Protein AF-A0A8T1WTE4-F1 (afdb_monomer_lite)

Foldseek 3Di:
DDDDDDDDDDDDDDDDDDDDDDDDDDDDDDDDDDPVVVVVVVVVVVVVVVVVVVVVVVVVVVVVVVVVVVVVVVVVVVVVVVVVVVVVVVVVVVVVVVVVVVVVVVVVVVVVVVVVVVVVVVVVVVVVVVVVVVVVVVVVVVVVVVVVVVVVVVVVVVVVVVVVVVVVVVVVVVVVVVVVVVVVVVVVVVVVVVVVVVVVVVVVVPPPCPVVVVVVVVVVVVVVVVVVVVVVVVVVVVVVVVVVVVVVVVDDDDDDDDDDDDDDDDDDDDDDDDDDDDDDDDDDDDDDDDDDPDDPDDDDDDPDDDDDDDPPDDDDDDDDDDDDDDDDDDDDDDDPDDDDDDDDDDPVVVLVVLQDDWAVQLLLQLLLVCLQQLHALAQDPVCVLLGQDDDCQQWDHLVSLVVSCVVVVQCVRGDSSSSRSSRVSSNVVVVPDDPDDDDRPTDDDDHNVNSRVSSVVSLLVLLVLLQVVVQVVLLVVLVVVPPPSPQAHQDWQQLSVDPVSLDPVNLVVNQVRLQVSLLVLLQVPPQPPLFDDPVVFPWFFSLLSVCSNQWDWPDWDPPPQTWTKIWGDQRNLVSLLVSVLVSLVVHDPVSVVSRVVSCCCNVQVKGQQSSSLSSSLSNLLRRASDHSCLSPDSVLSNVLSVLQLQQWDKPNHRSNPDPDSCSSIARSNPCVVITTMRGGHGPVNCVSRNRTCNSVRVVSSVVSVVVVVVPDDDD

Radius of gyration: 64.47 Å; chains: 1; bounding box: 173×88×225 Å

Structure (mmCIF, N/CA/C/O backbone):
data_AF-A0A8T1WTE4-F1
#
_entry.id   AF-A0A8T1WTE4-F1
#
loop_
_atom_site.group_PDB
_atom_site.id
_atom_site.type_symbol
_atom_site.label_atom_id
_atom_site.label_alt_id
_atom_site.label_comp_id
_atom_site.label_asym_id
_atom_site.label_entity_id
_atom_site.label_seq_id
_atom_site.pdbx_PDB_ins_code
_atom_site.Cartn_x
_atom_site.Cartn_y
_atom_site.Cartn_z
_atom_site.occupancy
_atom_site.B_iso_or_equiv
_atom_site.auth_seq_id
_atom_site.auth_comp_id
_atom_site.auth_asym_id
_atom_site.auth_atom_id
_atom_site.pdbx_PDB_model_num
ATOM 1 N N . MET A 1 1 ? -39.798 10.517 40.231 1.00 43.03 1 MET A N 1
ATOM 2 C CA . MET A 1 1 ? -39.518 11.200 41.516 1.00 43.03 1 MET A CA 1
ATOM 3 C C . MET A 1 1 ? -39.992 10.317 42.664 1.00 43.03 1 MET A C 1
ATOM 5 O O . MET A 1 1 ? -41.142 9.908 42.619 1.00 43.03 1 MET A O 1
ATOM 9 N N . ALA A 1 2 ? -39.154 10.040 43.668 1.00 39.28 2 ALA A N 1
ATOM 10 C CA . ALA A 1 2 ? -39.560 9.536 44.990 1.00 39.28 2 ALA A CA 1
ATOM 11 C C . ALA A 1 2 ? -38.377 9.701 45.964 1.00 39.28 2 ALA A C 1
ATOM 13 O O . ALA A 1 2 ? -37.302 9.161 45.717 1.00 39.28 2 ALA A O 1
ATOM 14 N N . THR A 1 3 ? -38.527 10.480 47.038 1.00 33.78 3 THR A N 1
ATOM 15 C CA . THR A 1 3 ? -37.417 10.822 47.946 1.00 33.78 3 THR A CA 1
ATOM 16 C C . THR A 1 3 ? -37.284 9.825 49.098 1.00 33.78 3 THR A C 1
ATOM 18 O O . THR A 1 3 ? -37.972 9.919 50.115 1.00 33.78 3 THR A O 1
ATOM 21 N N . VAL A 1 4 ? -36.353 8.876 48.960 1.00 35.00 4 VAL A N 1
ATOM 22 C CA . VAL A 1 4 ? -36.006 7.920 50.024 1.00 35.00 4 VAL A CA 1
ATOM 23 C C . VAL A 1 4 ? -35.285 8.650 51.162 1.00 35.00 4 VAL A C 1
ATOM 25 O O . VAL A 1 4 ? -34.144 9.083 51.020 1.00 35.00 4 VAL A O 1
ATOM 28 N N . ARG A 1 5 ? -35.953 8.791 52.312 1.00 34.25 5 ARG A N 1
ATOM 29 C CA . ARG A 1 5 ? -35.371 9.379 53.529 1.00 34.25 5 ARG A CA 1
ATOM 30 C C . ARG A 1 5 ? -34.596 8.325 54.320 1.00 34.25 5 ARG A C 1
ATOM 32 O O . ARG A 1 5 ? -35.199 7.469 54.961 1.00 34.25 5 ARG A O 1
ATOM 39 N N . THR A 1 6 ? -33.273 8.427 54.337 1.00 36.66 6 THR A N 1
ATOM 40 C CA . THR A 1 6 ? -32.410 7.653 55.237 1.00 36.66 6 THR A CA 1
ATOM 41 C C . THR A 1 6 ? -32.451 8.230 56.656 1.00 36.66 6 THR A C 1
ATOM 43 O O . THR A 1 6 ? -32.111 9.389 56.886 1.00 36.66 6 THR A O 1
ATOM 46 N N . THR A 1 7 ? -32.867 7.426 57.637 1.00 36.50 7 THR A N 1
ATOM 47 C CA . THR A 1 7 ? -32.864 7.806 59.061 1.00 36.50 7 THR A CA 1
ATOM 48 C C . THR A 1 7 ? -31.688 7.170 59.793 1.00 36.50 7 THR A C 1
ATOM 50 O O . THR A 1 7 ? -31.588 5.945 59.859 1.00 36.50 7 THR A O 1
ATOM 53 N N . THR A 1 8 ? -30.817 7.989 60.379 1.00 35.19 8 THR A N 1
ATOM 54 C CA . THR A 1 8 ? -29.682 7.529 61.191 1.00 35.19 8 THR A CA 1
ATOM 55 C C . THR A 1 8 ? -30.123 7.009 62.569 1.00 35.19 8 THR A C 1
ATOM 57 O O . THR A 1 8 ? -31.075 7.534 63.156 1.00 35.19 8 THR A O 1
ATOM 60 N N . PRO A 1 9 ? -29.441 5.992 63.134 1.00 47.72 9 PRO A N 1
ATOM 61 C CA . PRO A 1 9 ? -29.734 5.501 64.475 1.00 47.72 9 PRO A CA 1
ATOM 62 C C . PRO A 1 9 ? -29.240 6.492 65.538 1.00 47.72 9 PRO A C 1
ATOM 64 O O . PRO A 1 9 ? -28.081 6.903 65.557 1.00 47.72 9 PRO A O 1
ATOM 67 N N . ARG A 1 10 ? -30.136 6.865 66.451 1.00 36.03 10 ARG A N 1
ATOM 68 C CA . ARG A 1 10 ? -29.903 7.874 67.488 1.00 36.03 10 ARG A CA 1
ATOM 69 C C . ARG A 1 10 ? -29.360 7.241 68.773 1.00 36.03 10 ARG A C 1
ATOM 71 O O . ARG A 1 10 ? -30.074 6.514 69.458 1.00 36.03 10 ARG A O 1
ATOM 78 N N . THR A 1 11 ? -28.118 7.557 69.132 1.00 42.09 11 THR A N 1
ATOM 79 C CA . THR A 1 11 ? -27.524 7.187 70.427 1.00 42.09 11 THR A CA 1
ATOM 80 C C . THR A 1 11 ? -28.058 8.080 71.549 1.00 42.09 11 THR A C 1
ATOM 82 O O . THR A 1 11 ? -27.713 9.258 71.605 1.00 42.09 11 THR A O 1
ATOM 85 N N . ASP A 1 12 ? -28.847 7.520 72.469 1.00 38.25 12 ASP A N 1
ATOM 86 C CA . ASP A 1 12 ? -29.313 8.196 73.691 1.00 38.25 12 ASP A CA 1
ATOM 87 C C . ASP A 1 12 ? -28.918 7.392 74.950 1.00 38.25 12 ASP A C 1
ATOM 89 O O . ASP A 1 12 ? -28.907 6.159 74.949 1.00 38.25 12 ASP A O 1
ATOM 93 N N . GLY A 1 13 ? -28.512 8.085 76.020 1.00 40.72 13 GLY A N 1
ATOM 94 C CA . GLY A 1 13 ? -27.720 7.498 77.113 1.00 40.72 13 GLY A CA 1
ATOM 95 C C . GLY A 1 13 ? -28.507 6.960 78.322 1.00 40.72 13 GLY A C 1
ATOM 96 O O . GLY A 1 13 ? -29.265 7.683 78.965 1.00 40.72 13 GLY A O 1
ATOM 97 N N . GLY A 1 14 ? -28.240 5.710 78.724 1.00 38.66 14 GLY A N 1
ATOM 98 C CA . GLY A 1 14 ? -28.831 5.069 79.913 1.00 38.66 14 GLY A CA 1
ATOM 99 C C . GLY A 1 14 ? -28.004 5.220 81.203 1.00 38.66 14 GLY A C 1
ATOM 100 O O . GLY A 1 14 ? -27.102 4.427 81.474 1.00 38.66 14 GLY A O 1
ATOM 101 N N . GLY A 1 15 ? -28.320 6.212 82.044 1.00 38.59 15 GLY A N 1
ATOM 102 C CA . GLY A 1 15 ? -27.568 6.510 83.276 1.00 38.59 15 GLY A CA 1
ATOM 103 C C . GLY A 1 15 ? -27.683 5.463 84.406 1.00 38.59 15 GLY A C 1
ATOM 104 O O . GLY A 1 15 ? -28.775 5.145 84.879 1.00 38.59 15 GLY A O 1
ATOM 105 N N . LYS A 1 16 ? -26.540 4.982 84.927 1.00 42.69 16 LYS A N 1
ATOM 106 C CA . LYS A 1 16 ? -26.445 3.976 86.015 1.00 42.69 16 LYS A CA 1
ATOM 107 C C . LYS A 1 16 ? -26.871 4.521 87.395 1.00 42.69 16 LYS A C 1
ATOM 109 O O . LYS A 1 16 ? -26.042 4.868 88.238 1.00 42.69 16 LYS A O 1
ATOM 114 N N . ARG A 1 17 ? -28.178 4.552 87.670 1.00 48.41 17 ARG A N 1
ATOM 115 C CA . ARG A 1 17 ? -28.760 5.098 88.913 1.00 48.41 17 ARG A CA 1
ATOM 116 C C . ARG A 1 17 ? -28.710 4.110 90.098 1.00 48.41 17 ARG A C 1
ATOM 118 O O . ARG A 1 17 ? -29.712 3.482 90.435 1.00 48.41 17 ARG A O 1
ATOM 125 N N . LYS A 1 18 ? -27.555 3.990 90.775 1.00 45.12 18 LYS A N 1
ATOM 126 C CA . LYS A 1 18 ? -27.425 3.246 92.055 1.00 45.12 18 LYS A CA 1
ATOM 127 C C . LYS A 1 18 ? -28.472 3.732 93.075 1.00 45.12 1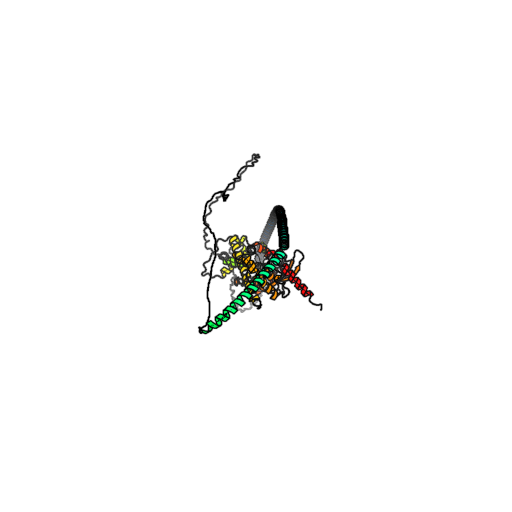8 LYS A C 1
ATOM 129 O O . LYS A 1 18 ? -28.438 4.900 93.459 1.00 45.12 18 LYS A O 1
ATOM 134 N N . ARG A 1 19 ? -29.341 2.846 93.591 1.00 50.59 19 ARG A N 1
ATOM 135 C CA . ARG A 1 19 ? -30.238 3.161 94.723 1.00 50.59 19 ARG A CA 1
ATOM 136 C C . ARG A 1 19 ? -29.949 2.279 95.941 1.00 50.59 19 ARG A C 1
ATOM 138 O O . ARG A 1 19 ? -30.014 1.058 95.888 1.00 50.59 19 ARG A O 1
ATOM 145 N N . LYS A 1 20 ? -29.616 2.952 97.040 1.00 42.47 20 LYS A N 1
ATOM 146 C CA . LYS A 1 20 ? -29.280 2.419 98.368 1.00 42.47 20 LYS A CA 1
ATOM 147 C C . LYS A 1 20 ? -30.509 1.750 99.006 1.00 42.47 20 LYS A C 1
ATOM 149 O O . LYS A 1 20 ? -31.579 2.357 99.000 1.00 42.47 20 LYS A O 1
ATOM 154 N N . ARG A 1 21 ? -30.359 0.570 99.622 1.00 43.53 21 ARG A N 1
ATOM 155 C CA . ARG A 1 21 ? -31.351 0.019 100.567 1.00 43.53 21 ARG A CA 1
ATOM 156 C C . ARG A 1 21 ? -30.679 -0.208 101.922 1.00 43.53 21 ARG A C 1
ATOM 158 O O . ARG A 1 21 ? -29.622 -0.823 101.996 1.00 43.53 21 ARG A O 1
ATOM 165 N N . VAL A 1 22 ? -31.263 0.373 102.967 1.00 44.56 22 VAL A N 1
ATOM 166 C CA . VAL A 1 22 ? -30.818 0.253 104.365 1.00 44.56 22 VAL A CA 1
ATOM 167 C C . VAL A 1 22 ? -31.523 -0.956 104.994 1.00 44.56 22 VAL A C 1
ATOM 169 O O . VAL A 1 22 ? -32.629 -1.294 104.576 1.00 44.56 22 VAL A O 1
ATOM 172 N N . GLY A 1 23 ? -30.867 -1.637 105.937 1.00 39.44 23 GLY A N 1
ATOM 173 C CA . GLY A 1 23 ? -31.365 -2.873 106.558 1.00 39.44 23 GLY A CA 1
ATOM 174 C C . GLY A 1 23 ? -31.919 -2.702 107.980 1.00 39.44 23 GLY A C 1
ATOM 175 O O . GLY A 1 23 ? -32.398 -1.633 108.343 1.00 39.44 23 GLY A O 1
ATOM 176 N N . LYS A 1 24 ? -31.759 -3.770 108.780 1.00 36.12 24 LYS A N 1
ATOM 177 C CA . LYS A 1 24 ? -32.153 -3.957 110.196 1.00 36.12 24 LYS A CA 1
ATOM 178 C C . LYS A 1 24 ? -33.652 -4.150 110.518 1.00 36.12 24 LYS A C 1
ATOM 180 O O . LYS A 1 24 ? -34.371 -3.227 110.867 1.00 36.12 24 LYS A O 1
ATOM 185 N N . SER A 1 25 ? -34.025 -5.434 110.547 1.00 36.66 25 SER A N 1
ATOM 186 C CA . SER A 1 25 ? -34.496 -6.167 111.746 1.00 36.66 25 SER A CA 1
ATOM 187 C C . SER A 1 25 ? -35.636 -5.617 112.623 1.00 36.66 25 SER A C 1
ATOM 189 O O . SER A 1 25 ? -35.459 -4.620 113.323 1.00 36.66 25 SER A O 1
ATOM 191 N N . LYS A 1 26 ? -36.648 -6.468 112.855 1.00 40.31 26 LYS A N 1
ATOM 192 C CA . LYS A 1 26 ? -37.073 -6.807 114.228 1.00 40.31 26 LYS A CA 1
ATOM 193 C C . LYS A 1 26 ? -37.591 -8.251 114.319 1.00 40.31 26 LYS A C 1
ATOM 195 O O . LYS A 1 26 ? -37.926 -8.852 113.304 1.00 40.31 26 LYS A O 1
ATOM 200 N N . THR A 1 27 ? -37.571 -8.809 115.525 1.00 34.97 27 THR A N 1
ATOM 201 C CA . THR A 1 27 ? -37.852 -10.214 115.851 1.00 34.97 27 THR A CA 1
ATOM 202 C C . THR A 1 27 ? -39.270 -10.444 116.378 1.00 34.97 27 THR A C 1
ATOM 204 O O . THR A 1 27 ? -39.822 -9.580 117.049 1.00 34.97 27 THR A O 1
ATOM 207 N N . ALA A 1 28 ? -39.759 -11.664 116.132 1.00 37.91 28 ALA A N 1
ATOM 208 C CA . ALA A 1 28 ? -40.667 -12.472 116.953 1.00 37.91 28 ALA A CA 1
ATOM 209 C C . ALA A 1 28 ? -41.956 -11.857 117.544 1.00 37.91 28 ALA A C 1
ATOM 211 O O . ALA A 1 28 ? -41.930 -11.057 118.474 1.00 37.91 28 ALA A O 1
ATOM 212 N N . SER A 1 29 ? -43.081 -12.480 117.183 1.00 35.72 29 SER A N 1
ATOM 213 C CA . SER A 1 29 ? -44.169 -12.771 118.124 1.00 35.72 29 SER A CA 1
ATOM 214 C C . SER A 1 29 ? -44.697 -14.186 117.872 1.00 35.72 29 SER A C 1
ATOM 216 O O . SER A 1 29 ? -45.254 -14.461 116.810 1.00 35.72 29 SER A O 1
ATOM 218 N N . LEU A 1 30 ? -44.503 -15.092 118.832 1.00 44.12 30 LEU A N 1
ATOM 219 C CA . LEU A 1 30 ? -45.111 -16.421 118.809 1.00 44.12 30 LEU A CA 1
ATOM 220 C C . LEU A 1 30 ? -46.571 -16.305 119.254 1.00 44.12 30 LEU A C 1
ATOM 222 O O . LEU A 1 30 ? -46.848 -16.075 120.427 1.00 44.12 30 LEU A O 1
ATOM 226 N N . SER A 1 31 ? -47.488 -16.521 118.323 1.00 38.62 31 SER A N 1
ATOM 227 C CA . SER A 1 31 ? -48.872 -16.889 118.605 1.00 38.62 31 SER A CA 1
ATOM 228 C C . SER A 1 31 ? -49.208 -18.031 117.659 1.00 38.62 31 SER A C 1
ATOM 230 O O . SER A 1 31 ? -49.360 -17.793 116.462 1.00 38.62 31 SER A O 1
ATOM 232 N N . SER A 1 32 ? -49.234 -19.265 118.166 1.00 43.03 32 SER A N 1
ATOM 233 C CA . SER A 1 32 ? -49.579 -20.439 117.363 1.00 43.03 32 SER A CA 1
ATOM 234 C C . SER A 1 32 ? -50.978 -20.247 116.772 1.00 43.03 32 SER A C 1
ATOM 236 O O . SER A 1 32 ? -51.935 -20.221 117.550 1.00 43.03 32 SER A O 1
ATOM 238 N N . PRO A 1 33 ? -51.131 -20.115 115.441 1.00 45.47 33 PRO A N 1
ATOM 239 C CA . PRO A 1 33 ? -52.448 -20.161 114.830 1.00 45.47 33 PRO A CA 1
ATOM 240 C C . PRO A 1 33 ? -53.040 -21.546 115.091 1.00 45.47 33 PRO A C 1
ATOM 242 O O . PRO A 1 33 ? -52.300 -22.527 115.252 1.00 45.47 33 PRO A O 1
ATOM 245 N N . SER A 1 34 ? -54.365 -21.669 115.069 1.00 52.62 34 SER A N 1
ATOM 246 C CA . SER A 1 34 ? -54.947 -23.008 114.933 1.00 52.62 34 SER A CA 1
ATOM 247 C C . SER A 1 34 ? -54.418 -23.652 113.636 1.00 52.62 34 SER A C 1
ATOM 249 O O . SER A 1 34 ? -54.130 -22.946 112.665 1.00 52.62 34 SER A O 1
ATOM 251 N N . SER A 1 35 ? -54.281 -24.984 113.572 1.00 62.59 35 SER A N 1
ATOM 252 C CA . SER A 1 35 ? -53.726 -25.651 112.371 1.00 62.59 35 SER A CA 1
ATOM 253 C C . SER A 1 35 ? -54.479 -25.289 111.079 1.00 62.59 35 SER A C 1
ATOM 255 O O . SER A 1 35 ? -53.902 -25.334 109.996 1.00 62.59 35 SER A O 1
ATOM 257 N N . ILE A 1 36 ? -55.750 -24.902 111.208 1.00 65.94 36 ILE A N 1
ATOM 258 C CA . ILE A 1 36 ? -56.655 -24.473 110.136 1.00 65.94 36 ILE A CA 1
ATOM 259 C C . ILE A 1 36 ? -56.264 -23.086 109.597 1.00 65.94 36 ILE A C 1
ATOM 261 O O . ILE A 1 36 ? -56.357 -22.825 108.405 1.00 65.94 36 ILE A O 1
ATOM 265 N N . GLU A 1 37 ? -55.787 -22.191 110.455 1.00 68.56 37 GLU A N 1
ATOM 266 C CA . GLU A 1 37 ? -55.515 -20.782 110.151 1.00 68.56 37 GLU A CA 1
ATOM 267 C C . GLU A 1 37 ? -54.153 -20.589 109.458 1.00 68.56 37 GLU A C 1
ATOM 269 O O . GLU A 1 37 ? -54.017 -19.801 108.517 1.00 68.56 37 GLU A O 1
ATOM 274 N N . ALA A 1 38 ? -53.163 -21.412 109.823 1.00 73.31 38 ALA A N 1
ATOM 275 C CA . ALA A 1 38 ? -51.924 -21.566 109.056 1.00 73.31 38 ALA A CA 1
ATOM 276 C C . ALA A 1 38 ? -52.172 -22.206 107.671 1.00 73.31 38 ALA A C 1
ATOM 278 O O . ALA A 1 38 ? -51.532 -21.837 106.683 1.00 73.31 38 ALA A O 1
ATOM 279 N N . GLN A 1 39 ? -53.131 -23.134 107.570 1.00 76.81 39 GLN A N 1
ATOM 280 C CA . GLN A 1 39 ? -53.545 -23.728 106.293 1.00 76.81 39 GLN A CA 1
ATOM 281 C C . GLN A 1 39 ? -54.323 -22.730 105.420 1.00 76.81 39 GLN A C 1
ATOM 283 O O . GLN A 1 39 ? -54.037 -22.633 104.230 1.00 76.81 39 GLN A O 1
ATOM 288 N N . LEU A 1 40 ? -55.227 -21.930 105.997 1.00 80.56 40 LEU A N 1
ATOM 289 C CA . LEU A 1 40 ? -55.956 -20.862 105.300 1.00 80.56 40 LEU A CA 1
ATOM 290 C C . LEU A 1 40 ? -55.011 -19.797 104.739 1.00 80.56 40 LEU A C 1
ATOM 292 O O . LEU A 1 40 ? -55.048 -19.524 103.545 1.00 80.56 40 LEU A O 1
ATOM 296 N N . THR A 1 41 ? -54.113 -19.246 105.557 1.00 79.62 41 THR A N 1
ATOM 297 C CA . THR A 1 41 ? -53.127 -18.251 105.090 1.00 79.62 41 THR A CA 1
ATOM 298 C C . THR A 1 41 ? -52.171 -18.820 104.035 1.00 79.62 41 THR A C 1
ATOM 300 O O . THR A 1 41 ? -51.754 -18.100 103.125 1.00 79.62 41 THR A O 1
ATOM 303 N N . THR A 1 42 ? -51.877 -20.124 104.083 1.00 82.50 42 THR A N 1
ATOM 304 C CA . THR A 1 42 ? -51.169 -20.823 103.000 1.00 82.50 42 THR A CA 1
ATOM 305 C C . THR A 1 42 ? -52.025 -20.885 101.730 1.00 82.50 42 THR A C 1
ATOM 307 O O . THR A 1 42 ? -51.564 -20.446 100.679 1.00 82.50 42 THR A O 1
ATOM 310 N N . LEU A 1 43 ? -53.276 -21.351 101.810 1.00 84.44 43 LEU A N 1
ATOM 311 C CA . LEU A 1 43 ? -54.207 -21.429 100.676 1.00 84.44 43 LEU A CA 1
ATOM 312 C C . LEU A 1 43 ? -54.444 -20.065 100.013 1.00 84.44 43 LEU A C 1
ATOM 314 O O . LEU A 1 43 ? -54.404 -19.977 98.789 1.00 84.44 43 LEU A O 1
ATOM 318 N N . GLU A 1 44 ? -54.600 -18.990 100.790 1.00 84.56 44 GLU A N 1
ATOM 319 C CA . GLU A 1 44 ? -54.686 -17.628 100.254 1.00 84.56 44 GLU A CA 1
ATOM 320 C C . GLU A 1 44 ? -53.424 -17.230 99.476 1.00 84.56 44 GLU A C 1
ATOM 322 O O . GLU A 1 44 ? -53.515 -16.592 98.430 1.00 84.56 44 GLU A O 1
ATOM 327 N N . ASN A 1 45 ? -52.233 -17.585 99.967 1.00 83.62 45 ASN A N 1
ATOM 328 C CA . ASN A 1 45 ? -50.976 -17.262 99.290 1.00 83.62 45 ASN A CA 1
ATOM 329 C C . ASN A 1 45 ? -50.792 -18.077 98.001 1.00 83.62 45 ASN A C 1
ATOM 331 O O . ASN A 1 45 ? -50.357 -17.516 96.995 1.00 83.62 45 ASN A O 1
ATOM 335 N N . TRP A 1 46 ? -51.210 -19.345 97.985 1.00 90.81 46 TRP A N 1
ATOM 336 C CA . TRP A 1 46 ? -51.288 -20.145 96.757 1.00 90.81 46 TRP A CA 1
ATOM 337 C C . TRP A 1 46 ? -52.309 -19.563 95.769 1.00 90.81 46 TRP A C 1
ATOM 339 O O . TRP A 1 46 ? -51.994 -19.411 94.592 1.00 90.81 46 TRP A O 1
ATOM 349 N N . GLN A 1 47 ? -53.492 -19.144 96.233 1.00 87.88 47 GLN A N 1
ATOM 350 C CA . GLN A 1 47 ? -54.501 -18.476 95.404 1.00 87.88 47 GLN A CA 1
ATOM 351 C C . GLN A 1 47 ? -53.984 -17.145 94.831 1.00 87.88 47 GLN A C 1
ATOM 353 O O . GLN A 1 47 ? -54.226 -16.843 93.660 1.00 87.88 47 GLN A O 1
ATOM 358 N N . ARG A 1 48 ? -53.247 -16.355 95.626 1.00 85.19 48 ARG A N 1
ATOM 359 C CA . ARG A 1 48 ? -52.586 -15.115 95.186 1.00 85.19 48 ARG A CA 1
ATOM 360 C C . ARG A 1 48 ? -51.524 -15.395 94.122 1.00 85.19 48 ARG A C 1
ATOM 362 O O . ARG A 1 48 ? -51.561 -14.717 93.099 1.00 85.19 48 ARG A O 1
ATOM 369 N N . SER A 1 49 ? -50.649 -16.389 94.326 1.00 85.75 49 SER A N 1
ATOM 370 C CA . SER A 1 49 ? -49.651 -16.804 93.324 1.00 85.75 49 SER A CA 1
ATOM 371 C C . SER A 1 49 ? -50.342 -17.212 92.032 1.00 85.75 49 SER A C 1
ATOM 373 O O . SER A 1 49 ? -50.183 -16.527 91.031 1.00 85.75 49 SER A O 1
ATOM 375 N N . LEU A 1 50 ? -51.247 -18.196 92.089 1.00 88.38 50 LEU A N 1
ATOM 376 C CA . LEU A 1 50 ? -51.984 -18.695 90.926 1.00 88.38 50 LEU A CA 1
ATOM 377 C C . LEU A 1 50 ? -52.718 -17.568 90.173 1.00 88.38 50 LEU A C 1
ATOM 379 O O . LEU A 1 50 ? -52.820 -17.589 88.950 1.00 88.38 50 LEU A O 1
ATOM 383 N N . THR A 1 51 ? -53.204 -16.547 90.887 1.00 85.25 51 THR A N 1
ATOM 384 C CA . THR A 1 51 ? -53.843 -15.361 90.291 1.00 85.25 51 THR A CA 1
ATOM 385 C C . THR A 1 51 ? -52.849 -14.413 89.606 1.00 85.25 51 THR A C 1
ATOM 387 O O . THR A 1 51 ? -53.233 -13.732 88.654 1.00 85.25 51 THR A O 1
ATOM 390 N N . VAL A 1 52 ? -51.595 -14.335 90.059 1.00 84.19 52 VAL A N 1
ATOM 391 C CA . VAL A 1 52 ? -50.503 -13.634 89.359 1.00 84.19 52 VAL A CA 1
ATOM 392 C C . VAL A 1 52 ? -50.038 -14.463 88.165 1.00 84.19 52 VAL A C 1
ATOM 394 O O . VAL A 1 52 ? -50.075 -13.959 87.045 1.00 84.19 52 VAL A O 1
ATOM 397 N N . ASP A 1 53 ? -49.737 -15.742 88.374 1.00 89.75 53 ASP A N 1
ATOM 398 C CA . ASP A 1 53 ? -49.264 -16.684 87.357 1.00 89.75 53 ASP A CA 1
ATOM 399 C C . ASP A 1 53 ? -50.247 -16.747 86.169 1.00 89.75 53 ASP A C 1
ATOM 401 O O . ASP A 1 53 ? -49.863 -16.584 85.011 1.00 89.75 53 ASP A O 1
ATOM 405 N N . MET A 1 54 ? -51.557 -16.824 86.440 1.00 86.38 54 MET A N 1
ATOM 406 C CA . MET A 1 54 ? -52.610 -16.782 85.413 1.00 86.38 54 MET A CA 1
ATOM 407 C C . MET A 1 54 ? -52.783 -15.414 84.731 1.00 86.38 54 MET A C 1
ATOM 409 O O . MET A 1 54 ? -53.352 -15.354 83.640 1.00 86.38 54 MET A O 1
ATOM 413 N N . ARG A 1 55 ? -52.329 -14.299 85.322 1.00 85.56 55 ARG A N 1
ATOM 414 C CA . ARG A 1 55 ? -52.284 -12.989 84.635 1.00 85.56 55 ARG A CA 1
ATOM 415 C C . ARG A 1 55 ? -51.063 -12.882 83.735 1.00 85.56 55 ARG A C 1
ATOM 417 O O . ARG A 1 55 ? -51.178 -12.327 82.645 1.00 85.56 55 ARG A O 1
ATOM 424 N N . GLU A 1 56 ? -49.917 -13.389 84.175 1.00 84.00 56 GLU A N 1
ATOM 425 C CA . GLU A 1 56 ? -48.687 -13.374 83.383 1.00 84.00 56 GLU A CA 1
ATOM 426 C C . GLU A 1 56 ? -48.795 -14.339 82.203 1.00 84.00 56 GLU A C 1
ATOM 428 O O . GLU A 1 56 ? -48.576 -13.910 81.075 1.00 84.00 56 GLU A O 1
ATOM 433 N N . LEU A 1 57 ? -49.329 -15.548 82.408 1.00 87.88 57 LEU A N 1
ATOM 434 C CA . LEU A 1 57 ? -49.678 -16.473 81.326 1.00 87.88 57 LEU A CA 1
ATOM 435 C C . LEU A 1 57 ? -50.639 -15.839 80.303 1.00 87.88 57 LEU A C 1
ATOM 437 O O . LEU A 1 57 ? -50.424 -15.966 79.105 1.00 87.88 57 LEU A O 1
ATOM 441 N N . ARG A 1 58 ? -51.667 -15.092 80.737 1.00 89.50 58 ARG A N 1
ATOM 442 C CA . ARG A 1 58 ? -52.579 -14.384 79.812 1.00 89.50 58 ARG A CA 1
ATOM 443 C C . ARG A 1 58 ? -51.891 -13.267 79.024 1.00 89.50 58 ARG A C 1
ATOM 445 O O . ARG A 1 58 ? -52.173 -13.117 77.839 1.00 89.50 58 ARG A O 1
ATOM 452 N N . ARG A 1 59 ? -51.001 -12.492 79.657 1.00 88.56 59 ARG A N 1
ATOM 453 C CA . ARG A 1 59 ? -50.176 -11.481 78.967 1.00 88.56 59 ARG A CA 1
ATOM 454 C C . ARG A 1 59 ? -49.244 -12.137 77.954 1.00 88.56 59 ARG A C 1
ATOM 456 O O . ARG A 1 59 ? -49.111 -11.632 76.846 1.00 88.56 59 ARG A O 1
ATOM 463 N N . GLU A 1 60 ? -48.646 -13.264 78.318 1.00 88.12 60 GLU A N 1
ATOM 464 C CA . GLU A 1 60 ? -47.721 -14.000 77.466 1.00 88.12 60 GLU A CA 1
ATOM 465 C C . GLU A 1 60 ? -48.447 -14.635 76.275 1.00 88.12 60 GLU A C 1
ATOM 467 O O . GLU A 1 60 ? -48.048 -14.419 75.139 1.00 88.12 60 GLU A O 1
ATOM 472 N N . CYS A 1 61 ? -49.597 -15.284 76.485 1.00 86.31 61 CYS A N 1
ATOM 473 C CA . CYS A 1 61 ? -50.450 -15.776 75.399 1.00 86.31 61 CYS A CA 1
ATOM 474 C C . CYS A 1 61 ? -50.978 -14.664 74.474 1.00 86.31 61 CYS A C 1
ATOM 476 O O . CYS A 1 61 ? -51.329 -14.961 73.333 1.00 86.31 61 CYS A O 1
ATOM 478 N N . PHE A 1 62 ? -51.066 -13.413 74.942 1.00 88.81 62 PHE A N 1
ATOM 479 C CA . PHE A 1 62 ? -51.392 -12.253 74.105 1.00 88.81 62 PHE A CA 1
ATOM 480 C C . PHE A 1 62 ? -50.163 -11.738 73.339 1.00 88.81 62 PHE A C 1
ATOM 482 O O . PHE A 1 62 ? -50.277 -11.415 72.160 1.00 88.81 62 PHE A O 1
ATOM 489 N N . ARG A 1 63 ? -48.979 -11.719 73.972 1.00 91.56 63 ARG A N 1
ATOM 490 C CA . ARG A 1 63 ? -47.704 -11.406 73.307 1.00 91.56 63 ARG A CA 1
ATOM 491 C C . ARG A 1 63 ? -47.407 -12.408 72.194 1.00 91.56 63 ARG A C 1
ATOM 493 O O . ARG A 1 63 ? -47.193 -11.987 71.069 1.00 91.56 63 ARG A O 1
ATOM 500 N N . VAL A 1 64 ? -47.458 -13.706 72.492 1.00 90.88 64 VAL A N 1
ATOM 501 C CA . VAL A 1 64 ? -47.228 -14.784 71.518 1.00 90.88 64 VAL A CA 1
ATOM 502 C C . VAL A 1 64 ? -48.192 -14.672 70.341 1.00 90.88 64 VAL A C 1
ATOM 504 O O . VAL A 1 64 ? -47.736 -14.758 69.211 1.00 90.88 64 VAL A O 1
ATOM 507 N N . ARG A 1 65 ? -49.486 -14.401 70.579 1.00 91.44 65 ARG A N 1
ATOM 508 C CA . ARG A 1 65 ? -50.447 -14.163 69.488 1.00 91.44 65 ARG A CA 1
ATOM 509 C C . ARG A 1 65 ? -49.994 -13.010 68.594 1.00 91.44 65 ARG A C 1
ATOM 511 O O . ARG A 1 65 ? -49.783 -13.226 67.415 1.00 91.44 65 ARG A O 1
ATOM 518 N N . ARG A 1 66 ? -49.682 -11.851 69.181 1.00 89.81 66 ARG A N 1
ATOM 519 C CA . ARG A 1 66 ? -49.226 -10.672 68.430 1.00 89.81 66 ARG A CA 1
ATOM 520 C C . ARG A 1 66 ? -47.895 -10.862 67.689 1.00 89.81 66 ARG A C 1
ATOM 522 O O . ARG A 1 66 ? -47.646 -10.153 66.721 1.00 89.81 66 ARG A O 1
ATOM 529 N N . GLU A 1 67 ? -47.022 -11.763 68.137 1.00 89.81 67 GLU A N 1
ATOM 530 C CA . GLU A 1 67 ? -45.824 -12.128 67.368 1.00 89.81 67 GLU A CA 1
ATOM 531 C C . GLU A 1 67 ? -46.121 -13.163 66.269 1.00 89.81 67 GLU A C 1
ATOM 533 O O . GLU A 1 67 ? -45.465 -13.115 65.236 1.00 89.81 67 GLU A O 1
ATOM 538 N N . VAL A 1 68 ? -47.120 -14.040 66.438 1.00 92.00 68 VAL A N 1
ATOM 539 C CA . VAL A 1 68 ? -47.621 -14.921 65.364 1.00 92.00 68 VAL A CA 1
ATOM 540 C C . VAL A 1 68 ? -48.315 -14.103 64.275 1.00 92.00 68 VAL A C 1
ATOM 542 O O . VAL A 1 68 ? -47.962 -14.270 63.115 1.00 92.00 68 VAL A O 1
ATOM 545 N N . ASP A 1 69 ? -49.204 -13.173 64.642 1.00 92.19 69 ASP A N 1
ATOM 546 C CA . ASP A 1 69 ? -49.924 -12.300 63.701 1.00 92.19 69 ASP A CA 1
ATOM 547 C C . ASP A 1 69 ? -48.932 -11.576 62.753 1.00 92.19 69 ASP A C 1
ATOM 549 O O . ASP A 1 69 ? -49.074 -11.621 61.537 1.00 92.19 69 ASP A O 1
ATOM 553 N N . LYS A 1 70 ? -47.837 -11.019 63.301 1.00 93.38 70 LYS A N 1
ATOM 554 C CA . LYS A 1 70 ? -46.749 -10.392 62.518 1.00 93.38 70 LYS A CA 1
ATOM 555 C C . LYS A 1 70 ? -45.982 -11.355 61.609 1.00 93.38 70 LYS A C 1
ATOM 557 O O . LYS A 1 70 ? -45.398 -10.919 60.621 1.00 93.38 70 LYS A O 1
ATOM 562 N N . VAL A 1 71 ? -45.838 -12.619 62.009 1.00 92.12 71 VAL A N 1
ATOM 563 C CA . VAL A 1 71 ? -45.136 -13.626 61.200 1.00 92.12 71 VAL A CA 1
ATOM 564 C C . VAL A 1 71 ? -46.010 -14.036 60.018 1.00 92.12 71 VAL A C 1
ATOM 566 O O . VAL A 1 71 ? -45.465 -14.240 58.938 1.00 92.12 71 VAL A O 1
ATOM 569 N N . ASP A 1 72 ? -47.333 -14.060 60.198 1.00 93.19 72 ASP A N 1
ATOM 570 C CA . ASP A 1 72 ? -48.320 -14.211 59.123 1.00 93.19 72 ASP A CA 1
ATOM 571 C C . ASP A 1 72 ? -48.262 -13.008 58.159 1.00 93.19 72 ASP A C 1
ATOM 573 O O . ASP A 1 72 ? -47.989 -13.207 56.976 1.00 93.19 72 ASP A O 1
ATOM 577 N N . ASP A 1 73 ? -48.355 -11.766 58.672 1.00 92.38 73 ASP A N 1
ATOM 578 C CA . ASP A 1 73 ? -48.222 -10.520 57.880 1.00 92.38 73 ASP A CA 1
ATOM 579 C C . ASP A 1 73 ? -46.952 -10.531 56.994 1.00 92.38 73 ASP A C 1
ATOM 581 O O . ASP A 1 73 ? -46.959 -10.140 55.824 1.00 92.38 73 ASP A O 1
ATOM 585 N N . VAL A 1 74 ? -45.819 -10.967 57.564 1.00 92.12 74 VAL A N 1
ATOM 586 C CA . VAL A 1 74 ? -44.517 -11.018 56.878 1.00 92.12 74 VAL A CA 1
ATOM 587 C C . VAL A 1 74 ? -44.425 -12.192 55.900 1.00 92.12 74 VAL A C 1
ATOM 589 O O . VAL A 1 74 ? -43.761 -12.061 54.871 1.00 92.12 74 VAL A O 1
ATOM 592 N N . ALA A 1 75 ? -45.079 -13.321 56.183 1.00 92.06 75 ALA A N 1
ATOM 593 C CA . ALA A 1 75 ? -45.140 -14.458 55.269 1.00 92.06 75 ALA A CA 1
ATOM 594 C C . ALA A 1 75 ? -45.998 -14.138 54.035 1.00 92.06 75 ALA A C 1
ATOM 596 O O . ALA A 1 75 ? -45.547 -14.377 52.916 1.00 92.06 75 ALA A O 1
ATOM 597 N N . GLU A 1 76 ? -47.174 -13.532 54.218 1.00 93.25 76 GLU A N 1
ATOM 598 C CA . GLU A 1 76 ? -48.054 -13.100 53.124 1.00 93.25 76 GLU A CA 1
ATOM 599 C C . GLU A 1 76 ? -47.350 -12.068 52.226 1.00 93.25 76 GLU A C 1
ATOM 601 O O . GLU A 1 76 ? -47.228 -12.270 51.015 1.00 93.25 76 GLU A O 1
ATOM 606 N N . ALA A 1 77 ? -46.744 -11.031 52.818 1.00 92.19 77 ALA A N 1
ATOM 607 C CA . ALA A 1 77 ? -45.975 -10.031 52.074 1.00 92.19 77 ALA A CA 1
ATOM 608 C C . ALA A 1 77 ? -44.756 -10.618 51.325 1.00 92.19 77 ALA A C 1
ATOM 610 O O . ALA A 1 77 ? -44.376 -10.111 50.263 1.00 92.19 77 ALA A O 1
ATOM 611 N N . ALA A 1 78 ? -44.136 -11.682 51.850 1.00 90.81 78 ALA A N 1
ATOM 612 C CA . ALA A 1 78 ? -43.045 -12.391 51.180 1.00 90.81 78 ALA A CA 1
ATOM 613 C C . ALA A 1 78 ? -43.538 -13.261 50.009 1.00 90.81 78 ALA A C 1
ATOM 615 O O . ALA A 1 78 ? -42.861 -13.320 48.978 1.00 90.81 78 ALA A O 1
ATOM 616 N N . VAL A 1 79 ? -44.715 -13.887 50.130 1.00 94.31 79 VAL A N 1
ATOM 617 C CA . VAL A 1 79 ? -45.366 -14.624 49.035 1.00 94.31 79 VAL A CA 1
ATOM 618 C C . VAL A 1 79 ? -45.737 -13.668 47.903 1.00 94.31 79 VAL A C 1
ATOM 620 O O . VAL A 1 79 ? -45.279 -13.883 46.781 1.00 94.31 79 VAL A O 1
ATOM 623 N N . GLU A 1 80 ? -46.429 -12.555 48.182 1.00 94.75 80 GLU A N 1
ATOM 624 C CA . GLU A 1 80 ? -46.749 -11.559 47.146 1.00 94.75 80 GLU A CA 1
ATOM 625 C C . GLU A 1 80 ? -45.492 -11.040 46.424 1.00 94.75 80 GLU A C 1
ATOM 627 O O . GLU A 1 80 ? -45.493 -10.829 45.210 1.00 94.75 80 GLU A O 1
ATOM 632 N N . ALA A 1 81 ? -44.408 -10.788 47.167 1.00 90.81 81 ALA A N 1
ATOM 633 C CA . ALA A 1 81 ? -43.152 -10.319 46.590 1.00 90.81 81 ALA A CA 1
ATOM 634 C C . ALA A 1 81 ? -42.501 -11.384 45.690 1.00 90.81 81 ALA A C 1
ATOM 636 O O . ALA A 1 81 ? -41.936 -11.041 44.648 1.00 90.81 81 ALA A O 1
ATOM 637 N N . SER A 1 82 ? -42.611 -12.664 46.060 1.00 90.81 82 SER A N 1
ATOM 638 C CA . SER A 1 82 ? -42.152 -13.794 45.250 1.00 90.81 82 SER A CA 1
ATOM 639 C C . SER A 1 82 ? -42.970 -13.936 43.963 1.00 90.81 82 SER A C 1
ATOM 641 O O . SER A 1 82 ? -42.388 -14.018 42.881 1.00 90.81 82 SER A O 1
ATOM 643 N N . GLU A 1 83 ? -44.301 -13.861 44.047 1.00 94.19 83 GLU A N 1
ATOM 644 C CA . GLU A 1 83 ? -45.199 -13.925 42.887 1.00 94.19 83 GLU A CA 1
ATOM 645 C C . GLU A 1 83 ? -44.979 -12.752 41.924 1.00 94.19 83 GLU A C 1
ATOM 647 O O . GLU A 1 83 ? -44.817 -12.958 40.719 1.00 94.19 83 GLU A O 1
ATOM 652 N N . ARG A 1 84 ? -44.872 -11.521 42.443 1.00 92.75 84 ARG A N 1
ATOM 653 C CA . ARG A 1 84 ? -44.550 -10.329 41.638 1.00 92.75 84 ARG A CA 1
ATOM 654 C C . ARG A 1 84 ? -43.194 -10.465 40.932 1.00 92.75 84 ARG A C 1
ATOM 656 O O . ARG A 1 84 ? -43.084 -10.104 39.761 1.00 92.75 84 ARG A O 1
ATOM 663 N N . CYS A 1 85 ? -42.190 -11.038 41.598 1.00 91.69 85 CYS A N 1
ATOM 664 C CA . CYS A 1 85 ? -40.884 -11.325 40.999 1.00 91.69 85 CYS A CA 1
ATOM 665 C C . CYS A 1 85 ? -40.972 -12.399 39.895 1.00 91.69 85 CYS A C 1
ATOM 667 O O . CYS A 1 85 ? -40.427 -12.213 38.807 1.00 91.69 85 CYS A O 1
ATOM 669 N N . ALA A 1 86 ? -41.713 -13.488 40.128 1.00 91.38 86 ALA A N 1
ATOM 670 C CA . ALA A 1 86 ? -41.915 -14.558 39.149 1.00 91.38 86 ALA A CA 1
ATOM 671 C C . ALA A 1 86 ? -42.658 -14.072 37.889 1.00 91.38 86 ALA A C 1
ATOM 673 O O . ALA A 1 86 ? -42.260 -14.400 36.768 1.00 91.38 86 ALA A O 1
ATOM 674 N N . LEU A 1 87 ? -43.686 -13.233 38.054 1.00 93.88 87 LEU A N 1
ATOM 675 C CA . LEU A 1 87 ? -44.397 -12.587 36.946 1.00 93.88 87 LEU A CA 1
ATOM 676 C C . LEU A 1 87 ? -43.474 -11.655 36.147 1.00 93.88 87 LEU A C 1
ATOM 678 O O . LEU A 1 87 ? -43.459 -11.717 34.917 1.00 93.88 87 LEU A O 1
ATOM 682 N N . GLN A 1 88 ? -42.657 -10.840 36.824 1.00 92.50 88 GLN A N 1
ATOM 683 C CA . GLN A 1 88 ? -41.691 -9.956 36.164 1.00 92.50 88 GLN A CA 1
ATOM 684 C C . GLN A 1 88 ? -40.617 -10.745 35.394 1.00 92.50 88 GLN A C 1
ATOM 686 O O . GLN A 1 88 ? -40.286 -10.384 34.264 1.00 92.50 88 GLN A O 1
ATOM 691 N N . ALA A 1 89 ? -40.114 -11.847 35.960 1.00 88.69 89 ALA A N 1
ATOM 692 C CA . ALA A 1 89 ? -39.172 -12.740 35.289 1.00 88.69 89 ALA A CA 1
ATOM 693 C C . ALA A 1 89 ? -39.795 -13.410 34.050 1.00 88.69 89 ALA A C 1
ATOM 695 O O . ALA A 1 89 ? -39.162 -13.453 32.994 1.00 88.69 89 ALA A O 1
ATOM 696 N N . SER A 1 90 ? -41.052 -13.863 34.139 1.00 92.62 90 SER A N 1
ATOM 697 C CA . SER A 1 90 ? -41.778 -14.438 32.999 1.00 92.62 90 SER A CA 1
ATOM 698 C C . SER A 1 90 ? -41.990 -13.415 31.877 1.00 92.62 90 SER A C 1
ATOM 700 O O . SER A 1 90 ? -41.714 -13.712 30.714 1.00 92.62 90 SER A O 1
ATOM 702 N N . ALA A 1 91 ? -42.391 -12.183 32.210 1.00 92.44 91 ALA A N 1
ATOM 703 C CA . ALA A 1 91 ? -42.549 -11.102 31.236 1.00 92.44 91 ALA A CA 1
ATOM 704 C C . ALA A 1 91 ? -41.216 -10.724 30.559 1.00 92.44 91 ALA A C 1
ATOM 706 O O . ALA A 1 91 ? -41.166 -10.546 29.339 1.00 92.44 91 ALA A O 1
ATOM 707 N N . ALA A 1 92 ? -40.118 -10.666 31.323 1.00 89.00 92 ALA A N 1
ATOM 708 C CA . ALA A 1 92 ? -38.780 -10.432 30.783 1.00 89.00 92 ALA A CA 1
ATOM 709 C C . ALA A 1 92 ? -38.331 -11.565 29.840 1.00 89.00 92 ALA A C 1
ATOM 711 O O . ALA A 1 92 ? -37.807 -11.291 28.760 1.00 89.00 92 ALA A O 1
ATOM 712 N N . GLN A 1 93 ? -38.592 -12.828 30.198 1.00 92.06 93 GLN A N 1
ATOM 713 C CA . GLN A 1 93 ? -38.296 -13.983 29.347 1.00 92.06 93 GLN A CA 1
ATOM 714 C C . GLN A 1 93 ? -39.113 -13.959 28.046 1.00 92.06 93 GLN A C 1
ATOM 716 O O . GLN A 1 93 ? -38.550 -14.167 26.971 1.00 92.06 93 GLN A O 1
ATOM 721 N N . GLN A 1 94 ? -40.414 -13.658 28.113 1.00 93.50 94 GLN A N 1
ATOM 722 C CA . GLN A 1 94 ? -41.267 -13.533 26.926 1.00 93.50 94 GLN A CA 1
ATOM 723 C C . GLN A 1 94 ? -40.755 -12.427 25.991 1.00 93.50 94 GLN A C 1
ATOM 725 O O . GLN A 1 94 ? -40.536 -12.688 24.806 1.00 93.50 94 GLN A O 1
ATOM 730 N N . SER A 1 95 ? -40.463 -11.240 26.535 1.00 91.06 95 SER A N 1
ATOM 731 C CA . SER A 1 95 ? -39.870 -10.118 25.793 1.00 91.06 95 SER A CA 1
ATOM 732 C C . SER A 1 95 ? -38.547 -10.503 25.115 1.00 91.06 95 SER A C 1
ATOM 734 O O . SER A 1 95 ? -38.380 -10.284 23.914 1.00 91.06 95 SER A O 1
ATOM 736 N N . ALA A 1 96 ? -37.645 -11.184 25.831 1.00 87.19 96 ALA A N 1
ATOM 737 C CA . ALA A 1 96 ? -36.393 -11.681 25.264 1.00 87.19 96 ALA A CA 1
ATOM 738 C C . ALA A 1 96 ? -36.623 -12.681 24.114 1.00 87.19 96 ALA A C 1
ATOM 740 O O . ALA A 1 96 ? -35.990 -12.562 23.067 1.00 87.19 96 ALA A O 1
ATOM 741 N N . THR A 1 97 ? -37.562 -13.628 24.251 1.00 91.94 97 THR A N 1
ATOM 742 C CA . THR A 1 97 ? -37.865 -14.582 23.164 1.00 91.94 97 THR A CA 1
ATOM 743 C C . THR A 1 97 ? -38.493 -13.922 21.935 1.00 91.94 97 THR A C 1
ATOM 745 O O . THR A 1 97 ? -38.212 -14.352 20.817 1.00 91.94 97 THR A O 1
ATOM 748 N N . ALA A 1 98 ? -39.293 -12.865 22.109 1.00 91.56 98 ALA A N 1
ATOM 749 C CA . ALA A 1 98 ? -39.818 -12.073 20.998 1.00 91.56 98 ALA A CA 1
ATOM 750 C C . ALA A 1 98 ? -38.700 -11.280 20.296 1.00 91.56 98 ALA A C 1
ATOM 752 O O . ALA A 1 98 ? -38.612 -11.292 19.070 1.00 91.56 98 ALA A O 1
ATOM 753 N N . ALA A 1 99 ? -37.798 -10.663 21.067 1.00 88.94 99 ALA A N 1
ATOM 754 C CA . ALA A 1 99 ? -36.652 -9.927 20.538 1.00 88.94 99 ALA A CA 1
ATOM 755 C C . ALA A 1 99 ? -35.651 -10.822 19.781 1.00 88.94 99 ALA A C 1
ATOM 757 O O . ALA A 1 99 ? -35.062 -10.368 18.802 1.00 88.94 99 ALA A O 1
ATOM 758 N N . CYS A 1 100 ? -35.468 -12.084 20.191 1.00 88.12 100 CYS A N 1
ATOM 759 C CA . CYS A 1 100 ? -34.679 -13.049 19.419 1.00 88.12 100 CYS A CA 1
ATOM 760 C C . CYS A 1 100 ? -35.348 -13.378 18.077 1.00 88.12 100 CYS A C 1
ATOM 762 O O . CYS A 1 100 ? -34.716 -13.195 17.043 1.00 88.12 100 CYS A O 1
ATOM 764 N N . LYS A 1 101 ? -36.640 -13.740 18.069 1.00 92.88 101 LYS A N 1
ATOM 765 C CA . LYS A 1 101 ? -37.369 -14.045 16.822 1.00 92.88 101 LYS A CA 1
ATOM 766 C C . LYS A 1 101 ? -37.331 -12.894 15.816 1.00 92.88 101 LYS A C 1
ATOM 768 O O . LYS A 1 101 ? -37.031 -13.121 14.652 1.00 92.88 101 LYS A O 1
ATOM 773 N N . ALA A 1 102 ? -37.548 -11.659 16.272 1.00 90.31 102 ALA A N 1
ATOM 774 C CA . ALA A 1 102 ? -37.473 -10.480 15.411 1.00 90.31 102 ALA A CA 1
ATOM 775 C C . ALA A 1 102 ? -36.065 -10.263 14.811 1.00 90.31 102 ALA A C 1
ATOM 777 O O . ALA A 1 102 ? -35.940 -9.787 13.684 1.00 90.31 102 ALA A O 1
ATOM 778 N N . LYS A 1 103 ? -34.996 -10.635 15.534 1.00 86.62 103 LYS A N 1
ATOM 779 C CA . LYS A 1 103 ? -33.625 -10.628 14.998 1.00 86.62 103 LYS A CA 1
ATOM 780 C C . LYS A 1 103 ? -33.395 -11.746 13.985 1.00 86.62 103 LYS A C 1
ATOM 782 O O . LYS A 1 103 ? -32.765 -11.486 12.966 1.00 86.62 103 LYS A O 1
ATOM 787 N N . ASP A 1 104 ? -33.905 -12.948 14.240 1.00 88.50 104 ASP A N 1
ATOM 788 C CA . ASP A 1 104 ? -33.784 -14.088 13.324 1.00 88.50 104 ASP A CA 1
ATOM 789 C C . ASP A 1 104 ? -34.535 -13.818 12.003 1.00 88.50 104 ASP A C 1
ATOM 791 O O . ASP A 1 104 ? -34.003 -14.045 10.918 1.00 88.50 104 ASP A O 1
ATOM 795 N N . GLU A 1 105 ? -35.738 -13.241 12.077 1.00 92.75 105 GLU A N 1
ATOM 796 C CA . GLU A 1 105 ? -36.532 -12.828 10.911 1.00 92.75 105 GLU A CA 1
ATOM 797 C C . GLU A 1 105 ? -35.825 -11.728 10.096 1.00 92.75 105 GLU A C 1
ATOM 799 O O . GLU A 1 105 ? -35.691 -11.855 8.874 1.00 92.75 105 GLU A O 1
ATOM 804 N N . ALA A 1 106 ? -35.281 -10.700 10.760 1.00 88.19 106 ALA A N 1
ATOM 805 C CA . ALA A 1 106 ? -34.495 -9.650 10.106 1.00 88.19 106 ALA A CA 1
ATOM 806 C C . ALA A 1 106 ? -33.183 -10.178 9.488 1.00 88.19 106 ALA A C 1
ATOM 808 O O . ALA A 1 106 ? -32.770 -9.716 8.421 1.00 88.19 106 ALA A O 1
ATOM 809 N N . LEU A 1 107 ? -32.538 -11.169 10.117 1.00 88.81 107 LEU A N 1
ATOM 810 C CA . LEU A 1 107 ? -31.348 -11.844 9.589 1.00 88.81 107 LEU A CA 1
ATOM 811 C C . LEU A 1 107 ? -31.668 -12.599 8.289 1.00 88.81 107 LEU A C 1
ATOM 813 O O . LEU A 1 107 ? -30.918 -12.496 7.318 1.00 88.81 107 LEU A O 1
ATOM 817 N N . GLU A 1 108 ? -32.780 -13.336 8.242 1.00 92.12 108 GLU A N 1
ATOM 818 C CA . GLU A 1 108 ? -33.209 -14.053 7.034 1.00 92.12 108 GLU A CA 1
ATOM 819 C C . GLU A 1 108 ? -33.659 -13.109 5.908 1.00 92.12 108 GLU A C 1
ATOM 821 O O . GLU A 1 108 ? -33.437 -13.401 4.730 1.00 92.12 108 GLU A O 1
ATOM 826 N N . GLU A 1 109 ? -34.241 -11.950 6.228 1.00 92.94 109 GLU A N 1
ATOM 827 C CA . GLU A 1 109 ? -34.511 -10.915 5.225 1.00 92.94 109 GLU A CA 1
ATOM 828 C C . GLU A 1 109 ? -33.211 -10.298 4.675 1.00 92.94 109 GLU A C 1
ATOM 830 O O . GLU A 1 109 ? -33.056 -10.149 3.458 1.00 92.94 109 GLU A O 1
ATOM 835 N N . ALA A 1 110 ? -32.238 -10.010 5.546 1.00 83.94 110 ALA A N 1
ATOM 836 C CA . ALA A 1 110 ? -30.925 -9.510 5.147 1.00 83.94 110 ALA A CA 1
ATOM 837 C C . ALA A 1 110 ? -30.177 -10.511 4.246 1.00 83.94 110 ALA A C 1
ATOM 839 O O . ALA A 1 110 ? -29.662 -10.116 3.200 1.00 83.94 110 ALA A O 1
ATOM 840 N N . LYS A 1 111 ? -30.188 -11.812 4.575 1.00 87.75 111 LYS A N 1
ATOM 841 C CA . LYS A 1 111 ? -29.616 -12.877 3.725 1.00 87.75 111 LYS A CA 1
ATOM 842 C C . LYS A 1 111 ? -30.234 -12.895 2.324 1.00 87.75 111 LYS A C 1
ATOM 844 O O . LYS A 1 111 ? -29.503 -12.950 1.337 1.00 87.75 111 LYS A O 1
ATOM 849 N N . LYS A 1 112 ? -31.566 -12.790 2.216 1.00 92.94 112 LYS A N 1
ATOM 850 C CA . LYS A 1 112 ? -32.271 -12.726 0.918 1.00 92.94 112 LYS A CA 1
ATOM 851 C C . LYS A 1 112 ? -31.858 -11.495 0.108 1.00 92.94 112 LYS A C 1
ATOM 853 O O . LYS A 1 112 ? -31.611 -11.613 -1.092 1.00 92.94 112 LYS A O 1
ATOM 858 N N . LYS A 1 113 ? -31.730 -10.331 0.754 1.00 89.19 113 LYS A N 1
ATOM 859 C CA . LYS A 1 113 ? -31.241 -9.094 0.119 1.00 89.19 113 LYS A CA 1
ATOM 860 C C . LYS A 1 113 ? -29.800 -9.244 -0.385 1.00 89.19 113 LYS A C 1
ATOM 862 O O . LYS A 1 113 ? -29.543 -8.926 -1.543 1.00 89.19 113 LYS A O 1
ATOM 867 N N . VAL A 1 114 ? -28.894 -9.806 0.420 1.00 85.38 114 VAL A N 1
ATOM 868 C CA . VAL A 1 114 ? -27.499 -10.084 0.019 1.00 85.38 114 VAL A CA 1
ATOM 869 C C . VAL A 1 114 ? -27.439 -11.024 -1.188 1.00 85.38 114 VAL A C 1
ATOM 871 O O . VAL A 1 114 ? -26.799 -10.684 -2.177 1.00 85.38 114 VAL A O 1
ATOM 874 N N . HIS A 1 115 ? -28.166 -12.144 -1.176 1.00 90.44 115 HIS A N 1
ATOM 875 C CA . HIS A 1 115 ? -28.172 -13.086 -2.304 1.00 90.44 115 HIS A CA 1
ATOM 876 C C . HIS A 1 115 ? -28.792 -12.491 -3.589 1.00 90.44 115 HIS A C 1
ATOM 878 O O . HIS A 1 115 ? -28.366 -12.787 -4.707 1.00 90.44 115 HIS A O 1
ATOM 884 N N . THR A 1 116 ? -29.760 -11.578 -3.452 1.00 90.31 116 THR A N 1
ATOM 885 C CA . THR A 1 116 ? -30.323 -10.824 -4.591 1.00 90.31 116 THR A CA 1
ATOM 886 C C . THR A 1 116 ? -29.302 -9.839 -5.183 1.00 90.31 116 THR A C 1
ATOM 888 O O . THR A 1 116 ? -29.248 -9.645 -6.397 1.00 90.31 116 THR A O 1
ATOM 891 N N . LEU A 1 117 ? -28.448 -9.235 -4.349 1.00 86.00 117 LEU A N 1
ATOM 892 C CA . LEU A 1 117 ? -27.349 -8.379 -4.807 1.00 86.00 117 LEU A CA 1
ATOM 893 C C . LEU A 1 117 ? -26.207 -9.194 -5.434 1.00 86.00 117 LEU A C 1
ATOM 895 O O . LEU A 1 117 ? -25.672 -8.791 -6.461 1.00 86.00 117 LEU A O 1
ATOM 899 N N . GLU A 1 118 ? -25.878 -10.359 -4.876 1.00 87.31 118 GLU A N 1
ATOM 900 C CA . GLU A 1 118 ? -24.876 -11.303 -5.392 1.00 87.31 118 GLU A CA 1
ATOM 901 C C . GLU A 1 118 ? -25.244 -11.835 -6.789 1.00 87.31 118 GLU A C 1
ATOM 903 O O . GLU A 1 118 ? -24.433 -11.798 -7.718 1.00 87.31 118 GLU A O 1
ATOM 908 N N . THR A 1 119 ? -26.495 -12.267 -6.977 1.00 89.69 119 THR A N 1
ATOM 909 C CA . THR A 1 119 ? -27.008 -12.726 -8.282 1.00 89.69 119 THR A CA 1
ATOM 910 C C . THR A 1 119 ? -27.076 -11.598 -9.318 1.00 89.69 119 THR A C 1
ATOM 912 O O . THR A 1 119 ? -26.798 -11.826 -10.4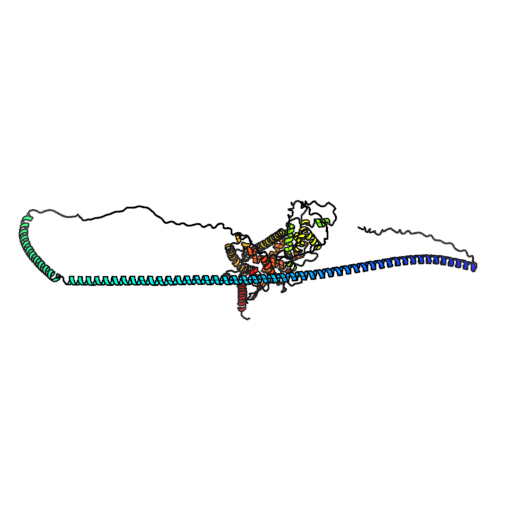99 1.00 89.69 119 THR A O 1
ATOM 915 N N . ARG A 1 120 ? -27.347 -10.352 -8.899 1.00 89.12 120 ARG A N 1
ATOM 916 C CA . ARG A 1 120 ? -27.223 -9.174 -9.773 1.00 89.12 120 ARG A CA 1
ATOM 917 C C . ARG A 1 120 ? -25.764 -8.882 -10.139 1.00 89.12 120 ARG A C 1
ATOM 919 O O . ARG A 1 120 ? -25.463 -8.732 -11.319 1.00 89.12 120 ARG A O 1
ATOM 926 N N . ALA A 1 121 ? -24.863 -8.839 -9.159 1.00 83.00 121 ALA A N 1
ATOM 927 C CA . ALA A 1 121 ? -23.451 -8.515 -9.360 1.00 83.00 121 ALA A CA 1
ATOM 928 C C . ALA A 1 121 ? -22.750 -9.531 -10.274 1.00 83.00 121 ALA A C 1
ATOM 930 O O . ALA A 1 121 ? -22.049 -9.138 -11.202 1.00 83.00 121 ALA A O 1
ATOM 931 N N . THR A 1 122 ? -23.001 -10.828 -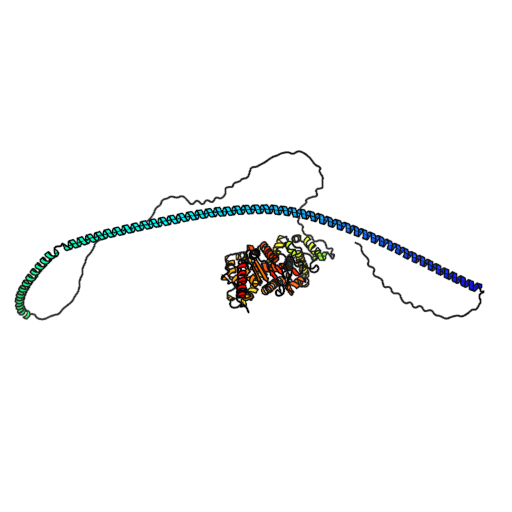10.085 1.00 85.00 122 THR A N 1
ATOM 932 C CA . THR A 1 122 ? -22.500 -11.890 -10.978 1.00 85.00 122 THR A CA 1
ATOM 933 C C . THR A 1 122 ? -23.066 -11.773 -12.398 1.00 85.00 122 THR A C 1
ATOM 935 O O . THR A 1 122 ? -22.324 -11.922 -13.370 1.00 85.00 122 THR A O 1
ATOM 938 N N . THR A 1 123 ? -24.348 -11.419 -12.544 1.00 92.06 123 THR A N 1
ATOM 939 C CA . THR A 1 123 ? -24.975 -11.151 -13.852 1.00 92.06 123 THR A CA 1
ATOM 940 C C . THR A 1 123 ? -24.350 -9.941 -14.557 1.00 92.06 123 THR A C 1
ATOM 942 O O . THR A 1 123 ? -24.071 -9.998 -15.756 1.00 92.06 123 THR A O 1
ATOM 945 N N . ASP A 1 124 ? -24.102 -8.846 -13.838 1.00 86.56 124 ASP A N 1
ATOM 946 C CA . ASP A 1 124 ? -23.492 -7.638 -14.399 1.00 86.56 124 ASP A CA 1
ATOM 947 C C . ASP A 1 124 ? -21.992 -7.843 -14.700 1.00 86.56 124 ASP A C 1
ATOM 949 O O . ASP A 1 124 ? -21.520 -7.436 -15.764 1.00 86.56 124 ASP A O 1
ATOM 953 N N . MET A 1 125 ? -21.265 -8.598 -13.870 1.00 84.88 125 MET A N 1
ATOM 954 C CA . MET A 1 125 ? -19.889 -9.029 -14.147 1.00 84.88 125 MET A CA 1
ATOM 955 C C . MET A 1 125 ? -19.806 -9.906 -15.407 1.00 84.88 125 MET A C 1
ATOM 957 O O . MET A 1 125 ? -18.917 -9.709 -16.235 1.00 84.88 125 MET A O 1
ATOM 961 N N . ALA A 1 126 ? -20.767 -10.810 -15.631 1.00 89.88 126 ALA A N 1
ATOM 962 C CA . ALA A 1 126 ? -20.838 -11.602 -16.861 1.00 89.88 126 ALA A CA 1
ATOM 963 C C . ALA A 1 126 ? -21.074 -10.732 -18.116 1.00 89.88 126 ALA A C 1
ATOM 965 O O . ALA A 1 126 ? -20.479 -10.990 -19.167 1.00 89.88 126 ALA A O 1
ATOM 966 N N . LYS A 1 127 ? -21.877 -9.658 -18.018 1.00 91.06 127 LYS A N 1
ATOM 967 C CA . LYS A 1 127 ? -22.022 -8.661 -19.102 1.00 91.06 127 LYS A CA 1
ATOM 968 C C . LYS A 1 127 ? -20.703 -7.931 -19.371 1.00 91.06 127 LYS A C 1
ATOM 970 O O . LYS A 1 127 ? -20.362 -7.718 -20.533 1.00 91.06 127 LYS A O 1
ATOM 975 N N . VAL A 1 128 ? -19.959 -7.568 -18.324 1.00 86.62 128 VAL A N 1
ATOM 976 C CA . VAL A 1 128 ? -18.652 -6.896 -18.432 1.00 86.62 128 VAL A CA 1
ATOM 977 C C . VAL A 1 128 ? -17.600 -7.815 -19.067 1.00 86.62 128 VAL A C 1
ATOM 979 O O . VAL A 1 128 ? -16.957 -7.407 -20.030 1.00 86.62 128 VAL A O 1
ATOM 982 N N . MET A 1 129 ? -17.503 -9.082 -18.655 1.00 87.12 129 MET A N 1
ATOM 983 C CA . MET A 1 129 ? -16.624 -10.078 -19.297 1.00 87.12 129 MET A CA 1
ATOM 984 C C . MET A 1 129 ? -16.973 -10.296 -20.782 1.00 87.12 129 MET A C 1
ATOM 986 O O . MET A 1 129 ? -16.085 -10.417 -21.631 1.00 87.12 129 MET A O 1
ATOM 990 N N . LYS A 1 130 ? -18.268 -10.278 -21.133 1.00 92.81 130 LYS A N 1
ATOM 991 C CA . LYS A 1 130 ? -18.723 -10.328 -22.534 1.00 92.81 130 LYS A CA 1
ATOM 992 C C . LYS A 1 130 ? -18.379 -9.053 -23.324 1.00 92.81 130 LYS A C 1
ATOM 994 O O . LYS A 1 130 ? -18.223 -9.131 -24.540 1.00 92.81 130 LYS A O 1
ATOM 999 N N . LYS A 1 131 ? -18.239 -7.894 -22.665 1.00 89.38 131 LYS A N 1
ATOM 1000 C CA . LYS A 1 131 ? -17.699 -6.675 -23.290 1.00 89.38 131 LYS A CA 1
ATOM 1001 C C . LYS A 1 131 ? -16.187 -6.790 -23.504 1.00 89.38 131 LYS A C 1
ATOM 1003 O O . LYS A 1 131 ? -15.767 -6.601 -24.638 1.00 89.38 131 LYS A O 1
ATOM 1008 N N . PHE A 1 132 ? -15.394 -7.159 -22.495 1.00 85.38 132 PHE A N 1
ATOM 1009 C CA . PHE A 1 132 ? -13.936 -7.318 -22.649 1.00 85.38 132 PHE A CA 1
ATOM 1010 C C . PHE A 1 132 ? -13.580 -8.267 -23.802 1.00 85.38 132 PHE A C 1
ATOM 1012 O O . PHE A 1 132 ? -12.966 -7.838 -24.771 1.00 85.38 132 PHE A O 1
ATOM 1019 N N . THR A 1 133 ? -14.149 -9.476 -23.815 1.00 90.06 133 THR A N 1
ATOM 1020 C CA . THR A 1 133 ? -13.932 -10.468 -24.894 1.00 90.06 133 THR A CA 1
ATOM 1021 C C . THR A 1 133 ? -14.440 -10.060 -26.290 1.00 90.06 133 THR A C 1
ATOM 1023 O O . THR A 1 133 ? -14.176 -10.763 -27.271 1.00 90.06 133 THR A O 1
ATOM 1026 N N . LEU A 1 134 ? -15.173 -8.945 -26.413 1.00 93.50 134 LEU A N 1
ATOM 1027 C CA . LEU A 1 134 ? -15.503 -8.296 -27.688 1.00 93.50 134 LEU A CA 1
ATOM 1028 C C . LEU A 1 134 ? -14.483 -7.206 -28.058 1.00 93.50 134 LEU A C 1
ATOM 1030 O O . LEU A 1 134 ? -14.192 -7.038 -29.240 1.00 93.50 134 LEU A O 1
ATOM 1034 N N . TRP A 1 135 ? -13.950 -6.479 -27.074 1.00 89.88 135 TRP A N 1
ATOM 1035 C CA . TRP A 1 135 ? -12.899 -5.478 -27.268 1.00 89.88 135 TRP A CA 1
ATOM 1036 C C . TRP A 1 135 ? -11.554 -6.128 -27.606 1.00 89.88 135 TRP A C 1
ATOM 1038 O O . TRP A 1 135 ? -10.920 -5.682 -28.557 1.00 89.88 135 TRP A O 1
ATOM 1048 N N . ASP A 1 136 ? -11.190 -7.242 -26.963 1.00 87.69 136 ASP A N 1
ATOM 1049 C CA . ASP A 1 136 ? -10.008 -8.045 -27.321 1.00 87.69 136 ASP A CA 1
ATOM 1050 C C . ASP A 1 136 ? -10.052 -8.430 -28.813 1.00 87.69 136 ASP A C 1
ATOM 1052 O O . ASP A 1 136 ? -9.138 -8.153 -29.584 1.00 87.69 136 ASP A O 1
ATOM 1056 N N . LYS A 1 137 ? -11.206 -8.937 -29.270 1.00 91.69 137 LYS A N 1
ATOM 1057 C CA . LYS A 1 137 ? -11.452 -9.308 -30.676 1.00 91.69 137 LYS A CA 1
ATOM 1058 C C . LYS A 1 137 ? -11.519 -8.127 -31.648 1.00 91.69 137 LYS A C 1
ATOM 1060 O O . LYS A 1 137 ? -11.463 -8.357 -32.855 1.00 91.69 137 LYS A O 1
ATOM 1065 N N . LYS A 1 138 ? -11.684 -6.889 -31.168 1.00 89.25 138 LYS A N 1
ATOM 1066 C CA . LYS A 1 138 ? -11.497 -5.681 -31.988 1.00 89.25 138 LYS A CA 1
ATOM 1067 C C . LYS A 1 138 ? -10.016 -5.318 -32.070 1.00 89.25 138 LYS A C 1
ATOM 1069 O O . LYS A 1 138 ? -9.531 -5.062 -33.165 1.00 89.25 138 LYS A O 1
ATOM 1074 N N . LEU A 1 139 ? -9.313 -5.353 -30.939 1.00 87.81 139 LEU A N 1
ATOM 1075 C CA . LEU A 1 139 ? -7.889 -5.049 -30.849 1.00 87.81 139 LEU A CA 1
ATOM 1076 C C . LEU A 1 139 ? -7.047 -6.017 -31.693 1.00 87.81 139 LEU A C 1
ATOM 1078 O O . LEU A 1 139 ? -6.157 -5.577 -32.411 1.00 87.81 139 LEU A O 1
ATOM 1082 N N . ASP A 1 140 ? -7.353 -7.314 -31.672 1.00 87.75 140 ASP A N 1
ATOM 1083 C CA . ASP A 1 140 ? -6.627 -8.310 -32.471 1.00 87.75 140 ASP A CA 1
ATOM 1084 C C . ASP A 1 140 ? -6.869 -8.160 -33.981 1.00 87.75 140 ASP A C 1
ATOM 1086 O O . ASP A 1 140 ? -5.952 -8.380 -34.768 1.00 87.75 140 ASP A O 1
ATOM 1090 N N . ARG A 1 141 ? -8.060 -7.704 -34.397 1.00 88.94 141 ARG A N 1
ATOM 1091 C CA . ARG A 1 141 ? -8.309 -7.320 -35.799 1.00 88.94 141 ARG A CA 1
ATOM 1092 C C . ARG A 1 141 ? -7.495 -6.093 -36.180 1.00 88.94 141 ARG A C 1
ATOM 1094 O O . ARG A 1 141 ? -6.765 -6.149 -37.153 1.00 88.94 141 ARG A O 1
ATOM 1101 N N . GLN A 1 142 ? -7.530 -5.046 -35.355 1.00 86.94 142 GLN A N 1
ATOM 1102 C CA . GLN A 1 142 ? -6.760 -3.826 -35.596 1.00 86.94 142 GLN A CA 1
ATOM 1103 C C . GLN A 1 142 ? -5.244 -4.092 -35.664 1.00 86.94 142 GLN A C 1
ATOM 1105 O O . GLN A 1 142 ? -4.550 -3.453 -36.448 1.00 86.94 142 GLN A O 1
ATOM 1110 N N . LYS A 1 143 ? -4.719 -5.051 -34.884 1.00 84.12 143 LYS A N 1
ATOM 1111 C CA . LYS A 1 143 ? -3.330 -5.525 -35.023 1.00 84.12 143 LYS A CA 1
ATOM 1112 C C . LYS A 1 143 ? -3.084 -6.155 -36.397 1.00 84.12 143 LYS A C 1
ATOM 1114 O O . LYS A 1 143 ? -2.115 -5.768 -37.037 1.00 84.12 143 LYS A O 1
ATOM 1119 N N . GLN A 1 144 ? -3.956 -7.059 -36.855 1.00 87.56 144 GLN A N 1
ATOM 1120 C CA . GLN A 1 144 ? -3.841 -7.684 -38.179 1.00 87.56 144 GLN A CA 1
ATOM 1121 C C . GLN A 1 144 ? -3.941 -6.649 -39.309 1.00 87.56 144 GLN A C 1
ATOM 1123 O O . GLN A 1 144 ? -3.085 -6.624 -40.184 1.00 87.56 144 GLN A O 1
ATOM 1128 N N . ASP A 1 145 ? -4.926 -5.748 -39.255 1.00 86.81 145 ASP A N 1
ATOM 1129 C CA . ASP A 1 145 ? -5.127 -4.689 -40.253 1.00 86.81 145 ASP A CA 1
ATOM 1130 C C . ASP A 1 145 ? -3.885 -3.768 -40.346 1.00 86.81 145 ASP A C 1
ATOM 1132 O O . ASP A 1 145 ? -3.463 -3.366 -41.436 1.00 86.81 145 ASP A O 1
ATOM 1136 N N . ASN A 1 146 ? -3.251 -3.473 -39.202 1.00 85.81 146 ASN A N 1
ATOM 1137 C CA . ASN A 1 146 ? -1.992 -2.729 -39.130 1.00 85.81 146 ASN A CA 1
ATOM 1138 C C . ASN A 1 146 ? -0.791 -3.538 -39.660 1.00 85.81 146 ASN A C 1
ATOM 1140 O O . ASN A 1 146 ? 0.055 -2.971 -40.350 1.00 85.81 146 ASN A O 1
ATOM 1144 N N . GLU A 1 147 ? -0.696 -4.836 -39.354 1.00 87.25 147 GLU A N 1
ATOM 1145 C CA . GLU A 1 147 ? 0.381 -5.723 -39.818 1.00 87.25 147 GLU A CA 1
ATOM 1146 C C . GLU A 1 147 ? 0.334 -5.905 -41.342 1.00 87.25 147 GLU A C 1
ATOM 1148 O O . GLU A 1 147 ? 1.340 -5.685 -42.017 1.00 87.25 147 GLU A O 1
ATOM 1153 N N . ASP A 1 148 ? -0.846 -6.184 -41.900 1.00 87.69 148 ASP A N 1
ATOM 1154 C CA . ASP A 1 148 ? -1.087 -6.296 -43.342 1.00 87.69 148 ASP A CA 1
ATOM 1155 C C . ASP A 1 148 ? -0.747 -4.974 -44.064 1.00 87.69 148 ASP A C 1
ATOM 1157 O O . ASP A 1 148 ? -0.129 -4.970 -45.138 1.00 87.69 148 ASP A O 1
ATOM 1161 N N . THR A 1 149 ? -1.072 -3.830 -43.448 1.00 89.75 149 THR A N 1
ATOM 1162 C CA . THR A 1 149 ? -0.693 -2.496 -43.945 1.00 89.75 149 THR A CA 1
ATOM 1163 C C . THR A 1 149 ? 0.827 -2.297 -43.934 1.00 89.75 149 THR A C 1
ATOM 1165 O O . THR A 1 149 ? 1.395 -1.837 -44.928 1.00 89.75 149 THR A O 1
ATOM 1168 N N . LEU A 1 150 ? 1.509 -2.671 -42.846 1.00 87.50 150 LEU A N 1
ATOM 1169 C CA . LEU A 1 150 ? 2.963 -2.539 -42.712 1.00 87.50 150 LEU A CA 1
ATOM 1170 C C . LEU A 1 150 ? 3.707 -3.443 -43.710 1.00 87.50 150 LEU A C 1
ATOM 1172 O O . LEU A 1 150 ? 4.653 -3.002 -44.363 1.00 87.50 150 LEU A O 1
ATOM 1176 N N . MET A 1 151 ? 3.240 -4.682 -43.885 1.00 88.44 151 MET A N 1
ATOM 1177 C CA . MET A 1 151 ? 3.759 -5.640 -44.866 1.00 88.44 151 MET A CA 1
ATOM 1178 C C . MET A 1 151 ? 3.567 -5.149 -46.306 1.00 88.44 151 MET A C 1
ATOM 1180 O O . MET A 1 151 ? 4.466 -5.296 -47.140 1.00 88.44 151 MET A O 1
ATOM 1184 N N . THR A 1 152 ? 2.435 -4.500 -46.597 1.00 91.88 152 THR A N 1
ATOM 1185 C CA . THR A 1 152 ? 2.178 -3.870 -47.902 1.00 91.88 152 THR A CA 1
ATOM 1186 C C . THR A 1 152 ? 3.161 -2.724 -48.171 1.00 91.88 152 THR A C 1
ATOM 1188 O O . THR A 1 152 ? 3.760 -2.669 -49.246 1.00 91.88 152 THR A O 1
ATOM 1191 N N . GLN A 1 153 ? 3.401 -1.849 -47.186 1.00 88.50 153 GLN A N 1
ATOM 1192 C CA . GLN A 1 153 ? 4.387 -0.766 -47.304 1.00 88.50 153 GLN A CA 1
ATOM 1193 C C . GLN A 1 153 ? 5.817 -1.301 -47.476 1.00 88.50 153 GLN A C 1
ATOM 1195 O O . GLN A 1 153 ? 6.545 -0.837 -48.353 1.00 88.50 153 GLN A O 1
ATOM 1200 N N . LEU A 1 154 ? 6.213 -2.307 -46.689 1.00 88.31 154 LEU A N 1
ATOM 1201 C CA . LEU A 1 154 ? 7.534 -2.936 -46.775 1.00 88.31 154 LEU A CA 1
ATOM 1202 C C . LEU A 1 154 ? 7.783 -3.564 -48.156 1.00 88.31 154 LEU A C 1
ATOM 1204 O O . LEU A 1 154 ? 8.864 -3.400 -48.721 1.00 88.31 154 LEU A O 1
ATOM 1208 N N . THR A 1 155 ? 6.766 -4.216 -48.727 1.00 90.81 155 THR A N 1
ATOM 1209 C CA . THR A 1 155 ? 6.826 -4.796 -50.078 1.00 90.81 155 THR A CA 1
ATOM 1210 C C . THR A 1 155 ? 7.034 -3.713 -51.142 1.00 90.81 155 THR A C 1
ATOM 1212 O O . THR A 1 155 ? 7.904 -3.855 -52.001 1.00 90.81 155 THR A O 1
ATOM 1215 N N . ALA A 1 156 ? 6.305 -2.594 -51.054 1.00 89.19 156 ALA A N 1
ATOM 1216 C CA . ALA A 1 156 ? 6.461 -1.466 -51.975 1.00 89.19 156 ALA A CA 1
ATOM 1217 C C . ALA A 1 156 ? 7.851 -0.804 -51.876 1.00 89.19 156 ALA A C 1
ATOM 1219 O O . ALA A 1 156 ? 8.451 -0.468 -52.899 1.00 89.19 156 ALA A O 1
ATOM 1220 N N . PHE A 1 157 ? 8.407 -0.668 -50.665 1.00 88.62 157 PHE A N 1
ATOM 1221 C CA . PHE A 1 157 ? 9.782 -0.186 -50.485 1.00 88.62 157 PHE A CA 1
ATOM 1222 C C . PHE A 1 157 ? 10.821 -1.149 -51.072 1.00 88.62 157 PHE A C 1
ATOM 1224 O O . PHE A 1 157 ? 11.773 -0.691 -51.707 1.00 88.62 157 PHE A O 1
ATOM 1231 N N . GLN A 1 158 ? 10.648 -2.467 -50.912 1.00 91.94 158 GLN A N 1
ATOM 1232 C CA . GLN A 1 158 ? 11.543 -3.447 -51.534 1.00 91.94 158 GLN A CA 1
ATOM 1233 C C . GLN A 1 158 ? 11.509 -3.339 -53.067 1.00 91.94 158 GLN A C 1
ATOM 1235 O O . GLN A 1 158 ? 12.568 -3.263 -53.691 1.00 91.94 158 GLN A O 1
ATOM 1240 N N . GLU A 1 159 ? 10.320 -3.254 -53.673 1.00 92.38 159 GLU A N 1
ATOM 1241 C CA . GLU A 1 159 ? 10.180 -3.072 -55.123 1.00 92.38 159 GLU A CA 1
ATOM 1242 C C . GLU A 1 159 ? 10.845 -1.768 -55.605 1.00 92.38 159 GLU A C 1
ATOM 1244 O O . GLU A 1 159 ? 11.535 -1.773 -56.629 1.00 92.38 159 GLU A O 1
ATOM 1249 N N . GLN A 1 160 ? 10.718 -0.658 -54.866 1.00 92.12 160 GLN A N 1
ATOM 1250 C CA . GLN A 1 160 ? 11.428 0.582 -55.201 1.00 92.12 160 GLN A CA 1
ATOM 1251 C C . GLN A 1 160 ? 12.954 0.388 -55.173 1.00 92.12 160 GLN A C 1
ATOM 1253 O O . GLN A 1 160 ? 13.634 0.749 -56.138 1.00 92.12 160 GLN A O 1
ATOM 1258 N N . TYR A 1 161 ? 13.501 -0.207 -54.107 1.00 91.50 161 TYR A N 1
ATOM 1259 C CA . TYR A 1 161 ? 14.944 -0.440 -53.984 1.00 91.50 161 TYR A CA 1
ATOM 1260 C C . TYR A 1 161 ? 15.491 -1.370 -55.074 1.00 91.50 161 TYR A C 1
ATOM 1262 O O . TYR A 1 161 ? 16.575 -1.119 -55.607 1.00 91.50 161 TYR A O 1
ATOM 1270 N N . GLU A 1 162 ? 14.757 -2.420 -55.447 1.00 92.06 162 GLU A N 1
ATOM 1271 C CA . GLU A 1 162 ? 15.156 -3.316 -56.536 1.00 92.06 162 GLU A CA 1
ATOM 1272 C C . GLU A 1 162 ? 15.161 -2.593 -57.893 1.00 92.06 162 GLU A C 1
ATOM 1274 O O . GLU A 1 162 ? 16.131 -2.719 -58.649 1.00 92.06 162 GLU A O 1
ATOM 1279 N N . ASN A 1 163 ? 14.152 -1.761 -58.173 1.00 93.44 163 ASN A N 1
ATOM 1280 C CA . ASN A 1 163 ? 14.091 -0.942 -59.387 1.00 93.44 163 ASN A CA 1
ATOM 1281 C C . ASN A 1 163 ? 15.226 0.099 -59.462 1.00 93.44 163 ASN A C 1
ATOM 1283 O O . ASN A 1 163 ? 15.869 0.238 -60.508 1.00 93.44 163 ASN A O 1
ATOM 1287 N N . GLU A 1 164 ? 15.537 0.798 -58.365 1.00 90.50 164 GLU A N 1
ATOM 1288 C CA . GLU A 1 164 ? 16.674 1.730 -58.309 1.00 90.50 164 GLU A CA 1
ATOM 1289 C C . GLU A 1 164 ? 18.021 1.010 -58.500 1.00 90.50 164 GLU A C 1
ATOM 1291 O O . GLU A 1 164 ? 18.897 1.495 -59.226 1.00 90.50 164 GLU A O 1
ATOM 1296 N N . LEU A 1 165 ? 18.175 -0.188 -57.926 1.00 90.62 165 LEU A N 1
ATOM 1297 C CA . LEU A 1 165 ? 19.372 -1.014 -58.082 1.00 90.62 165 LEU A CA 1
ATOM 1298 C C . LEU A 1 165 ? 19.543 -1.532 -59.522 1.00 90.62 165 LEU A C 1
ATOM 1300 O O . LEU A 1 165 ? 20.674 -1.610 -60.010 1.00 90.62 165 LEU A O 1
ATOM 1304 N N . VAL A 1 166 ? 18.454 -1.895 -60.209 1.00 94.31 166 VAL A N 1
ATOM 1305 C CA . VAL A 1 166 ? 18.476 -2.248 -61.641 1.00 94.31 166 VAL A CA 1
ATOM 1306 C C . VAL A 1 166 ? 18.893 -1.037 -62.470 1.00 94.31 166 VAL A C 1
ATOM 1308 O O . VAL A 1 166 ? 19.861 -1.132 -63.226 1.00 94.31 166 VAL A O 1
ATOM 1311 N N . LYS A 1 167 ? 18.256 0.119 -62.260 1.00 94.38 167 LYS A N 1
ATOM 1312 C CA . LYS A 1 167 ? 18.578 1.360 -62.975 1.00 94.38 167 LYS A CA 1
ATOM 1313 C C . LYS A 1 167 ? 20.056 1.744 -62.839 1.00 94.38 167 LYS A C 1
ATOM 1315 O O . LYS A 1 167 ? 20.717 1.967 -63.850 1.00 94.38 167 LYS A O 1
ATOM 1320 N N . MET A 1 168 ? 20.619 1.735 -61.625 1.00 88.94 168 MET A N 1
ATOM 1321 C CA . MET A 1 168 ? 22.045 2.042 -61.429 1.00 88.94 168 MET A CA 1
ATOM 1322 C C . MET A 1 168 ? 22.983 1.060 -62.152 1.00 88.94 168 MET A C 1
ATOM 1324 O O . MET A 1 168 ? 24.043 1.467 -62.632 1.00 88.94 168 MET A O 1
ATOM 1328 N N . LYS A 1 169 ? 22.610 -0.224 -62.272 1.00 90.69 169 LYS A N 1
ATOM 1329 C CA . LYS A 1 169 ? 23.376 -1.207 -63.062 1.00 90.69 169 LYS A CA 1
ATOM 1330 C C . LYS A 1 169 ? 23.300 -0.909 -64.561 1.00 90.69 169 LYS A C 1
ATOM 1332 O O . LYS A 1 169 ? 24.310 -1.054 -65.251 1.00 90.69 169 LYS A O 1
ATOM 1337 N N . GLU A 1 170 ? 22.141 -0.491 -65.068 1.00 93.56 170 GLU A N 1
ATOM 1338 C CA . GLU A 1 170 ? 21.967 -0.12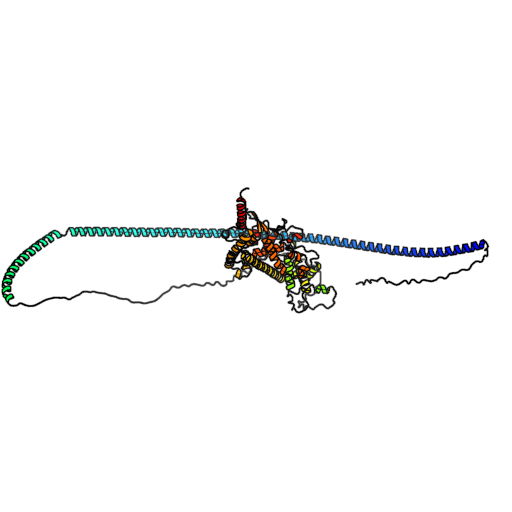1 -66.477 1.00 93.56 170 GLU A CA 1
ATOM 1339 C C . GLU A 1 170 ? 22.718 1.164 -66.839 1.00 93.56 170 GLU A C 1
ATOM 1341 O O . GLU A 1 170 ? 23.457 1.163 -67.828 1.00 93.56 170 GLU A O 1
ATOM 1346 N N . ASP A 1 171 ? 22.611 2.206 -66.008 1.00 90.88 171 ASP A N 1
ATOM 1347 C CA . ASP A 1 171 ? 23.346 3.468 -66.154 1.00 90.88 171 ASP A CA 1
ATOM 1348 C C . ASP A 1 171 ? 24.866 3.212 -66.143 1.00 90.88 171 ASP A C 1
ATOM 1350 O O . ASP A 1 171 ? 25.576 3.606 -67.072 1.00 90.88 171 ASP A O 1
ATOM 1354 N N . HIS A 1 172 ? 25.375 2.445 -65.169 1.00 90.50 172 HIS A N 1
ATOM 1355 C CA . HIS A 1 172 ? 26.795 2.078 -65.108 1.00 90.50 172 HIS A CA 1
ATOM 1356 C C . HIS A 1 172 ? 27.249 1.252 -66.327 1.00 90.50 172 HIS A C 1
ATOM 1358 O O . HIS A 1 172 ? 28.334 1.473 -66.871 1.00 90.50 172 HIS A O 1
ATOM 1364 N N . ALA A 1 173 ? 26.416 0.325 -66.813 1.00 91.44 173 ALA A N 1
ATOM 1365 C CA . ALA A 1 173 ? 26.709 -0.449 -68.018 1.00 91.44 173 ALA A CA 1
ATOM 1366 C C . ALA A 1 173 ? 26.660 0.404 -69.300 1.00 91.44 173 ALA A C 1
ATOM 1368 O O . ALA A 1 173 ? 27.389 0.121 -70.255 1.00 91.44 173 ALA A O 1
ATOM 1369 N N . ALA A 1 174 ? 25.822 1.442 -69.361 1.00 92.38 174 ALA A N 1
ATOM 1370 C CA . ALA A 1 174 ? 25.820 2.415 -70.451 1.00 92.38 174 ALA A CA 1
ATOM 1371 C C . ALA A 1 174 ? 27.113 3.247 -70.451 1.00 92.38 174 ALA A C 1
ATOM 1373 O O . ALA A 1 174 ? 27.760 3.366 -71.497 1.00 92.38 174 ALA A O 1
ATOM 1374 N N . ASP A 1 175 ? 27.539 3.719 -69.279 1.00 91.06 175 ASP A N 1
ATOM 1375 C CA . ASP A 1 175 ? 28.770 4.488 -69.097 1.00 91.06 175 ASP A CA 1
ATOM 1376 C C . ASP A 1 175 ? 30.019 3.666 -69.456 1.00 91.06 175 ASP A C 1
ATOM 1378 O O . ASP A 1 175 ? 30.873 4.122 -70.222 1.00 91.06 175 ASP A O 1
ATOM 1382 N N . LEU A 1 176 ? 30.093 2.401 -69.019 1.00 91.00 176 LEU A N 1
ATOM 1383 C CA . LEU A 1 176 ? 31.185 1.488 -69.375 1.00 91.00 176 LEU A CA 1
ATOM 1384 C C . LEU A 1 176 ? 31.301 1.310 -70.902 1.00 91.00 176 LEU A C 1
ATOM 1386 O O . LEU A 1 176 ? 32.391 1.423 -71.469 1.00 91.00 176 LEU A O 1
ATOM 1390 N N . ARG A 1 177 ? 30.168 1.109 -71.594 1.00 93.06 177 ARG A N 1
ATOM 1391 C CA . ARG A 1 177 ? 30.112 1.026 -73.068 1.00 93.06 177 ARG A CA 1
ATOM 1392 C C . ARG A 1 177 ? 30.520 2.348 -73.730 1.00 93.06 177 ARG A C 1
ATOM 1394 O O . ARG A 1 177 ? 31.145 2.322 -74.792 1.00 93.06 177 ARG A O 1
ATOM 1401 N N . ALA A 1 178 ? 30.186 3.496 -73.140 1.00 91.69 178 ALA A N 1
ATOM 1402 C CA . ALA A 1 178 ? 30.589 4.809 -73.643 1.00 91.69 178 ALA A CA 1
ATOM 1403 C C . ALA A 1 178 ? 32.110 5.016 -73.526 1.00 91.69 178 ALA A C 1
ATOM 1405 O O . ALA A 1 178 ? 32.753 5.386 -74.513 1.00 91.69 178 ALA A O 1
ATOM 1406 N N . LYS A 1 179 ? 32.714 4.678 -72.377 1.00 88.94 179 LYS A N 1
ATOM 1407 C CA . LYS A 1 179 ? 34.176 4.701 -72.186 1.00 88.94 179 LYS A CA 1
ATOM 1408 C C . LYS A 1 179 ? 34.891 3.729 -73.127 1.00 88.94 179 LYS A C 1
ATOM 1410 O O . LYS A 1 179 ? 35.882 4.106 -73.748 1.00 88.94 179 LYS A O 1
ATOM 1415 N N . GLN A 1 180 ? 34.361 2.520 -73.322 1.00 92.44 180 GLN A N 1
ATOM 1416 C CA . GLN A 1 180 ? 34.927 1.547 -74.263 1.00 92.44 180 GLN A CA 1
ATOM 1417 C C . GLN A 1 180 ? 34.897 2.060 -75.715 1.00 92.44 180 GLN A C 1
ATOM 1419 O O . GLN A 1 180 ? 35.901 1.970 -76.422 1.00 92.44 180 GLN A O 1
ATOM 1424 N N . LYS A 1 181 ? 33.792 2.690 -76.148 1.00 92.81 181 LYS A N 1
ATOM 1425 C CA . LYS A 1 181 ? 33.705 3.373 -77.455 1.00 92.81 181 LYS A CA 1
ATOM 1426 C C . LYS A 1 181 ? 34.696 4.538 -77.577 1.00 92.81 181 LYS A C 1
ATOM 1428 O O . LYS A 1 181 ? 35.248 4.742 -78.658 1.00 92.81 181 LYS A O 1
ATOM 1433 N N . GLN A 1 182 ? 34.934 5.287 -76.496 1.00 91.75 182 GLN A N 1
ATOM 1434 C CA . GLN A 1 182 ? 35.915 6.375 -76.461 1.00 91.75 182 GLN A CA 1
ATOM 1435 C C . GLN A 1 182 ? 37.345 5.841 -76.645 1.00 91.75 182 GLN A C 1
ATOM 1437 O O . GLN A 1 182 ? 38.059 6.334 -77.519 1.00 91.75 182 GLN A O 1
ATOM 1442 N N . MET A 1 183 ? 37.739 4.796 -75.906 1.00 89.31 183 MET A N 1
ATOM 1443 C CA . MET A 1 183 ? 39.050 4.140 -76.051 1.00 89.31 183 MET A CA 1
ATOM 1444 C C . MET A 1 183 ? 39.257 3.605 -77.472 1.00 89.31 183 MET A C 1
ATOM 1446 O O . MET A 1 183 ? 40.203 4.017 -78.141 1.00 89.31 183 MET A O 1
ATOM 1450 N N . ALA A 1 184 ? 38.294 2.844 -78.000 1.00 91.38 184 ALA A N 1
ATOM 1451 C CA . ALA A 1 184 ? 38.331 2.341 -79.374 1.00 91.38 184 ALA A CA 1
ATOM 1452 C C . ALA A 1 184 ? 38.325 3.451 -80.447 1.00 91.38 184 ALA A C 1
ATOM 1454 O O . ALA A 1 184 ? 38.571 3.186 -81.623 1.00 91.38 184 ALA A O 1
ATOM 1455 N N . SER A 1 185 ? 38.002 4.703 -80.101 1.00 93.81 185 SER A N 1
ATOM 1456 C CA . SER A 1 185 ? 38.162 5.871 -80.982 1.00 93.81 185 SER A CA 1
ATOM 1457 C C . SER A 1 185 ? 39.578 6.448 -80.912 1.00 93.81 185 SER A C 1
ATOM 1459 O O . SER A 1 185 ? 40.177 6.745 -81.947 1.00 93.81 185 SER A O 1
ATOM 1461 N N . MET A 1 186 ? 40.151 6.537 -79.707 1.00 90.00 186 MET A N 1
ATOM 1462 C CA . MET A 1 186 ? 41.537 6.968 -79.499 1.00 90.00 186 MET A CA 1
ATOM 1463 C C . MET A 1 186 ? 42.535 6.001 -80.150 1.00 90.00 186 MET A C 1
ATOM 1465 O O . MET A 1 186 ? 43.434 6.457 -80.847 1.00 90.00 186 MET A O 1
ATOM 1469 N N . GLU A 1 187 ? 42.330 4.686 -80.034 1.00 91.56 187 GLU A N 1
ATOM 1470 C CA . GLU A 1 187 ? 43.164 3.653 -80.677 1.00 91.56 187 GLU A CA 1
ATOM 1471 C C . GLU A 1 187 ? 43.205 3.785 -82.209 1.00 91.56 187 GLU A C 1
ATOM 1473 O O . GLU A 1 187 ? 44.272 3.685 -82.819 1.00 91.56 187 GLU A O 1
ATOM 1478 N N . ARG A 1 188 ? 42.052 4.065 -82.837 1.00 92.69 188 ARG A N 1
ATOM 1479 C CA . ARG A 1 188 ? 41.947 4.308 -84.288 1.00 92.69 188 ARG A CA 1
ATOM 1480 C C . ARG A 1 188 ? 42.617 5.614 -84.709 1.00 92.69 188 ARG A C 1
ATOM 1482 O O . ARG A 1 188 ? 43.216 5.666 -85.779 1.00 92.69 188 ARG A O 1
ATOM 1489 N N . ASN A 1 189 ? 42.534 6.662 -83.892 1.00 90.44 189 ASN A N 1
ATOM 1490 C CA . ASN A 1 189 ? 43.239 7.915 -84.165 1.00 90.44 189 ASN A CA 1
ATOM 1491 C C . ASN A 1 189 ? 44.757 7.758 -83.983 1.00 90.44 189 ASN A C 1
ATOM 1493 O O . ASN A 1 189 ? 45.517 8.264 -84.803 1.00 90.44 189 ASN A O 1
ATOM 1497 N N . LEU A 1 190 ? 45.202 6.995 -82.982 1.00 89.94 190 LEU A N 1
ATOM 1498 C CA . LEU A 1 190 ? 46.613 6.680 -82.764 1.00 89.94 190 LEU A CA 1
ATOM 1499 C C . LEU A 1 190 ? 47.185 5.838 -83.917 1.00 89.94 190 LEU A C 1
ATOM 1501 O O . LEU A 1 190 ? 48.268 6.149 -84.403 1.00 89.94 190 LEU A O 1
ATOM 1505 N N . HIS A 1 191 ? 46.429 4.864 -84.442 1.00 91.00 191 HIS A N 1
ATOM 1506 C CA . HIS A 1 191 ? 46.799 4.141 -85.668 1.00 91.00 191 HIS A CA 1
ATOM 1507 C C . HIS A 1 191 ? 46.965 5.070 -86.878 1.00 91.00 191 HIS A C 1
ATOM 1509 O O . HIS A 1 191 ? 47.969 4.969 -87.576 1.00 91.00 191 HIS A O 1
ATOM 1515 N N . LYS A 1 192 ? 46.043 6.020 -87.105 1.00 92.62 192 LYS A N 1
ATOM 1516 C CA . LYS A 1 192 ? 46.194 7.017 -88.184 1.00 92.62 192 LYS A CA 1
ATOM 1517 C C . LYS A 1 192 ? 47.464 7.850 -88.025 1.00 92.62 192 LYS A C 1
ATOM 1519 O O . LYS A 1 192 ? 48.199 8.007 -88.991 1.00 92.62 192 LYS A O 1
ATOM 1524 N N . VAL A 1 193 ? 47.752 8.332 -86.813 1.00 89.81 193 VAL A N 1
ATOM 1525 C CA . VAL A 1 193 ? 48.980 9.094 -86.528 1.00 89.81 193 VAL A CA 1
ATOM 1526 C C . VAL A 1 193 ? 50.230 8.235 -86.755 1.00 89.81 193 VAL A C 1
ATOM 1528 O O . VAL A 1 193 ? 51.221 8.734 -87.282 1.00 89.81 193 VAL A O 1
ATOM 1531 N N . MET A 1 194 ? 50.193 6.936 -86.436 1.00 88.56 194 MET A N 1
ATOM 1532 C CA . MET A 1 194 ? 51.281 6.005 -86.761 1.00 88.56 194 MET A CA 1
ATOM 1533 C C . MET A 1 194 ? 51.444 5.794 -88.274 1.00 88.56 194 MET A C 1
ATOM 1535 O O . MET A 1 194 ? 52.572 5.853 -88.760 1.00 88.56 194 MET A O 1
ATOM 1539 N N . GLU A 1 195 ? 50.358 5.611 -89.034 1.00 92.06 195 GLU A N 1
ATOM 1540 C CA . GLU A 1 195 ? 50.403 5.524 -90.504 1.00 92.06 195 GLU A CA 1
ATOM 1541 C C . GLU A 1 195 ? 50.930 6.815 -91.146 1.00 92.06 195 GLU A C 1
ATOM 1543 O O . GLU A 1 195 ? 51.755 6.768 -92.059 1.00 92.06 195 GLU A O 1
ATOM 1548 N N . GLU A 1 196 ? 50.472 7.979 -90.683 1.00 90.12 196 GLU A N 1
ATOM 1549 C CA . GLU A 1 196 ? 50.916 9.287 -91.169 1.00 90.12 196 GLU A CA 1
ATOM 1550 C C . GLU A 1 196 ? 52.396 9.518 -90.862 1.00 90.12 196 GLU A C 1
ATOM 1552 O O . GLU A 1 196 ? 53.150 9.900 -91.758 1.00 90.12 196 GLU A O 1
ATOM 1557 N N . ASN A 1 197 ? 52.846 9.195 -89.647 1.00 87.38 197 ASN A N 1
ATOM 1558 C CA . ASN A 1 197 ? 54.256 9.258 -89.275 1.00 87.38 197 ASN A CA 1
ATOM 1559 C C . ASN A 1 197 ? 55.099 8.274 -90.111 1.00 87.38 197 ASN A C 1
ATOM 1561 O O . ASN A 1 197 ? 56.142 8.649 -90.641 1.00 87.38 197 ASN A O 1
ATOM 1565 N N . GLN A 1 198 ? 54.619 7.050 -90.355 1.00 90.44 198 GLN A N 1
ATOM 1566 C CA . GLN A 1 198 ? 55.306 6.091 -91.226 1.00 90.44 198 GLN A CA 1
ATOM 1567 C C . GLN A 1 198 ? 55.393 6.584 -92.683 1.00 90.44 198 GLN A C 1
ATOM 1569 O O . GLN A 1 198 ? 56.443 6.444 -93.312 1.00 90.44 198 GLN A O 1
ATOM 1574 N N . ARG A 1 199 ? 54.342 7.229 -93.213 1.00 88.31 199 ARG A N 1
ATOM 1575 C CA . ARG A 1 199 ? 54.362 7.891 -94.533 1.00 88.31 199 ARG A CA 1
ATOM 1576 C C . ARG A 1 199 ? 55.323 9.084 -94.567 1.00 88.31 199 ARG A C 1
ATOM 1578 O O . ARG A 1 199 ? 55.976 9.296 -95.586 1.00 88.31 199 ARG A O 1
ATOM 1585 N N . LEU A 1 200 ? 55.433 9.855 -93.483 1.00 84.69 200 LEU A N 1
ATOM 1586 C CA . LEU A 1 200 ? 56.398 10.954 -93.364 1.00 84.69 200 LEU A CA 1
ATOM 1587 C C . LEU A 1 200 ? 57.838 10.430 -93.322 1.00 84.69 200 LEU A C 1
ATOM 1589 O O . LEU A 1 200 ? 58.669 10.911 -94.085 1.00 84.69 200 LEU A O 1
ATOM 1593 N N . VAL A 1 201 ? 58.118 9.389 -92.532 1.00 84.31 201 VAL A N 1
ATOM 1594 C CA . VAL A 1 201 ? 59.420 8.702 -92.508 1.00 84.31 201 VAL A CA 1
ATOM 1595 C C . VAL A 1 201 ? 59.776 8.148 -93.894 1.00 84.31 201 VAL A C 1
ATOM 1597 O O . VAL A 1 201 ? 60.896 8.352 -94.362 1.00 84.31 201 VAL A O 1
ATOM 1600 N N . GLN A 1 202 ? 58.829 7.521 -94.604 1.00 82.88 202 GLN A N 1
ATOM 1601 C CA . GLN A 1 202 ? 59.040 7.068 -95.986 1.00 82.88 202 GLN A CA 1
ATOM 1602 C C . GLN A 1 202 ? 59.339 8.230 -96.944 1.00 82.88 202 GLN A C 1
ATOM 1604 O O . GLN A 1 202 ? 60.293 8.133 -97.712 1.00 82.88 202 GLN A O 1
ATOM 1609 N N . LYS A 1 203 ? 58.599 9.348 -96.871 1.00 80.44 203 LYS A N 1
ATOM 1610 C CA . LYS A 1 203 ? 58.884 10.554 -97.670 1.00 80.44 203 LYS A CA 1
ATOM 1611 C C . LYS A 1 203 ? 60.274 11.120 -97.385 1.00 80.44 203 LYS A C 1
ATOM 1613 O O . LYS A 1 203 ? 61.008 11.388 -98.328 1.00 80.44 203 LYS A O 1
ATOM 1618 N N . ILE A 1 204 ? 60.654 11.249 -96.113 1.00 71.56 204 ILE A N 1
ATOM 1619 C CA . ILE A 1 204 ? 61.988 11.710 -95.693 1.00 71.56 204 ILE A CA 1
ATOM 1620 C C . ILE A 1 204 ? 63.077 10.784 -96.255 1.00 71.56 204 ILE A C 1
ATOM 1622 O O . ILE A 1 204 ? 64.067 11.263 -96.799 1.00 71.56 204 ILE A O 1
ATOM 1626 N N . THR A 1 205 ? 62.858 9.466 -96.206 1.00 69.88 205 THR A N 1
ATOM 1627 C CA . THR A 1 205 ? 63.778 8.449 -96.754 1.00 69.88 205 THR A CA 1
ATOM 1628 C C . THR A 1 205 ? 63.872 8.486 -98.290 1.00 69.88 205 THR A C 1
ATOM 1630 O O . THR A 1 205 ? 64.856 8.012 -98.851 1.00 69.88 205 THR A O 1
ATOM 1633 N N . GLN A 1 206 ? 62.871 9.044 -98.979 1.00 66.31 206 GLN A N 1
ATOM 1634 C CA . GLN A 1 206 ? 62.823 9.165 -100.443 1.00 66.31 206 GLN A CA 1
ATOM 1635 C C . GLN A 1 206 ? 63.290 10.531 -100.979 1.00 66.31 206 GLN A C 1
ATOM 1637 O O . GLN A 1 206 ? 63.363 10.701 -102.196 1.00 66.31 206 GLN A O 1
ATOM 1642 N N . MET A 1 207 ? 63.632 11.504 -100.124 1.00 59.47 207 MET A N 1
ATOM 1643 C CA . MET A 1 207 ? 64.220 12.765 -100.596 1.00 59.47 207 MET A CA 1
ATOM 1644 C C . MET A 1 207 ? 65.656 12.534 -101.116 1.00 59.47 207 MET A C 1
ATOM 1646 O O . MET A 1 207 ? 66.423 11.818 -100.469 1.00 59.47 207 MET A O 1
ATOM 1650 N N . PRO A 1 208 ? 66.084 13.162 -102.232 1.00 58.34 208 PRO A N 1
ATOM 1651 C CA . PRO A 1 208 ? 67.395 12.933 -102.863 1.00 58.34 208 PRO A CA 1
ATOM 1652 C C . PRO A 1 208 ? 68.585 13.595 -102.129 1.00 58.34 208 PRO A C 1
ATOM 1654 O O . PRO A 1 208 ? 69.631 13.875 -102.724 1.00 58.34 208 PRO A O 1
ATOM 1657 N N . THR A 1 209 ? 68.475 13.781 -100.810 1.00 63.25 209 THR A N 1
ATOM 1658 C CA . THR A 1 209 ? 69.399 14.540 -99.947 1.00 63.25 209 THR A CA 1
ATOM 1659 C C . THR A 1 209 ? 70.819 13.985 -99.873 1.00 63.25 209 THR A C 1
ATOM 1661 O O . THR A 1 209 ? 71.683 14.635 -99.300 1.00 63.25 209 THR A O 1
ATOM 1664 N N . ARG A 1 210 ? 71.114 12.817 -100.459 1.00 58.97 210 ARG A N 1
ATOM 1665 C CA . ARG A 1 210 ? 72.488 12.296 -100.566 1.00 58.97 210 ARG A CA 1
ATOM 1666 C C . ARG A 1 210 ? 73.170 12.628 -101.895 1.00 58.97 210 ARG A C 1
ATOM 1668 O O . ARG A 1 210 ? 74.392 12.681 -101.937 1.00 58.97 210 ARG A O 1
ATOM 1675 N N . GLN A 1 211 ? 72.415 12.864 -102.968 1.00 59.22 211 GLN A N 1
ATOM 1676 C CA . GLN A 1 211 ? 72.988 13.195 -104.277 1.00 59.22 211 GLN A CA 1
ATOM 1677 C C . GLN A 1 211 ? 73.138 14.713 -104.448 1.00 59.22 211 GLN A C 1
ATOM 1679 O O . GLN A 1 211 ? 74.163 15.176 -104.943 1.00 59.22 211 GLN A O 1
ATOM 1684 N N . GLU A 1 212 ? 72.174 15.487 -103.946 1.00 60.12 212 GLU A N 1
ATOM 1685 C CA . GLU A 1 212 ? 72.243 16.955 -103.915 1.00 60.12 212 GLU A CA 1
ATOM 1686 C C . GLU A 1 212 ? 73.270 17.464 -102.895 1.00 60.12 212 GLU A C 1
ATOM 1688 O O . GLU A 1 212 ? 74.033 18.374 -103.202 1.00 60.12 212 GLU A O 1
ATOM 1693 N N . LEU A 1 213 ? 73.372 16.836 -101.717 1.00 62.28 213 LEU A N 1
ATOM 1694 C CA . LEU A 1 213 ? 74.358 17.215 -100.696 1.00 62.28 213 LEU A CA 1
ATOM 1695 C C . LEU A 1 213 ? 75.785 16.830 -101.116 1.00 62.28 213 LEU A C 1
ATOM 1697 O O . LEU A 1 213 ? 76.697 17.628 -100.927 1.00 62.28 213 LEU A O 1
ATOM 1701 N N . ASN A 1 214 ? 75.981 15.683 -101.783 1.00 68.94 214 ASN A N 1
ATOM 1702 C CA . ASN A 1 214 ? 77.261 15.380 -102.436 1.00 68.94 214 ASN A CA 1
ATOM 1703 C C . ASN A 1 214 ? 77.607 16.435 -103.501 1.00 68.94 214 ASN A C 1
ATOM 1705 O O . ASN A 1 214 ? 78.742 16.895 -103.537 1.00 68.94 214 ASN A O 1
ATOM 1709 N N . ARG A 1 215 ? 76.642 16.851 -104.336 1.00 74.31 215 ARG A N 1
ATOM 1710 C CA . ARG A 1 215 ? 76.852 17.890 -105.358 1.00 74.31 215 ARG A CA 1
ATOM 1711 C C . ARG A 1 215 ? 77.246 19.232 -104.738 1.00 74.31 215 ARG A C 1
ATOM 1713 O O . ARG A 1 215 ? 78.235 19.808 -105.170 1.00 74.31 215 ARG A O 1
ATOM 1720 N N . LEU A 1 216 ? 76.535 19.682 -103.703 1.00 74.25 216 LEU A N 1
ATOM 1721 C CA . LEU A 1 216 ? 76.871 20.894 -102.948 1.00 74.25 216 LEU A CA 1
ATOM 1722 C C . LEU A 1 216 ? 78.236 20.781 -102.251 1.00 74.25 216 LEU A C 1
ATOM 1724 O O . LEU A 1 216 ? 78.973 21.757 -102.191 1.00 74.25 216 LEU A O 1
ATOM 1728 N N . GLN A 1 217 ? 78.616 19.597 -101.760 1.00 72.12 217 GLN A N 1
ATOM 1729 C CA . GLN A 1 217 ? 79.936 19.375 -101.164 1.00 72.12 217 GLN A CA 1
ATOM 1730 C C . GLN A 1 217 ? 81.063 19.369 -102.214 1.00 72.12 217 GLN A C 1
ATOM 1732 O O . GLN A 1 217 ? 82.167 19.822 -101.918 1.00 72.12 217 GLN A O 1
ATOM 1737 N N . GLU A 1 218 ? 80.801 18.902 -103.436 1.00 77.94 218 GLU A N 1
ATOM 1738 C CA . GLU A 1 218 ? 81.715 19.043 -104.578 1.00 77.94 218 GLU A CA 1
ATOM 1739 C C . GLU A 1 218 ? 81.872 20.524 -104.971 1.00 77.94 218 GLU A C 1
ATOM 1741 O O . GLU A 1 218 ? 82.988 21.009 -105.138 1.00 77.94 218 GLU A O 1
ATOM 1746 N N . GLU A 1 219 ? 80.753 21.252 -105.037 1.00 77.81 219 GLU A N 1
ATOM 1747 C CA . GLU A 1 219 ? 80.658 22.668 -105.416 1.00 77.81 219 GLU A CA 1
ATOM 1748 C C . GLU A 1 219 ? 81.367 23.586 -104.401 1.00 77.81 219 GLU A C 1
ATOM 1750 O O . GLU A 1 219 ? 82.149 24.462 -104.785 1.00 77.81 219 GLU A O 1
ATOM 1755 N N . ILE A 1 220 ? 81.206 23.306 -103.101 1.00 78.81 220 ILE A N 1
ATOM 1756 C CA . ILE A 1 220 ? 81.977 23.926 -102.013 1.00 78.81 220 ILE A CA 1
ATOM 1757 C C . ILE A 1 220 ? 83.471 23.612 -102.156 1.00 78.81 220 ILE A C 1
ATOM 1759 O O . ILE A 1 220 ? 84.273 24.536 -102.091 1.00 78.81 220 ILE A O 1
ATOM 1763 N N . ARG A 1 221 ? 83.873 22.362 -102.435 1.00 79.31 221 ARG A N 1
ATOM 1764 C CA . ARG A 1 221 ? 85.296 22.010 -102.637 1.00 79.31 221 ARG A CA 1
ATOM 1765 C C . ARG A 1 221 ? 85.927 22.666 -103.865 1.00 79.31 221 ARG A C 1
ATOM 1767 O O . ARG A 1 221 ? 87.145 22.836 -103.888 1.00 79.31 221 ARG A O 1
ATOM 1774 N N . THR A 1 222 ? 85.153 23.004 -104.899 1.00 78.69 222 THR A N 1
ATOM 1775 C CA . THR A 1 222 ? 85.627 23.899 -105.969 1.00 78.69 222 THR A CA 1
ATOM 1776 C C . THR A 1 222 ? 85.830 25.312 -105.442 1.00 78.69 222 THR A C 1
ATOM 1778 O O . THR A 1 222 ? 86.960 25.785 -105.484 1.00 78.69 222 THR A O 1
ATOM 1781 N N . MET A 1 223 ? 84.814 25.933 -104.832 1.00 76.12 223 MET A N 1
ATOM 1782 C CA . MET A 1 223 ? 84.940 27.296 -104.295 1.00 76.12 223 MET A CA 1
ATOM 1783 C C . MET A 1 223 ? 86.059 27.437 -103.252 1.00 76.12 223 MET A C 1
ATOM 1785 O O . MET A 1 223 ? 86.765 28.437 -103.261 1.00 76.12 223 MET A O 1
ATOM 1789 N N . GLU A 1 224 ? 86.275 26.448 -102.381 1.00 77.88 224 GLU A N 1
ATOM 1790 C CA . GLU A 1 224 ? 87.383 26.437 -101.417 1.00 77.88 224 GLU A CA 1
ATOM 1791 C C . GLU A 1 224 ? 88.753 26.400 -102.103 1.00 77.88 224 GLU A C 1
ATOM 1793 O O . GLU A 1 224 ? 89.680 27.063 -101.641 1.00 77.88 224 GLU A O 1
ATOM 1798 N N . ARG A 1 225 ? 88.893 25.654 -103.206 1.00 77.50 225 ARG A N 1
ATOM 1799 C CA . ARG A 1 225 ? 90.146 25.565 -103.970 1.00 77.50 225 ARG A CA 1
ATOM 1800 C C . ARG A 1 225 ? 90.407 26.841 -104.762 1.00 77.50 225 ARG A C 1
ATOM 1802 O O . ARG A 1 225 ? 91.523 27.350 -104.739 1.00 77.50 225 ARG A O 1
ATOM 1809 N N . ASP A 1 226 ? 89.373 27.374 -105.399 1.00 76.81 226 ASP A N 1
ATOM 1810 C CA . ASP A 1 226 ? 89.451 28.585 -106.213 1.00 76.81 226 ASP A CA 1
ATOM 1811 C C . ASP A 1 226 ? 89.740 29.809 -105.314 1.00 76.81 226 ASP A C 1
ATOM 1813 O O . ASP A 1 226 ? 90.619 30.612 -105.619 1.00 76.81 226 ASP A O 1
ATOM 1817 N N . ASN A 1 227 ? 89.117 29.877 -104.129 1.00 76.25 227 ASN A N 1
ATOM 1818 C CA . ASN A 1 227 ? 89.419 30.847 -103.066 1.00 76.25 227 ASN A CA 1
ATOM 1819 C C . ASN A 1 227 ? 90.834 30.648 -102.484 1.00 76.25 227 ASN A C 1
ATOM 1821 O O . ASN A 1 227 ? 91.517 31.622 -102.193 1.00 76.25 227 ASN A O 1
ATOM 1825 N N . GLN A 1 228 ? 91.336 29.413 -102.352 1.00 77.56 228 GLN A N 1
ATOM 1826 C CA . GLN A 1 228 ? 92.734 29.180 -101.955 1.00 77.56 228 GLN A CA 1
ATOM 1827 C C . GLN A 1 228 ? 93.735 29.638 -103.029 1.00 77.56 228 GLN A C 1
ATOM 1829 O O . GLN A 1 228 ? 94.778 30.190 -102.674 1.00 77.56 228 GLN A O 1
ATOM 1834 N N . GLU A 1 229 ? 93.426 29.490 -104.321 1.00 76.06 229 GLU A N 1
ATOM 1835 C CA . GLU A 1 229 ? 94.227 30.085 -105.399 1.00 76.06 229 GLU A CA 1
ATOM 1836 C C . GLU A 1 229 ? 94.149 31.618 -105.406 1.00 76.06 229 GLU A C 1
ATOM 1838 O O . GLU A 1 229 ? 95.170 32.281 -105.591 1.00 76.06 229 GLU A O 1
ATOM 1843 N N . GLU A 1 230 ? 92.975 32.203 -105.173 1.00 74.31 230 GLU A N 1
ATOM 1844 C CA . GLU A 1 230 ? 92.802 33.656 -105.078 1.00 74.31 230 GLU A CA 1
ATOM 1845 C C . GLU A 1 230 ? 93.507 34.234 -103.838 1.00 74.31 230 GLU A C 1
ATOM 1847 O O . GLU A 1 230 ? 94.181 35.261 -103.933 1.00 74.31 230 GLU A O 1
ATOM 1852 N N . GLN A 1 231 ? 93.484 33.530 -102.702 1.00 71.56 231 GLN A N 1
ATOM 1853 C CA . GLN A 1 231 ? 94.291 33.846 -101.517 1.00 71.56 231 GLN A CA 1
ATOM 1854 C C . GLN A 1 231 ? 95.793 33.657 -101.749 1.00 71.56 231 GLN A C 1
ATOM 1856 O O . GLN A 1 231 ? 96.591 34.372 -101.147 1.00 71.56 231 GLN A O 1
ATOM 1861 N N . ALA A 1 232 ? 96.216 32.726 -102.608 1.00 71.81 232 ALA A N 1
ATOM 1862 C CA . ALA A 1 232 ? 97.623 32.588 -102.983 1.00 71.81 232 ALA A CA 1
ATOM 1863 C C . ALA A 1 232 ? 98.088 33.755 -103.874 1.00 71.81 232 ALA A C 1
ATOM 1865 O O . ALA A 1 232 ? 99.176 34.290 -103.657 1.00 71.81 232 ALA A O 1
ATOM 1866 N N . ARG A 1 233 ? 97.251 34.195 -104.825 1.00 71.25 233 ARG A N 1
ATOM 1867 C CA . ARG A 1 233 ? 97.516 35.366 -105.682 1.00 71.25 233 ARG A CA 1
ATOM 1868 C C . ARG A 1 233 ? 97.532 36.656 -104.865 1.00 71.25 233 ARG A C 1
ATOM 1870 O O . ARG A 1 233 ? 98.538 37.354 -104.863 1.00 71.25 233 ARG A O 1
ATOM 1877 N N . THR A 1 234 ? 96.490 36.909 -104.076 1.00 69.69 234 THR A N 1
ATOM 1878 C CA . THR A 1 234 ? 96.421 38.100 -103.214 1.00 69.69 234 THR A CA 1
ATOM 1879 C C . THR A 1 234 ? 97.490 38.113 -102.121 1.00 69.69 234 THR A C 1
ATOM 1881 O O . THR A 1 234 ? 97.947 39.194 -101.777 1.00 69.69 234 THR A O 1
ATOM 1884 N N . ARG A 1 235 ? 97.982 36.964 -101.623 1.00 67.31 235 ARG A N 1
ATOM 1885 C CA . ARG A 1 235 ? 99.196 36.922 -100.779 1.00 67.31 235 ARG A CA 1
ATOM 1886 C C . ARG A 1 235 ? 100.474 37.270 -101.546 1.00 67.31 235 ARG A C 1
ATOM 1888 O O . ARG A 1 235 ? 101.324 37.950 -100.989 1.00 67.31 235 ARG A O 1
ATOM 1895 N N . ALA A 1 236 ? 100.624 36.851 -102.802 1.00 70.75 236 ALA A N 1
ATOM 1896 C CA . ALA A 1 236 ? 101.766 37.265 -103.621 1.00 70.75 236 ALA A CA 1
ATOM 1897 C C . ALA A 1 236 ? 101.735 38.779 -103.914 1.00 70.75 236 ALA A C 1
ATOM 1899 O O . ALA A 1 236 ? 102.755 39.459 -103.775 1.00 70.75 236 ALA A O 1
ATOM 1900 N N . ASP A 1 237 ? 100.559 39.322 -104.237 1.00 68.38 237 ASP A N 1
ATOM 1901 C CA . ASP A 1 237 ? 100.356 40.759 -104.438 1.00 68.38 237 ASP A CA 1
ATOM 1902 C C . ASP A 1 237 ? 100.549 41.550 -103.132 1.00 68.38 237 ASP A C 1
ATOM 1904 O O . ASP A 1 237 ? 101.205 42.590 -103.150 1.00 68.38 237 ASP A O 1
ATOM 1908 N N . LEU A 1 238 ? 100.062 41.040 -101.991 1.00 68.56 238 LEU A N 1
ATOM 1909 C CA . LEU A 1 238 ? 100.273 41.640 -100.667 1.00 68.56 238 LEU A CA 1
ATOM 1910 C C . LEU A 1 238 ? 101.743 41.635 -100.259 1.00 68.56 238 LEU A C 1
ATOM 1912 O O . LEU A 1 238 ? 102.216 42.685 -99.853 1.00 68.56 238 LEU A O 1
ATOM 1916 N N . ASN A 1 239 ? 102.495 40.547 -100.447 1.00 69.44 239 ASN A N 1
ATOM 1917 C CA . ASN A 1 239 ? 103.944 40.549 -100.201 1.00 69.44 239 ASN A CA 1
ATOM 1918 C C . ASN A 1 239 ? 104.651 41.607 -101.078 1.00 69.44 239 ASN A C 1
ATOM 1920 O O . ASN A 1 239 ? 105.522 42.336 -100.609 1.00 69.44 239 ASN A O 1
ATOM 1924 N N . THR A 1 240 ? 104.213 41.762 -102.335 1.00 66.12 240 THR A N 1
ATOM 1925 C CA . THR A 1 240 ? 104.708 42.798 -103.269 1.00 66.12 240 THR A CA 1
ATOM 1926 C C . THR A 1 240 ? 104.289 44.225 -102.859 1.00 66.12 240 THR A C 1
ATOM 1928 O O . THR A 1 240 ? 104.855 45.214 -103.337 1.00 66.12 240 THR A O 1
ATOM 1931 N N . PHE A 1 241 ? 103.299 44.352 -101.971 1.00 61.84 241 PHE A N 1
ATOM 1932 C CA . PHE A 1 241 ? 102.846 45.598 -101.351 1.00 61.84 241 PHE A CA 1
ATOM 1933 C C . PHE A 1 241 ? 103.503 45.839 -99.980 1.00 61.84 241 PHE A C 1
ATOM 1935 O O . PHE A 1 241 ? 103.737 46.986 -99.613 1.00 61.84 241 PHE A O 1
ATOM 1942 N N . GLU A 1 242 ? 103.859 44.783 -99.252 1.00 64.69 242 GLU A N 1
ATOM 1943 C CA . GLU A 1 242 ? 104.543 44.807 -97.958 1.00 64.69 242 GLU A CA 1
ATOM 1944 C C . GLU A 1 242 ? 106.009 45.233 -98.130 1.00 64.69 242 GLU A C 1
ATOM 1946 O O . GLU A 1 242 ? 106.451 46.161 -97.453 1.00 64.69 242 GLU A O 1
ATOM 1951 N N . ASP A 1 243 ? 106.695 44.732 -99.168 1.00 61.38 243 ASP A N 1
ATOM 1952 C CA . ASP A 1 243 ? 107.988 45.264 -99.647 1.00 61.38 243 ASP A CA 1
ATOM 1953 C C . ASP A 1 243 ? 107.931 46.773 -99.981 1.00 61.38 243 ASP A C 1
ATOM 1955 O O . ASP A 1 243 ? 108.952 47.462 -99.951 1.00 61.38 243 ASP A O 1
ATOM 1959 N N . ARG A 1 244 ? 106.742 47.319 -100.288 1.00 60.22 244 ARG A N 1
ATOM 1960 C CA . ARG A 1 244 ? 106.525 48.764 -100.507 1.00 60.22 244 ARG A CA 1
ATOM 1961 C C . ARG A 1 244 ? 106.092 49.506 -99.244 1.00 60.22 244 ARG A C 1
ATOM 1963 O O . ARG A 1 244 ? 106.344 50.706 -99.152 1.00 60.22 244 ARG A O 1
ATOM 1970 N N . LEU A 1 245 ? 105.467 48.831 -98.277 1.00 58.06 245 LEU A N 1
ATOM 1971 C CA . LEU A 1 245 ? 105.147 49.413 -96.973 1.00 58.06 245 LEU A CA 1
ATOM 1972 C C . LEU A 1 245 ? 106.392 49.550 -96.098 1.00 58.06 245 LEU A C 1
ATOM 1974 O O . LEU A 1 245 ? 106.503 50.561 -95.419 1.00 58.06 245 LEU A O 1
ATOM 1978 N N . VAL A 1 246 ? 107.362 48.633 -96.160 1.00 59.75 246 VAL A N 1
ATOM 1979 C CA . VAL A 1 246 ? 108.628 48.741 -95.401 1.00 59.75 246 VAL A CA 1
ATOM 1980 C C . VAL A 1 246 ? 109.409 50.028 -95.739 1.00 59.75 246 VAL A C 1
ATOM 1982 O O . VAL A 1 246 ? 110.087 50.593 -94.880 1.00 59.75 246 VAL A O 1
ATOM 1985 N N . ASP A 1 247 ? 109.259 50.561 -96.957 1.00 56.56 247 ASP A N 1
ATOM 1986 C CA . ASP A 1 247 ? 109.856 51.841 -97.379 1.00 56.56 247 ASP A CA 1
ATOM 1987 C C . ASP A 1 247 ? 109.013 53.083 -96.977 1.00 56.56 247 ASP A C 1
ATOM 1989 O O . ASP A 1 247 ? 109.475 54.225 -97.074 1.00 56.56 247 ASP A O 1
ATOM 1993 N N . ILE A 1 248 ? 107.780 52.875 -96.493 1.00 55.78 248 ILE A N 1
ATOM 1994 C CA . ILE A 1 248 ? 106.827 53.908 -96.038 1.00 55.78 248 ILE A CA 1
ATOM 1995 C C . ILE A 1 248 ? 106.736 53.958 -94.503 1.00 55.78 248 ILE A C 1
ATOM 1997 O O . ILE A 1 248 ? 106.704 55.048 -93.937 1.00 55.78 248 ILE A O 1
ATOM 2001 N N . ASP A 1 249 ? 106.783 52.811 -93.826 1.00 47.38 249 ASP A N 1
ATOM 2002 C CA . ASP A 1 249 ? 106.810 52.671 -92.359 1.00 47.38 249 ASP A CA 1
ATOM 2003 C C . ASP A 1 249 ? 108.051 53.355 -91.749 1.00 47.38 249 ASP A C 1
ATOM 2005 O O . ASP A 1 249 ? 108.046 53.887 -90.642 1.00 47.38 249 ASP A O 1
ATOM 2009 N N . ARG A 1 250 ? 109.088 53.529 -92.577 1.00 50.97 250 ARG A N 1
ATOM 2010 C CA . ARG A 1 250 ? 110.267 54.372 -92.337 1.00 50.97 250 ARG A CA 1
ATOM 2011 C C . ARG A 1 250 ? 109.978 55.883 -92.185 1.00 50.97 250 ARG A C 1
ATOM 2013 O O . ARG A 1 250 ? 110.933 56.664 -92.154 1.00 50.97 250 ARG A O 1
ATOM 2020 N N . LYS A 1 251 ? 108.710 56.326 -92.148 1.00 47.09 251 LYS A N 1
ATOM 2021 C CA . LYS A 1 251 ? 108.310 57.750 -92.082 1.00 47.09 251 LYS A CA 1
ATOM 2022 C C . LYS A 1 251 ? 107.280 58.146 -91.020 1.00 47.09 251 LYS A C 1
ATOM 2024 O O . LYS A 1 251 ? 107.208 59.343 -90.753 1.00 47.09 251 LYS A O 1
ATOM 2029 N N . MET A 1 252 ? 106.498 57.237 -90.435 1.00 43.28 252 MET A N 1
ATOM 2030 C CA . MET A 1 252 ? 105.517 57.594 -89.392 1.00 43.28 252 MET A CA 1
ATOM 2031 C C . MET A 1 252 ? 105.423 56.509 -88.320 1.00 43.28 252 MET A C 1
ATOM 2033 O O . MET A 1 252 ? 104.617 55.593 -88.428 1.00 43.28 252 MET A O 1
ATOM 2037 N N . GLY A 1 253 ? 106.244 56.647 -87.281 1.00 33.47 253 GLY A N 1
ATOM 2038 C CA . GLY A 1 253 ? 106.035 55.934 -86.025 1.00 33.47 253 GLY A CA 1
ATOM 2039 C C . GLY A 1 253 ? 105.077 56.674 -85.083 1.00 33.47 253 GLY A C 1
ATOM 2040 O O . GLY A 1 253 ? 104.647 57.792 -85.366 1.00 33.47 253 GLY A O 1
ATOM 2041 N N . ASP A 1 254 ? 104.877 56.040 -83.929 1.00 33.47 254 ASP A N 1
ATOM 2042 C CA . ASP A 1 254 ? 104.339 56.567 -82.669 1.00 33.47 254 ASP A CA 1
ATOM 2043 C C . ASP A 1 254 ? 102.803 56.722 -82.497 1.00 33.47 254 ASP A C 1
ATOM 2045 O O . ASP A 1 254 ? 102.156 57.599 -83.063 1.00 33.47 254 ASP A O 1
ATOM 2049 N N . LEU A 1 255 ? 102.314 55.932 -81.519 1.00 38.69 255 LEU A N 1
ATOM 2050 C CA . LEU A 1 255 ? 101.141 56.107 -80.633 1.00 38.69 255 LEU A CA 1
ATOM 2051 C C . LEU A 1 255 ? 99.728 55.710 -81.133 1.00 38.69 255 LEU A C 1
ATOM 2053 O O . LEU A 1 255 ? 99.383 55.907 -82.290 1.00 38.69 255 LEU A O 1
ATOM 2057 N N . GLU A 1 256 ? 98.796 55.250 -80.277 1.00 32.62 256 GLU A N 1
ATOM 2058 C CA . GLU A 1 256 ? 98.895 54.408 -79.058 1.00 32.62 256 GLU A CA 1
ATOM 2059 C C . GLU A 1 256 ? 97.491 53.890 -78.649 1.00 32.62 256 GLU A C 1
ATOM 2061 O O . GLU A 1 256 ? 96.552 54.673 -78.541 1.00 32.62 256 GLU A O 1
ATOM 2066 N N . GLY A 1 257 ? 97.373 52.601 -78.308 1.00 33.91 257 GLY A N 1
ATOM 2067 C CA . GLY A 1 257 ? 96.417 52.105 -77.299 1.00 33.91 257 GLY A CA 1
ATOM 2068 C C . GLY A 1 257 ? 94.933 51.821 -77.672 1.00 33.91 257 GLY A C 1
ATOM 2069 O O . GLY A 1 257 ? 94.495 52.117 -78.782 1.00 33.91 257 GLY A O 1
ATOM 2070 N N . PRO A 1 258 ? 94.158 51.177 -76.757 1.00 48.12 258 PRO A N 1
ATOM 2071 C CA . PRO A 1 258 ? 92.781 50.671 -76.981 1.00 48.12 258 PRO A CA 1
ATOM 2072 C C . PRO A 1 258 ? 91.812 51.086 -75.819 1.00 48.12 258 PRO A C 1
ATOM 2074 O O . PRO A 1 258 ? 92.152 52.029 -75.104 1.00 48.12 258 PRO A O 1
ATOM 2077 N N . PRO A 1 259 ? 90.718 50.363 -75.451 1.00 54.06 259 PRO A N 1
ATOM 2078 C CA . PRO A 1 259 ? 89.656 49.636 -76.181 1.00 54.06 259 PRO A CA 1
ATOM 2079 C C . PRO A 1 259 ? 88.222 50.171 -75.816 1.00 54.06 259 PRO A C 1
ATOM 2081 O O . PRO A 1 259 ? 88.075 51.279 -75.320 1.00 54.06 259 PRO A O 1
ATOM 2084 N N . GLU A 1 260 ? 87.193 49.319 -75.994 1.00 31.59 260 GLU A N 1
ATOM 2085 C CA . GLU A 1 260 ? 85.895 49.233 -75.265 1.00 31.59 260 GLU A CA 1
ATOM 2086 C C . GLU A 1 260 ? 84.583 49.884 -75.797 1.00 31.59 260 GLU A C 1
ATOM 2088 O O . GLU A 1 260 ? 84.333 51.076 -75.677 1.00 31.59 260 GLU A O 1
ATOM 2093 N N . ALA A 1 261 ? 83.663 48.970 -76.168 1.00 33.72 261 ALA A N 1
ATOM 2094 C CA . ALA A 1 261 ? 82.300 48.798 -75.620 1.00 33.72 261 ALA A CA 1
ATOM 2095 C C . ALA A 1 261 ? 81.052 49.530 -76.189 1.00 33.72 261 ALA A C 1
ATOM 2097 O O . ALA A 1 261 ? 81.093 50.615 -76.756 1.00 33.72 261 ALA A O 1
ATOM 2098 N N . THR A 1 262 ? 79.907 48.898 -75.862 1.00 30.58 262 THR A N 1
ATOM 2099 C CA . THR A 1 262 ? 78.501 49.375 -75.805 1.00 30.58 262 THR A CA 1
ATOM 2100 C C . THR A 1 262 ? 77.584 49.297 -77.048 1.00 30.58 262 THR A C 1
ATOM 2102 O O . THR A 1 262 ? 77.898 49.846 -78.094 1.00 30.58 262 THR A O 1
ATOM 2105 N N . MET A 1 263 ? 76.377 48.729 -76.812 1.00 31.23 263 MET A N 1
ATOM 2106 C CA . MET A 1 263 ? 75.070 49.038 -77.453 1.00 31.23 263 MET A CA 1
ATOM 2107 C C . MET A 1 263 ? 74.904 48.603 -78.949 1.00 31.23 263 MET A C 1
ATOM 2109 O O . MET A 1 263 ? 75.889 48.388 -79.641 1.00 31.23 263 MET A O 1
ATOM 2113 N N . ASP A 1 264 ? 73.709 48.373 -79.526 1.00 30.72 264 ASP A N 1
ATOM 2114 C CA . ASP A 1 264 ? 72.330 48.397 -78.993 1.00 30.72 264 ASP A CA 1
ATOM 2115 C C . ASP A 1 264 ? 71.309 47.586 -79.846 1.00 30.72 264 ASP A C 1
ATOM 2117 O O . ASP A 1 264 ? 71.547 47.415 -81.038 1.00 30.72 264 ASP A O 1
ATOM 2121 N N . ASN A 1 265 ? 70.141 47.249 -79.257 1.00 32.81 265 ASN A N 1
ATOM 2122 C CA . ASN A 1 265 ? 68.779 47.193 -79.874 1.00 32.81 265 ASN A CA 1
ATOM 2123 C C . ASN A 1 265 ? 68.528 46.360 -81.192 1.00 32.81 265 ASN A C 1
ATOM 2125 O O . ASN A 1 265 ? 69.426 45.686 -81.677 1.00 32.81 265 ASN A O 1
ATOM 2129 N N . GLU A 1 266 ? 67.331 46.211 -81.813 1.00 35.56 266 GLU A N 1
ATOM 2130 C CA . GLU A 1 266 ? 65.944 46.719 -81.619 1.00 35.56 266 GLU A CA 1
ATOM 2131 C C . GLU A 1 266 ? 64.868 45.798 -82.304 1.00 35.56 266 GLU A C 1
ATOM 2133 O O . GLU A 1 266 ? 65.188 45.230 -83.342 1.00 35.56 266 GLU A O 1
ATOM 2138 N N . ARG A 1 267 ? 63.601 45.772 -81.803 1.00 35.94 267 ARG A N 1
ATOM 2139 C CA . ARG A 1 267 ? 62.267 45.597 -82.506 1.00 35.94 267 ARG A CA 1
ATOM 2140 C C . ARG A 1 267 ? 62.010 44.400 -83.480 1.00 35.94 267 ARG A C 1
ATOM 2142 O O . ARG A 1 267 ? 62.934 43.728 -83.904 1.00 35.94 267 ARG A O 1
ATOM 2149 N N . ASP A 1 268 ? 60.792 44.015 -83.916 1.00 32.66 268 ASP A N 1
ATOM 2150 C CA . ASP A 1 268 ? 59.347 44.229 -83.579 1.00 32.66 268 ASP A CA 1
ATOM 2151 C C . ASP A 1 268 ? 58.530 43.021 -84.163 1.00 32.66 268 ASP A C 1
ATOM 2153 O O . ASP A 1 268 ? 59.129 42.157 -84.801 1.00 32.66 268 ASP A O 1
ATOM 2157 N N . GLY A 1 269 ? 57.197 42.838 -84.068 1.00 35.03 269 GLY A N 1
ATOM 2158 C CA . GLY A 1 269 ? 56.118 43.568 -83.372 1.00 35.03 269 GLY A CA 1
ATOM 2159 C C . GLY A 1 269 ? 54.717 43.408 -84.030 1.00 35.03 269 GLY A C 1
ATOM 2160 O O . GLY A 1 269 ? 54.606 43.420 -85.252 1.00 35.03 269 GLY A O 1
ATOM 2161 N N . THR A 1 270 ? 53.634 43.376 -83.226 1.00 41.66 270 THR A N 1
ATOM 2162 C CA . THR A 1 270 ? 52.180 43.478 -83.608 1.00 41.66 270 THR A CA 1
ATOM 2163 C C . THR A 1 270 ? 51.532 42.257 -84.331 1.00 41.66 270 THR A C 1
ATOM 2165 O O . THR A 1 270 ? 52.255 41.421 -84.856 1.00 41.66 270 THR A O 1
ATOM 2168 N N . GLN A 1 271 ? 50.203 41.982 -84.323 1.00 38.41 271 GLN A N 1
ATOM 2169 C CA . GLN A 1 271 ? 48.977 42.828 -84.345 1.00 38.41 271 GLN A CA 1
ATOM 2170 C C . GLN A 1 271 ? 47.687 42.207 -83.697 1.00 38.41 271 GLN A C 1
ATOM 2172 O O . GLN A 1 271 ? 47.490 41.009 -83.844 1.00 38.41 271 GLN A O 1
ATOM 2177 N N . PHE A 1 272 ? 46.806 43.066 -83.112 1.00 35.59 272 PHE A N 1
ATOM 2178 C CA . PHE A 1 272 ? 45.295 43.082 -83.050 1.00 35.59 272 PHE A CA 1
ATOM 2179 C C . PHE A 1 272 ? 44.453 41.830 -82.596 1.00 35.59 272 PHE A C 1
ATOM 2181 O O . PHE A 1 272 ? 44.909 40.708 -82.747 1.00 35.59 272 PHE A O 1
ATOM 2188 N N . GLU A 1 273 ? 43.217 41.859 -82.025 1.00 33.66 273 GLU A N 1
ATOM 2189 C CA . GLU A 1 273 ? 42.199 42.863 -81.557 1.00 33.66 273 GLU A CA 1
ATOM 2190 C C . GLU A 1 273 ? 41.234 42.193 -80.500 1.00 33.66 273 GLU A C 1
ATOM 2192 O O . GLU A 1 273 ? 41.009 40.992 -80.603 1.00 33.66 273 GLU A O 1
ATOM 2197 N N . GLN A 1 274 ? 40.859 42.761 -79.327 1.00 34.84 274 GLN A N 1
ATOM 2198 C CA . GLN A 1 274 ? 39.618 43.509 -78.907 1.00 34.84 274 GLN A CA 1
ATOM 2199 C C . GLN A 1 274 ? 38.234 43.048 -79.470 1.00 34.84 274 GLN A C 1
ATOM 2201 O O . GLN A 1 274 ? 38.193 42.564 -80.589 1.00 34.84 274 GLN A O 1
ATOM 2206 N N . GLN A 1 275 ? 37.037 43.171 -78.834 1.00 33.31 275 GLN A N 1
ATOM 2207 C CA . GLN A 1 275 ? 36.491 43.699 -77.534 1.00 33.31 275 GLN A CA 1
ATOM 2208 C C . GLN A 1 275 ? 35.184 42.875 -77.155 1.00 33.31 275 GLN A C 1
ATOM 2210 O O . GLN A 1 275 ? 35.103 41.758 -77.651 1.00 33.31 275 GLN A O 1
ATOM 2215 N N . THR A 1 276 ? 34.131 43.153 -76.333 1.00 30.86 276 THR A N 1
ATOM 2216 C CA . THR A 1 276 ? 33.483 44.264 -75.545 1.00 30.86 276 THR A CA 1
ATOM 2217 C C . THR A 1 276 ? 32.597 43.661 -74.380 1.00 30.86 276 THR A C 1
ATOM 2219 O O . THR A 1 276 ? 32.625 42.452 -74.173 1.00 30.86 276 THR A O 1
ATOM 2222 N N . VAL A 1 277 ? 31.760 44.440 -73.642 1.00 43.91 277 VAL A N 1
ATOM 2223 C CA . VAL A 1 277 ? 30.720 44.011 -72.630 1.00 43.91 277 VAL A CA 1
ATOM 2224 C C . VAL A 1 277 ? 29.483 44.965 -72.665 1.00 43.91 277 VAL A C 1
ATOM 2226 O O . VAL A 1 277 ? 29.671 46.072 -73.173 1.00 43.91 277 VAL A O 1
ATOM 2229 N N . PRO A 1 278 ? 28.238 44.628 -72.191 1.00 54.03 278 PRO A N 1
ATOM 2230 C CA . PRO A 1 278 ? 27.671 45.227 -70.939 1.00 54.03 278 PRO A CA 1
ATOM 2231 C C . PRO A 1 278 ? 26.519 44.416 -70.212 1.00 54.03 278 PRO A C 1
ATOM 2233 O O . PRO A 1 278 ? 26.536 43.191 -70.210 1.00 54.03 278 PRO A O 1
ATOM 2236 N N . PHE A 1 279 ? 25.547 45.076 -69.527 1.00 37.78 279 PHE A N 1
ATOM 2237 C CA . PHE A 1 279 ? 24.728 44.575 -68.377 1.00 37.78 279 PHE A CA 1
ATOM 2238 C C . PHE A 1 279 ? 23.192 44.934 -68.391 1.00 37.78 279 PHE A C 1
ATOM 2240 O O . PHE A 1 279 ? 22.815 45.923 -69.009 1.00 37.78 279 PHE A O 1
ATOM 2247 N N . ARG A 1 280 ? 22.374 44.253 -67.535 1.00 37.28 280 ARG A N 1
ATOM 2248 C CA . ARG A 1 280 ? 21.064 44.630 -66.857 1.00 37.28 280 ARG A CA 1
ATOM 2249 C C . ARG A 1 280 ? 19.622 44.321 -67.421 1.00 37.28 280 ARG A C 1
ATOM 2251 O O . ARG A 1 280 ? 19.096 45.057 -68.239 1.00 37.28 280 ARG A O 1
ATOM 2258 N N . ARG A 1 281 ? 18.911 43.430 -66.677 1.00 31.22 281 ARG A N 1
ATOM 2259 C CA . ARG A 1 281 ? 17.544 43.493 -66.020 1.00 31.22 281 ARG A CA 1
ATOM 2260 C C . ARG A 1 281 ? 16.156 43.481 -66.762 1.00 31.22 281 ARG A C 1
ATOM 2262 O O . ARG A 1 281 ? 15.821 44.402 -67.487 1.00 31.22 281 ARG A O 1
ATOM 2269 N N . ASN A 1 282 ? 15.269 42.582 -66.266 1.00 29.36 282 ASN A N 1
ATOM 2270 C CA . ASN A 1 282 ? 13.774 42.610 -66.115 1.00 29.36 282 ASN A CA 1
ATOM 2271 C C . ASN A 1 282 ? 12.779 42.545 -67.318 1.00 29.36 282 ASN A C 1
ATOM 2273 O O . ASN A 1 282 ? 12.580 43.561 -67.974 1.00 29.36 282 ASN A O 1
ATOM 2277 N N . ARG A 1 283 ? 11.909 41.498 -67.388 1.00 35.09 283 ARG A N 1
ATOM 2278 C CA . ARG A 1 283 ? 10.507 41.471 -66.834 1.00 35.09 283 ARG A CA 1
ATOM 2279 C C . ARG A 1 283 ? 9.788 40.085 -66.938 1.00 35.09 283 ARG A C 1
ATOM 2281 O O . ARG A 1 283 ? 10.381 39.126 -67.406 1.00 35.09 283 ARG A O 1
ATOM 2288 N N . GLN A 1 284 ? 8.552 39.985 -66.412 1.00 32.75 284 GLN A N 1
ATOM 2289 C CA . GLN A 1 284 ? 7.763 38.763 -66.068 1.00 32.75 284 GLN A CA 1
ATOM 2290 C C . GLN A 1 284 ? 6.894 38.196 -67.235 1.00 32.75 284 GLN A C 1
ATOM 2292 O O . GLN A 1 284 ? 6.700 38.899 -68.225 1.00 32.75 284 GLN A O 1
ATOM 2297 N N . SER A 1 285 ? 6.249 37.007 -67.140 1.00 36.88 285 SER A N 1
ATOM 2298 C CA . SER A 1 285 ? 4.839 36.893 -66.648 1.00 36.88 285 SER A CA 1
ATOM 2299 C C . SER A 1 285 ? 4.232 35.466 -66.462 1.00 36.88 285 SER A C 1
ATOM 2301 O O . SER A 1 285 ? 4.155 34.702 -67.412 1.00 36.88 285 SER A O 1
ATOM 2303 N N . ARG A 1 286 ? 3.616 35.243 -65.279 1.00 33.91 286 ARG A N 1
ATOM 2304 C CA . ARG A 1 286 ? 2.317 34.558 -64.966 1.00 33.91 286 ARG A CA 1
ATOM 2305 C C . ARG A 1 286 ? 1.995 33.095 -65.383 1.00 33.91 286 ARG A C 1
ATOM 2307 O O . ARG A 1 286 ? 1.623 32.860 -66.524 1.00 33.91 286 ARG A O 1
ATOM 2314 N N . ARG A 1 287 ? 1.792 32.227 -64.371 1.00 33.22 287 ARG A N 1
ATOM 2315 C CA . ARG A 1 287 ? 0.522 31.661 -63.790 1.00 33.22 287 ARG A CA 1
ATOM 2316 C C . ARG A 1 287 ? 0.918 31.118 -62.390 1.00 33.22 287 ARG A C 1
ATOM 2318 O O . ARG A 1 287 ? 1.995 30.549 -62.316 1.00 33.22 287 ARG A O 1
ATOM 2325 N N . ARG A 1 288 ? 0.285 31.319 -61.223 1.00 38.53 288 ARG A N 1
ATOM 2326 C CA . ARG A 1 288 ? -1.048 31.743 -60.727 1.00 38.53 288 ARG A CA 1
ATOM 2327 C C . ARG A 1 288 ? -2.129 30.646 -60.618 1.00 38.53 288 ARG A C 1
ATOM 2329 O O . ARG A 1 288 ? -2.985 30.576 -61.491 1.00 38.53 288 ARG A O 1
ATOM 2336 N N . THR A 1 289 ? -2.129 29.949 -59.477 1.00 34.19 289 THR A N 1
ATOM 2337 C CA . THR A 1 289 ? -3.287 29.617 -58.601 1.00 34.19 289 THR A CA 1
ATOM 2338 C C . THR A 1 289 ? -2.764 29.419 -57.155 1.00 34.19 289 THR A C 1
ATOM 2340 O O . THR A 1 289 ? -1.541 29.350 -57.008 1.00 34.19 289 THR A O 1
ATOM 2343 N N . PRO A 1 290 ? -3.606 29.481 -56.101 1.00 45.53 290 PRO A N 1
ATOM 2344 C CA . PRO A 1 290 ? -3.143 29.808 -54.744 1.00 45.53 290 PRO A CA 1
ATOM 2345 C C . PRO A 1 290 ? -3.045 28.616 -53.777 1.00 45.53 290 PRO A C 1
ATOM 2347 O O . PRO A 1 290 ? -3.673 27.581 -53.984 1.00 45.53 290 PRO A O 1
ATOM 2350 N N . GLU A 1 291 ? -2.334 28.835 -52.670 1.00 33.81 291 GLU A N 1
ATOM 2351 C CA . GLU A 1 291 ? -2.608 28.165 -51.395 1.00 33.81 291 GLU A CA 1
ATOM 2352 C C . GLU A 1 291 ? -4.008 28.588 -50.920 1.00 33.81 291 GLU A C 1
ATOM 2354 O O . GLU A 1 291 ? -4.314 29.783 -50.876 1.00 33.81 291 GLU A O 1
ATOM 2359 N N . VAL A 1 292 ? -4.860 27.623 -50.582 1.00 35.28 292 VAL A N 1
ATOM 2360 C CA . VAL A 1 292 ? -6.128 27.874 -49.889 1.00 35.28 292 VAL A CA 1
ATOM 2361 C C . VAL A 1 292 ? -5.954 27.370 -48.467 1.00 35.28 292 VAL A C 1
ATOM 2363 O O . VAL A 1 292 ? -5.733 26.180 -48.259 1.00 35.28 292 VAL A O 1
ATOM 2366 N N . ILE A 1 293 ? -6.048 28.279 -47.499 1.00 42.75 293 ILE A N 1
ATOM 2367 C CA . ILE A 1 293 ? -6.338 27.891 -46.122 1.00 42.75 293 ILE A CA 1
ATOM 2368 C C . ILE A 1 293 ? -7.804 27.472 -46.124 1.00 42.75 293 ILE A C 1
ATOM 2370 O O . ILE A 1 293 ? -8.673 28.318 -46.336 1.00 42.75 293 ILE A O 1
ATOM 2374 N N . VAL A 1 294 ? -8.065 26.182 -45.931 1.00 33.47 294 VAL A N 1
ATOM 2375 C CA . VAL A 1 294 ? -9.399 25.717 -45.562 1.00 33.47 294 VAL A CA 1
ATOM 2376 C C . VAL A 1 294 ? -9.428 25.665 -44.039 1.00 33.47 294 VAL A C 1
ATOM 2378 O O . VAL A 1 294 ? -8.718 24.872 -43.425 1.00 33.47 294 VAL A O 1
ATOM 2381 N N . ILE A 1 295 ? -10.192 26.578 -43.450 1.00 40.41 295 ILE A N 1
ATOM 2382 C CA . ILE A 1 295 ? -10.769 26.400 -42.122 1.00 40.41 295 ILE A CA 1
ATOM 2383 C C . ILE A 1 295 ? -12.167 25.863 -42.410 1.00 40.41 295 ILE A C 1
ATOM 2385 O O . ILE A 1 295 ? -12.942 26.547 -43.078 1.00 40.41 295 ILE A O 1
ATOM 2389 N N . GLU A 1 296 ? -12.445 24.639 -41.975 1.00 37.41 296 GLU A N 1
ATOM 2390 C CA . GLU A 1 296 ? -13.806 24.106 -41.911 1.00 37.41 296 GLU A CA 1
ATOM 2391 C C . GLU A 1 296 ? -14.263 24.324 -40.464 1.00 37.41 296 GLU A C 1
ATOM 2393 O O . GLU A 1 296 ? -13.984 23.520 -39.578 1.00 37.41 296 GLU A O 1
ATOM 2398 N N . GLU A 1 297 ? -14.840 25.503 -40.226 1.00 41.50 297 GLU A N 1
ATOM 2399 C CA . GLU A 1 297 ? -15.699 25.783 -39.075 1.00 41.50 297 GLU A CA 1
ATOM 2400 C C . GLU A 1 297 ? -17.146 25.582 -39.548 1.00 41.50 297 GLU A C 1
ATOM 2402 O O . GLU A 1 297 ? -17.501 26.067 -40.623 1.00 41.50 297 GLU A O 1
ATOM 2407 N N . ASP A 1 298 ? -17.918 24.872 -38.728 1.00 47.94 298 ASP A N 1
ATOM 2408 C CA . ASP A 1 298 ? -19.380 24.742 -38.703 1.00 47.94 298 ASP A CA 1
ATOM 2409 C C . ASP A 1 298 ? -20.115 24.305 -39.996 1.00 47.94 298 ASP A C 1
ATOM 2411 O O . ASP A 1 298 ? -20.344 25.086 -40.917 1.00 47.94 298 ASP A O 1
ATOM 2415 N N . ASP A 1 299 ? -20.623 23.068 -39.972 1.00 41.09 299 ASP A N 1
ATOM 2416 C CA . ASP A 1 299 ? -21.954 22.722 -40.498 1.00 41.09 299 ASP A CA 1
ATOM 2417 C C . ASP A 1 299 ? -22.650 21.876 -39.409 1.00 41.09 299 ASP A C 1
ATOM 2419 O O . ASP A 1 299 ? -22.091 20.879 -38.939 1.00 41.09 299 ASP A O 1
ATOM 2423 N N . ASP A 1 300 ? -23.835 22.300 -38.965 1.00 46.12 300 ASP A N 1
ATOM 2424 C CA . ASP A 1 300 ? -24.647 21.593 -37.967 1.00 46.12 300 ASP A CA 1
ATOM 2425 C C . ASP A 1 300 ? -25.474 20.480 -38.643 1.00 46.12 300 ASP A C 1
ATOM 2427 O O . ASP A 1 300 ? -26.286 20.765 -39.524 1.00 46.12 300 ASP A O 1
ATOM 2431 N N . GLU A 1 301 ? -25.348 19.224 -38.196 1.00 42.66 301 GLU A N 1
ATOM 2432 C CA . GLU A 1 301 ? -26.330 18.170 -38.507 1.00 42.66 301 GLU A CA 1
ATOM 2433 C C . GLU A 1 301 ? -27.239 17.914 -37.292 1.00 42.66 301 GLU A C 1
ATOM 2435 O O . GLU A 1 301 ? -26.940 17.119 -36.398 1.00 42.66 301 GLU A O 1
ATOM 2440 N N . GLU A 1 302 ? -28.375 18.618 -37.276 1.00 43.81 302 GLU A N 1
ATOM 2441 C CA . GLU A 1 302 ? -29.539 18.295 -36.447 1.00 43.81 302 GLU A CA 1
ATOM 2442 C C . GLU A 1 302 ? -30.190 16.985 -36.953 1.00 43.81 302 GLU A C 1
ATOM 2444 O O . GLU A 1 302 ? -30.990 17.010 -37.887 1.00 43.81 302 GLU A O 1
ATOM 2449 N N . GLU A 1 303 ? -29.889 15.837 -36.332 1.00 39.84 303 GLU A N 1
ATOM 2450 C CA . GLU A 1 303 ? -30.763 14.644 -36.376 1.00 39.84 303 GLU A CA 1
ATOM 2451 C C . GLU A 1 303 ? -31.665 14.606 -35.124 1.00 39.84 303 GLU A C 1
ATOM 2453 O O . GLU A 1 303 ? -31.476 13.798 -34.212 1.00 39.84 303 GLU A O 1
ATOM 2458 N N . ASP A 1 304 ? -32.650 15.508 -35.091 1.00 42.28 304 ASP A N 1
ATOM 2459 C CA . ASP A 1 304 ? -33.889 15.352 -34.310 1.00 42.28 304 ASP A CA 1
ATOM 2460 C C . ASP A 1 304 ? -34.997 14.796 -35.237 1.00 42.28 304 ASP A C 1
ATOM 2462 O O . ASP A 1 304 ? -34.949 15.013 -36.448 1.00 42.28 304 ASP A O 1
ATOM 2466 N N . ASP A 1 305 ? -36.008 14.132 -34.655 1.00 37.69 305 ASP A N 1
ATOM 2467 C CA . ASP A 1 305 ? -37.207 13.560 -35.314 1.00 37.69 305 ASP A CA 1
ATOM 2468 C C . ASP A 1 305 ? -36.953 12.405 -36.346 1.00 37.69 305 ASP A C 1
ATOM 2470 O O . ASP A 1 305 ? -36.021 12.418 -37.137 1.00 37.69 305 ASP A O 1
ATOM 2474 N N . GLU A 1 306 ? -37.717 11.302 -36.425 1.00 38.59 306 GLU A N 1
ATOM 2475 C CA . GLU A 1 306 ? -39.064 10.992 -35.923 1.00 38.59 306 GLU A CA 1
ATOM 2476 C C . GLU A 1 306 ? -39.203 9.580 -35.292 1.00 38.59 306 GLU A C 1
ATOM 2478 O O . GLU A 1 306 ? -38.606 8.590 -35.708 1.00 38.59 306 GLU A O 1
ATOM 2483 N N . GLU A 1 307 ? -40.099 9.512 -34.306 1.00 36.66 307 GLU A N 1
ATOM 2484 C CA . GLU A 1 307 ? -41.075 8.449 -33.998 1.00 36.66 307 GLU A CA 1
ATOM 2485 C C . GLU A 1 307 ? -40.946 7.012 -34.584 1.00 36.66 307 GLU A C 1
ATOM 2487 O O . GLU A 1 307 ? -41.269 6.756 -35.741 1.00 36.66 307 GLU A O 1
ATOM 2492 N N . GLU A 1 308 ? -40.840 6.013 -33.691 1.00 38.00 308 GLU A N 1
ATOM 2493 C CA . GLU A 1 308 ? -41.714 4.823 -33.776 1.00 38.00 308 GLU A CA 1
ATOM 2494 C C . GLU A 1 308 ? -42.704 4.807 -32.597 1.00 38.00 308 GLU A C 1
ATOM 2496 O O . GLU A 1 308 ? -42.398 4.374 -31.483 1.00 38.00 308 GLU A O 1
ATOM 2501 N N . ARG A 1 309 ? -43.935 5.276 -32.851 1.00 36.81 309 ARG A N 1
ATOM 2502 C CA . ARG A 1 309 ? -45.101 4.977 -32.007 1.00 36.81 309 ARG A CA 1
ATOM 2503 C C . ARG A 1 309 ? -45.693 3.623 -32.410 1.00 36.81 309 ARG A C 1
ATOM 2505 O O . ARG A 1 309 ? -46.262 3.517 -33.492 1.00 36.81 309 ARG A O 1
ATOM 2512 N N . GLU A 1 310 ? -45.737 2.655 -31.495 1.00 35.72 310 GLU A N 1
ATOM 2513 C CA . GLU A 1 310 ? -46.795 1.631 -31.518 1.00 35.72 310 GLU A CA 1
ATOM 2514 C C . GLU A 1 310 ? -47.875 1.963 -30.473 1.00 35.72 310 GLU A C 1
ATOM 2516 O O . GLU A 1 310 ? -47.789 1.587 -29.302 1.00 35.72 310 GLU A O 1
ATOM 2521 N N . GLU A 1 311 ? -48.937 2.655 -30.900 1.00 34.06 311 GLU A N 1
ATOM 2522 C CA . GLU A 1 311 ? -50.178 2.727 -30.121 1.00 34.06 311 GLU A CA 1
ATOM 2523 C C . GLU A 1 311 ? -50.957 1.402 -30.230 1.00 34.06 311 GLU A C 1
ATOM 2525 O O . GLU A 1 311 ? -51.644 1.133 -31.214 1.00 34.06 311 GLU A O 1
ATOM 2530 N N . GLY A 1 312 ? -50.889 0.575 -29.182 1.00 30.50 312 GLY A N 1
ATOM 2531 C CA . GLY A 1 312 ? -51.606 -0.704 -29.070 1.00 30.50 312 GLY A CA 1
ATOM 2532 C C . GLY A 1 312 ? -52.713 -0.682 -28.010 1.00 30.50 312 GLY A C 1
ATOM 2533 O O . GLY A 1 312 ? -52.602 -1.341 -26.978 1.00 30.50 312 GLY A O 1
ATOM 2534 N N . SER A 1 313 ? -53.771 0.107 -28.215 1.00 29.72 313 SER A N 1
ATOM 2535 C CA . SER A 1 313 ? -54.788 0.382 -27.185 1.00 29.72 313 SER A CA 1
ATOM 2536 C C . SER A 1 313 ? -55.560 -0.852 -26.682 1.00 29.72 313 SER A C 1
ATOM 2538 O O . SER A 1 313 ? -56.109 -1.592 -27.498 1.00 29.72 313 SER A O 1
ATOM 2540 N N . MET A 1 314 ? -55.780 -0.958 -25.361 1.00 30.83 314 MET A N 1
ATOM 2541 C CA . MET A 1 314 ? -57.100 -1.302 -24.789 1.00 30.83 314 MET A CA 1
ATOM 2542 C C . MET A 1 314 ? -57.184 -1.051 -23.269 1.00 30.83 314 MET A C 1
ATOM 2544 O O . MET A 1 314 ? -56.611 -1.781 -22.466 1.00 30.83 314 MET A O 1
ATOM 2548 N N . ALA A 1 315 ? -57.995 -0.067 -22.872 1.00 32.41 315 ALA A N 1
ATOM 2549 C CA . ALA A 1 315 ? -58.658 -0.038 -21.562 1.00 32.41 315 ALA A CA 1
ATOM 2550 C C . ALA A 1 315 ? -60.081 -0.626 -21.722 1.00 32.41 315 ALA A C 1
ATOM 2552 O O . ALA A 1 315 ? -60.597 -0.626 -22.846 1.00 32.41 315 ALA A O 1
ATOM 2553 N N . PRO A 1 316 ? -60.753 -1.109 -20.651 1.00 41.97 316 PRO A N 1
ATOM 2554 C CA . PRO A 1 316 ? -61.518 -0.147 -19.845 1.00 41.97 316 PRO A CA 1
ATOM 2555 C C . PRO A 1 316 ? -61.725 -0.477 -18.342 1.00 41.97 316 PRO A C 1
ATOM 2557 O O . PRO A 1 316 ? -61.794 -1.627 -17.921 1.00 41.97 316 PRO A O 1
ATOM 2560 N N . ASN A 1 317 ? -62.020 0.581 -17.578 1.00 31.06 317 ASN A N 1
ATOM 2561 C CA . ASN A 1 317 ? -62.894 0.620 -16.391 1.00 31.06 317 ASN A CA 1
ATOM 2562 C C . ASN A 1 317 ? -62.609 -0.285 -15.167 1.00 31.06 317 ASN A C 1
ATOM 2564 O O . ASN A 1 317 ? -63.182 -1.370 -15.038 1.00 31.06 317 ASN A O 1
ATOM 2568 N N . ARG A 1 318 ? -62.049 0.324 -14.107 1.00 29.62 318 ARG A N 1
ATOM 2569 C CA . ARG A 1 318 ? -62.803 0.498 -12.842 1.00 29.62 318 ARG A CA 1
ATOM 2570 C C . ARG A 1 318 ? -62.280 1.651 -11.974 1.00 29.62 318 ARG A C 1
ATOM 2572 O O . ARG A 1 318 ? -61.118 2.019 -12.066 1.00 29.62 318 ARG A O 1
ATOM 2579 N N . ALA A 1 319 ? -63.181 2.216 -11.170 1.00 28.59 319 ALA A N 1
ATOM 2580 C CA . ALA A 1 319 ? -62.972 3.361 -10.275 1.00 28.59 319 ALA A CA 1
ATOM 2581 C C . ALA A 1 319 ? -62.903 2.902 -8.784 1.00 28.59 319 ALA A C 1
ATOM 2583 O O . ALA A 1 319 ? -63.104 1.707 -8.538 1.00 28.59 319 ALA A O 1
ATOM 2584 N N . PRO A 1 320 ? -62.578 3.786 -7.812 1.00 42.03 320 PRO A N 1
ATOM 2585 C CA . PRO A 1 320 ? -61.936 3.414 -6.539 1.00 42.03 320 PRO A CA 1
ATOM 2586 C C . PRO A 1 320 ? -62.923 3.118 -5.380 1.00 42.03 320 PRO A C 1
ATOM 2588 O O . PRO A 1 320 ? -64.131 3.016 -5.609 1.00 42.03 320 PRO A O 1
ATOM 2591 N N . PRO A 1 321 ? -62.413 2.869 -4.155 1.00 36.03 321 PRO A N 1
ATOM 2592 C CA . PRO A 1 321 ? -62.239 3.952 -3.164 1.00 36.03 321 PRO A CA 1
ATOM 2593 C C . PRO A 1 321 ? -60.762 4.124 -2.737 1.00 36.03 321 PRO A C 1
ATOM 2595 O O . PRO A 1 321 ? -59.998 3.165 -2.792 1.00 36.03 321 PRO A O 1
ATOM 2598 N N . ASP A 1 322 ? -60.235 5.318 -2.455 1.00 30.38 322 ASP A N 1
ATOM 2599 C CA . ASP A 1 322 ? -60.732 6.420 -1.601 1.00 30.38 322 ASP A CA 1
ATOM 2600 C C . ASP A 1 322 ? -60.552 6.120 -0.098 1.00 30.38 322 ASP A C 1
ATOM 2602 O O . ASP A 1 322 ? -61.384 5.473 0.537 1.00 30.38 322 ASP A O 1
ATOM 2606 N N . VAL A 1 323 ? -59.408 6.562 0.439 1.00 31.58 323 VAL A N 1
ATOM 2607 C CA . VAL A 1 323 ? -59.078 6.622 1.872 1.00 31.58 323 VAL A CA 1
ATOM 2608 C C . VAL A 1 323 ? -58.295 7.915 2.101 1.00 31.58 323 VAL A C 1
ATOM 2610 O O . VAL A 1 323 ? -57.172 8.056 1.623 1.00 31.58 323 VAL A O 1
ATOM 2613 N N . VAL A 1 324 ? -58.904 8.848 2.828 1.00 33.97 324 VAL A N 1
ATOM 2614 C CA . VAL A 1 324 ? -58.309 10.134 3.218 1.00 33.97 324 VAL A CA 1
ATOM 2615 C C . VAL A 1 324 ? -57.299 9.931 4.350 1.00 33.97 324 VAL A C 1
ATOM 2617 O O . VAL A 1 324 ? -57.624 9.262 5.330 1.00 33.97 324 VAL A O 1
ATOM 2620 N N . LEU A 1 325 ? -56.124 10.558 4.237 1.00 30.03 325 LEU A N 1
ATOM 2621 C CA . LEU A 1 325 ? -55.256 10.919 5.364 1.00 30.03 325 LEU A CA 1
ATOM 2622 C C . LEU A 1 325 ? -54.599 12.281 5.084 1.00 30.03 325 LEU A C 1
ATOM 2624 O O . LEU A 1 325 ? -53.574 12.353 4.416 1.00 30.03 325 LEU A O 1
ATOM 2628 N N . ASP A 1 326 ? -55.285 13.316 5.565 1.00 28.95 326 ASP A N 1
ATOM 2629 C CA . ASP A 1 326 ? -54.851 14.644 6.019 1.00 28.95 326 ASP A CA 1
ATOM 2630 C C . ASP A 1 326 ? -53.519 15.232 5.496 1.00 28.95 326 ASP A C 1
ATOM 2632 O O . ASP A 1 326 ? -52.424 14.744 5.773 1.00 28.95 326 ASP A O 1
ATOM 2636 N N . GLU A 1 327 ? -53.635 16.377 4.816 1.00 32.91 327 GLU A N 1
ATOM 2637 C CA . GLU A 1 327 ? -52.530 17.280 4.479 1.00 32.91 327 GLU A CA 1
ATOM 2638 C C . GLU A 1 327 ? -52.236 18.218 5.669 1.00 32.91 327 GLU A C 1
ATOM 2640 O O . GLU A 1 327 ? -53.126 18.953 6.094 1.00 32.91 327 GLU A O 1
ATOM 2645 N N . GLU A 1 328 ? -50.992 18.264 6.165 1.00 36.75 328 GLU A N 1
ATOM 2646 C CA . GLU A 1 328 ? -50.492 19.386 6.983 1.00 36.75 328 GLU A CA 1
ATOM 2647 C C . GLU A 1 328 ? -49.191 19.955 6.382 1.00 36.75 328 GLU A C 1
ATOM 2649 O O . GLU A 1 328 ? -48.145 19.308 6.351 1.00 36.75 328 GLU A O 1
ATOM 2654 N N . ASP A 1 329 ? -49.334 21.174 5.858 1.00 30.39 329 ASP A N 1
ATOM 2655 C CA . ASP A 1 329 ? -48.366 22.160 5.366 1.00 30.39 329 ASP A CA 1
ATOM 2656 C C . ASP A 1 329 ? -46.873 21.796 5.214 1.00 30.39 329 ASP A C 1
ATOM 2658 O O . ASP A 1 329 ? -46.081 21.771 6.159 1.00 30.39 329 ASP A O 1
ATOM 2662 N N . ILE A 1 330 ? -46.428 21.795 3.950 1.00 33.41 330 ILE A N 1
ATOM 2663 C CA . ILE A 1 330 ? -45.070 22.232 3.606 1.00 33.41 330 ILE A CA 1
ATOM 2664 C C . ILE A 1 330 ? -44.992 23.744 3.855 1.00 33.41 330 ILE A C 1
ATOM 2666 O O . ILE A 1 330 ? -45.604 24.520 3.124 1.00 33.41 330 ILE A O 1
ATOM 2670 N N . SER A 1 331 ? -44.192 24.179 4.829 1.00 32.66 331 SER A N 1
ATOM 2671 C CA . SER A 1 331 ? -43.870 25.598 5.019 1.00 32.66 331 SER A CA 1
ATOM 2672 C C . SER A 1 331 ? -42.378 25.831 5.240 1.00 32.66 331 SER A C 1
ATOM 2674 O O . SER A 1 331 ? -41.830 25.453 6.265 1.00 32.66 331 SER A O 1
ATOM 2676 N N . GLN A 1 332 ? -41.789 26.498 4.242 1.00 31.00 332 GLN A N 1
ATOM 2677 C CA . GLN A 1 332 ? -40.648 27.424 4.292 1.00 31.00 332 GLN A CA 1
ATOM 2678 C C . GLN A 1 332 ? -39.332 26.959 4.947 1.00 31.00 332 GLN A C 1
ATOM 2680 O O . GLN A 1 332 ? -39.238 26.650 6.128 1.00 31.00 332 GLN A O 1
ATOM 2685 N N . ALA A 1 333 ? -38.260 27.029 4.152 1.00 38.34 333 ALA A N 1
ATOM 2686 C CA . ALA A 1 333 ? -36.905 27.109 4.678 1.00 38.34 333 ALA A CA 1
ATOM 2687 C C . ALA A 1 333 ? -36.632 28.551 5.137 1.00 38.34 333 ALA A C 1
ATOM 2689 O O . ALA A 1 333 ? -36.731 29.469 4.324 1.00 38.34 333 ALA A O 1
ATOM 2690 N N . ASP A 1 334 ? -36.257 28.713 6.404 1.00 28.08 334 ASP A N 1
ATOM 2691 C CA . ASP A 1 334 ? -35.745 29.951 7.000 1.00 28.08 334 ASP A CA 1
ATOM 2692 C C . ASP A 1 334 ? -34.392 29.670 7.679 1.00 28.08 334 ASP A C 1
ATOM 2694 O O . ASP A 1 334 ? -34.105 28.535 8.077 1.00 28.08 334 ASP A O 1
ATOM 2698 N N . ASP A 1 335 ? -33.553 30.701 7.811 1.00 33.03 335 ASP A N 1
ATOM 2699 C CA . ASP A 1 335 ? -32.229 30.602 8.436 1.00 33.03 335 ASP A CA 1
ATOM 2700 C C . ASP A 1 335 ? -32.327 30.201 9.919 1.00 33.03 335 ASP A C 1
ATOM 2702 O O . ASP A 1 335 ? -32.760 30.981 10.773 1.00 33.03 335 ASP A O 1
ATOM 2706 N N . VAL A 1 336 ? -31.849 28.997 10.256 1.00 29.38 336 VAL A N 1
ATOM 2707 C CA . VAL A 1 336 ? -31.749 28.536 11.650 1.00 29.38 336 VAL A CA 1
ATOM 2708 C C . VAL A 1 336 ? -30.548 29.197 12.329 1.00 29.38 336 VAL A C 1
ATOM 2710 O O . VAL A 1 336 ? -29.461 28.627 12.450 1.00 29.38 336 VAL A O 1
ATOM 2713 N N . ILE A 1 337 ? -30.764 30.421 12.809 1.00 32.72 337 ILE A N 1
ATOM 2714 C CA . ILE A 1 337 ? -29.878 31.072 13.774 1.00 32.72 337 ILE A CA 1
ATOM 2715 C C . ILE A 1 337 ? -29.882 30.236 15.063 1.00 32.72 337 ILE A C 1
ATOM 2717 O O . ILE A 1 337 ? -30.923 30.018 15.679 1.00 32.72 337 ILE A O 1
ATOM 2721 N N . MET A 1 338 ? -28.702 29.773 15.481 1.00 35.69 338 MET A N 1
ATOM 2722 C CA . MET A 1 338 ? -28.507 29.048 16.742 1.00 35.69 338 MET A CA 1
ATOM 2723 C C . MET A 1 338 ? -28.727 29.976 17.950 1.00 35.69 338 MET A C 1
ATOM 2725 O O . MET A 1 338 ? -27.798 30.664 18.376 1.00 35.69 338 MET A O 1
ATOM 2729 N N . GLU A 1 339 ? -29.921 29.965 18.547 1.00 31.55 339 GLU A N 1
ATOM 2730 C CA . GLU A 1 339 ? -30.096 30.459 19.920 1.00 31.55 339 GLU A CA 1
ATOM 2731 C C . GLU A 1 339 ? -29.588 29.419 20.944 1.00 31.55 339 GLU A C 1
ATOM 2733 O O . GLU A 1 339 ? -29.846 28.220 20.792 1.00 31.55 339 GLU A O 1
ATOM 2738 N N . PRO A 1 340 ? -28.868 29.839 22.003 1.00 32.59 340 PRO A N 1
ATOM 2739 C CA . PRO A 1 340 ? -28.393 28.932 23.043 1.00 32.59 340 PRO A CA 1
ATOM 2740 C C . PRO A 1 340 ? -29.534 28.500 23.990 1.00 32.59 340 PRO A C 1
ATOM 2742 O O . PRO A 1 340 ? -30.394 29.314 24.334 1.00 32.59 340 PRO A O 1
ATOM 2745 N N . PRO A 1 341 ? -29.541 27.243 24.476 1.00 36.38 341 PRO A N 1
ATOM 2746 C CA . PRO A 1 341 ? -30.544 26.772 25.430 1.00 36.38 341 PRO A CA 1
ATOM 2747 C C . PRO A 1 341 ? -30.380 27.434 26.817 1.00 36.38 341 PRO A C 1
ATOM 2749 O O . PRO A 1 341 ? -29.265 27.788 27.202 1.00 36.38 341 PRO A O 1
ATOM 2752 N N . PRO A 1 342 ? -31.467 27.582 27.599 1.00 36.22 342 PRO A N 1
ATOM 2753 C CA . PRO A 1 342 ? -31.445 28.306 28.870 1.00 36.22 342 PRO A CA 1
ATOM 2754 C C . PRO A 1 342 ? -30.751 27.537 30.007 1.00 36.22 342 PRO A C 1
ATOM 2756 O O . PRO A 1 342 ? -30.942 26.330 30.168 1.00 36.22 342 PRO A O 1
ATOM 2759 N N . ASP A 1 343 ? -30.025 28.269 30.860 1.00 38.03 343 ASP A N 1
ATOM 2760 C CA . ASP A 1 343 ? -29.321 27.754 32.043 1.00 38.03 343 ASP A CA 1
ATOM 2761 C C . ASP A 1 343 ? -30.203 26.891 32.967 1.00 38.03 343 ASP A C 1
ATOM 2763 O O . ASP A 1 343 ? -31.133 27.388 33.610 1.00 38.03 343 ASP A O 1
ATOM 2767 N N . ASN A 1 344 ? -29.864 25.605 33.121 1.00 37.19 344 ASN A N 1
ATOM 2768 C CA . ASN A 1 344 ? -30.404 24.751 34.191 1.00 37.19 344 ASN A CA 1
ATOM 2769 C C . ASN A 1 344 ? -29.446 23.611 34.597 1.00 37.19 344 ASN A C 1
ATOM 2771 O O . ASN A 1 344 ? -29.809 22.434 34.660 1.00 37.19 344 ASN A O 1
ATOM 2775 N N . THR A 1 345 ? -28.200 24.001 34.886 1.00 40.19 345 THR A N 1
ATOM 2776 C CA . THR A 1 345 ? -27.057 23.110 35.147 1.00 40.19 345 THR A CA 1
ATOM 2777 C C . THR A 1 345 ? -27.341 21.946 36.107 1.00 40.19 345 THR A C 1
ATOM 2779 O O . THR A 1 345 ? -27.441 22.093 37.325 1.00 40.19 345 THR A O 1
ATOM 2782 N N . ASN A 1 346 ? -27.357 20.739 35.548 1.00 35.81 346 ASN A N 1
ATOM 2783 C CA . ASN A 1 346 ? -27.243 19.472 36.256 1.00 35.81 346 ASN A CA 1
ATOM 2784 C C . ASN A 1 346 ? -25.957 18.745 35.821 1.00 35.81 346 ASN A C 1
ATOM 2786 O O . ASN A 1 346 ? -25.327 19.071 34.818 1.00 35.81 346 ASN A O 1
ATOM 2790 N N . ALA A 1 347 ? -25.521 17.741 36.588 1.00 42.66 347 ALA A N 1
ATOM 2791 C CA . ALA A 1 347 ? -24.207 17.115 36.376 1.00 42.66 347 ALA A CA 1
ATOM 2792 C C . ALA A 1 347 ? -24.043 16.390 35.018 1.00 42.66 347 ALA A C 1
ATOM 2794 O O . ALA A 1 347 ? -22.914 16.106 34.623 1.00 42.66 347 ALA A O 1
ATOM 2795 N N . ALA A 1 348 ? -25.139 16.120 34.298 1.00 42.41 348 ALA A N 1
ATOM 2796 C CA . ALA A 1 348 ? -25.102 15.590 32.936 1.00 42.41 348 ALA A CA 1
ATOM 2797 C C . ALA A 1 348 ? -24.573 16.627 31.924 1.00 42.41 348 ALA A C 1
ATOM 2799 O O . ALA A 1 348 ? -23.678 16.293 31.147 1.00 42.41 348 ALA A O 1
ATOM 2800 N N . ASP A 1 349 ? -25.026 17.887 32.006 1.00 44.12 349 ASP A N 1
ATOM 2801 C CA . ASP A 1 349 ? -24.657 18.969 31.075 1.00 44.12 349 ASP A CA 1
ATOM 2802 C C . ASP A 1 349 ? -23.143 19.175 31.014 1.00 44.12 349 ASP A C 1
ATOM 2804 O O . ASP A 1 349 ? -22.572 19.382 29.947 1.00 44.12 349 ASP A O 1
ATOM 2808 N N . ARG A 1 350 ? -22.456 19.036 32.157 1.00 46.50 350 ARG A N 1
ATOM 2809 C CA . ARG A 1 350 ? -20.990 19.132 32.232 1.00 46.50 350 ARG A CA 1
ATOM 2810 C C . ARG A 1 350 ? -20.259 18.092 31.383 1.00 46.50 350 ARG A C 1
ATOM 2812 O O . ARG A 1 350 ? -19.127 18.356 31.003 1.00 46.50 350 ARG A O 1
ATOM 2819 N N . THR A 1 351 ? -20.880 16.955 31.073 1.00 52.09 351 THR A N 1
ATOM 2820 C CA . THR A 1 351 ? -20.296 15.946 30.171 1.00 52.09 351 THR A CA 1
ATOM 2821 C C . THR A 1 351 ? -20.640 16.246 28.708 1.00 52.09 351 THR A C 1
ATOM 2823 O O . THR A 1 351 ? -19.851 15.986 27.808 1.00 52.09 351 THR A O 1
ATOM 2826 N N . GLU A 1 352 ? -21.797 16.855 28.445 1.00 51.81 352 GLU A N 1
ATOM 2827 C CA . GLU A 1 352 ? -22.205 17.244 27.086 1.00 51.81 352 GLU A CA 1
ATOM 2828 C C . GLU A 1 352 ? -21.553 18.569 26.627 1.00 51.81 352 GLU A C 1
ATOM 2830 O O . GLU A 1 352 ? -21.473 18.833 25.425 1.00 51.81 352 GLU A O 1
ATOM 2835 N N . LEU A 1 353 ? -20.999 19.341 27.573 1.00 54.62 353 LEU A N 1
ATOM 2836 C CA . LEU A 1 353 ? -20.091 20.482 27.374 1.00 54.62 353 LEU A CA 1
ATOM 2837 C C . LEU A 1 353 ? -18.606 20.089 27.219 1.00 54.62 353 LEU A C 1
ATOM 2839 O O . LEU A 1 353 ? -17.841 20.845 26.621 1.00 54.62 353 LEU A O 1
ATOM 2843 N N . THR A 1 354 ? -18.163 18.928 27.724 1.00 64.75 354 THR A N 1
ATOM 2844 C CA . THR A 1 354 ? -16.808 18.421 27.414 1.00 64.75 354 THR A CA 1
ATOM 2845 C C . THR A 1 354 ? -16.739 17.760 26.044 1.00 64.75 354 THR A C 1
ATOM 2847 O O . THR A 1 354 ? -15.691 17.780 25.411 1.00 64.75 354 THR A O 1
ATOM 2850 N N . ASP A 1 355 ? -17.848 17.201 25.564 1.00 79.12 355 ASP A N 1
ATOM 2851 C CA . ASP A 1 355 ? -17.883 16.355 24.367 1.00 79.12 355 ASP A CA 1
ATOM 2852 C C . ASP A 1 355 ? -18.261 17.183 23.123 1.00 79.12 355 ASP A C 1
ATOM 2854 O O . ASP A 1 355 ? -19.220 16.891 22.397 1.00 79.12 355 ASP A O 1
ATOM 2858 N N . LEU A 1 356 ? -17.505 18.266 22.918 1.00 81.94 356 LEU A N 1
ATOM 2859 C CA . LEU A 1 356 ? -17.667 19.250 21.849 1.00 81.94 356 LEU A CA 1
ATOM 2860 C C . LEU A 1 356 ? -16.403 19.306 20.979 1.00 81.94 356 LEU A C 1
ATOM 2862 O O . LEU A 1 356 ? -15.325 19.687 21.436 1.00 81.94 356 LEU A O 1
ATOM 2866 N N . LEU A 1 357 ? -16.549 18.940 19.709 1.00 83.06 357 LEU A N 1
ATOM 2867 C CA . LEU A 1 357 ? -15.535 19.132 18.679 1.00 83.06 357 LEU A CA 1
ATOM 2868 C C . LEU A 1 357 ? -15.574 20.600 18.228 1.00 83.06 357 LEU A C 1
ATOM 2870 O O . LEU A 1 357 ? -16.523 21.008 17.560 1.00 83.06 357 LEU A O 1
ATOM 2874 N N . GLU A 1 358 ? -14.571 21.385 18.621 1.00 75.88 358 GLU A N 1
ATOM 2875 C CA . GLU A 1 358 ? -14.506 22.831 18.339 1.00 75.88 358 GLU A CA 1
ATOM 2876 C C . GLU A 1 358 ? -13.230 23.247 17.598 1.00 75.88 358 GLU A C 1
ATOM 2878 O O . GLU A 1 358 ? -13.264 24.241 16.872 1.00 75.88 358 GLU A O 1
ATOM 2883 N N . ARG A 1 359 ? -12.120 22.506 17.752 1.00 80.50 359 ARG A N 1
ATOM 2884 C CA . ARG A 1 359 ? -10.804 22.874 17.209 1.00 80.50 359 ARG A CA 1
ATOM 2885 C C . ARG A 1 359 ? -10.339 21.866 16.163 1.00 80.50 359 ARG A C 1
ATOM 2887 O O . ARG A 1 359 ? -10.391 20.658 16.377 1.00 80.50 359 ARG A O 1
ATOM 2894 N N . GLU A 1 360 ? -9.784 22.346 15.054 1.00 82.38 360 GLU A N 1
ATOM 2895 C CA . GLU A 1 360 ? -9.227 21.471 14.008 1.00 82.38 360 GLU A CA 1
ATOM 2896 C C . GLU A 1 360 ? -8.052 20.601 14.519 1.00 82.38 360 GLU A C 1
ATOM 2898 O O . GLU A 1 360 ? -7.822 19.490 14.034 1.00 82.38 360 GLU A O 1
ATOM 2903 N N . THR A 1 361 ? -7.357 21.051 15.568 1.00 84.81 361 THR A N 1
ATOM 2904 C CA . THR A 1 361 ? -6.306 20.297 16.271 1.00 84.81 361 THR A CA 1
ATOM 2905 C C . THR A 1 361 ? -6.828 19.064 17.019 1.00 84.81 361 THR A C 1
ATOM 2907 O O . THR A 1 361 ? -6.076 18.098 17.185 1.00 84.81 361 THR A O 1
ATOM 2910 N N . ASP A 1 362 ? -8.111 19.041 17.403 1.00 89.25 362 ASP A N 1
ATOM 2911 C CA . ASP A 1 362 ? -8.773 17.868 17.989 1.00 89.25 362 ASP A CA 1
ATOM 2912 C C . ASP A 1 362 ? -8.916 16.760 16.933 1.00 89.25 362 ASP A C 1
ATOM 2914 O O . ASP A 1 362 ? -8.604 15.597 17.196 1.00 89.25 362 ASP A O 1
ATOM 2918 N N . LEU A 1 363 ? -9.299 17.128 15.702 1.00 89.94 363 LEU A N 1
ATOM 2919 C CA . LEU A 1 363 ? -9.340 16.208 14.562 1.00 89.94 363 LEU A CA 1
ATOM 2920 C C . LEU A 1 363 ? -7.946 15.694 14.203 1.00 89.94 363 LEU A C 1
ATOM 2922 O O . LEU A 1 363 ? -7.768 14.487 14.081 1.00 89.94 363 LEU A O 1
ATOM 2926 N N . GLN A 1 364 ? -6.947 16.574 14.078 1.00 90.94 364 GLN A N 1
ATOM 2927 C CA . GLN A 1 364 ? -5.574 16.166 13.744 1.00 90.94 364 GLN A CA 1
ATOM 2928 C C . GLN A 1 364 ? -4.983 15.199 14.775 1.00 90.94 364 GLN A C 1
ATOM 2930 O O . GLN A 1 364 ? -4.407 14.176 14.404 1.00 90.94 364 GLN A O 1
ATOM 2935 N N . THR A 1 365 ? -5.165 15.491 16.064 1.00 91.75 365 THR A N 1
ATOM 2936 C CA . THR A 1 365 ? -4.728 14.604 17.151 1.00 91.75 365 THR A CA 1
ATOM 2937 C C . THR A 1 365 ? -5.517 13.291 17.133 1.00 91.75 365 THR A C 1
ATOM 2939 O O . THR A 1 365 ? -4.926 12.224 17.274 1.00 91.75 365 THR A O 1
ATOM 2942 N N . GLY A 1 366 ? -6.825 13.338 16.861 1.00 93.12 366 GLY A N 1
ATOM 2943 C CA . GLY A 1 366 ? -7.669 12.155 16.680 1.00 93.12 366 GLY A CA 1
ATOM 2944 C C . GLY A 1 366 ? -7.237 11.256 15.516 1.00 93.12 366 GLY A C 1
ATOM 2945 O O . GLY A 1 366 ? -7.156 10.040 15.687 1.00 93.12 366 GLY A O 1
ATOM 2946 N N . PHE A 1 367 ? -6.897 11.836 14.360 1.00 94.12 367 PHE A N 1
ATOM 2947 C CA . PHE A 1 367 ? -6.347 11.114 13.207 1.00 94.12 367 PHE A CA 1
ATOM 2948 C C . PHE A 1 367 ? -4.994 10.475 13.531 1.00 94.12 367 PHE A C 1
ATOM 2950 O O . PHE A 1 367 ? -4.773 9.318 13.181 1.00 94.12 367 PHE A O 1
ATOM 2957 N N . LEU A 1 368 ? -4.108 11.192 14.230 1.00 93.31 368 LEU A N 1
ATOM 2958 C CA . LEU A 1 368 ? -2.795 10.685 14.631 1.00 93.31 368 LEU A CA 1
ATOM 2959 C C . LEU A 1 368 ? -2.908 9.537 15.649 1.00 93.31 368 LEU A C 1
ATOM 2961 O O . LEU A 1 368 ? -2.242 8.520 15.487 1.00 93.31 368 LEU A O 1
ATOM 2965 N N . LEU A 1 369 ? -3.785 9.650 16.653 1.00 92.69 369 LEU A N 1
ATOM 2966 C CA . LEU A 1 369 ? -4.082 8.568 17.604 1.00 92.69 369 LEU A CA 1
ATOM 2967 C C . LEU A 1 369 ? -4.657 7.334 16.898 1.00 92.69 369 LEU A C 1
ATOM 2969 O O . LEU A 1 369 ? -4.215 6.217 17.157 1.00 92.69 369 LEU A O 1
ATOM 2973 N N . TYR A 1 370 ? -5.609 7.539 15.985 1.00 93.12 370 TYR A N 1
ATOM 2974 C CA . TYR A 1 370 ? -6.198 6.476 15.172 1.00 93.12 370 TYR A CA 1
ATOM 2975 C C . TYR A 1 370 ? -5.151 5.791 14.287 1.00 93.12 370 TYR A C 1
ATOM 2977 O O . TYR A 1 370 ? -5.122 4.568 14.209 1.00 93.12 370 TYR A O 1
ATOM 2985 N N . PHE A 1 371 ? -4.242 6.552 13.676 1.00 91.25 371 PHE A N 1
ATOM 2986 C CA . PHE A 1 371 ? -3.127 6.009 12.903 1.00 91.25 371 PHE A CA 1
ATOM 2987 C C . PHE A 1 371 ? -2.177 5.186 13.791 1.00 91.25 371 PHE A C 1
ATOM 2989 O O . PHE A 1 371 ? -1.889 4.030 13.478 1.00 91.25 371 PHE A O 1
ATOM 2996 N N . CYS A 1 372 ? -1.772 5.726 14.947 1.00 90.75 372 CYS A N 1
ATOM 2997 C CA . CYS A 1 372 ? -0.924 5.031 15.920 1.00 90.75 372 CYS A CA 1
ATOM 2998 C C . CYS A 1 372 ? -1.560 3.747 16.477 1.00 90.75 372 CYS A C 1
ATOM 3000 O O . CYS A 1 372 ? -0.834 2.813 16.799 1.00 90.75 372 CYS A O 1
ATOM 3002 N N . LEU A 1 373 ? -2.892 3.643 16.541 1.00 88.94 373 LEU A N 1
ATOM 3003 C CA . LEU A 1 373 ? -3.602 2.418 16.945 1.00 88.94 373 LEU A CA 1
ATOM 3004 C C . LEU A 1 373 ? -3.418 1.246 15.951 1.00 88.94 373 LEU A C 1
ATOM 3006 O O . LEU A 1 373 ? -3.757 0.097 16.254 1.00 88.94 373 LEU A O 1
ATOM 3010 N N . GLY A 1 374 ? -2.867 1.523 14.767 1.00 84.19 374 GLY A N 1
ATOM 3011 C CA . GLY A 1 374 ? -2.922 0.642 13.605 1.00 84.19 374 GLY A CA 1
ATOM 3012 C C . GLY A 1 374 ? -4.156 0.940 12.763 1.00 84.19 374 GLY A C 1
ATOM 3013 O O . GLY A 1 374 ? -4.857 0.013 12.375 1.00 84.19 374 GLY A O 1
ATOM 3014 N N . GLY A 1 375 ? -4.444 2.228 12.551 1.00 84.56 375 GLY A N 1
ATOM 3015 C CA . GLY A 1 375 ? -5.554 2.708 11.730 1.00 84.56 375 GLY A CA 1
ATOM 3016 C C . GLY A 1 375 ? -5.426 2.317 10.257 1.00 84.56 375 GLY A C 1
ATOM 3017 O O . GLY A 1 375 ? -4.480 1.655 9.845 1.00 84.56 375 GLY A O 1
ATOM 3018 N N . ALA A 1 376 ? -6.423 2.700 9.464 1.00 85.38 376 ALA A N 1
ATOM 3019 C CA . ALA A 1 376 ? -6.613 2.168 8.117 1.00 85.38 376 ALA A CA 1
ATOM 3020 C C . ALA A 1 376 ? -6.004 3.030 6.979 1.00 85.38 376 ALA A C 1
ATOM 3022 O O . ALA A 1 376 ? -6.070 4.259 7.064 1.00 85.38 376 ALA A O 1
ATOM 3023 N N . PRO A 1 377 ? -5.530 2.414 5.868 1.00 85.25 377 PRO A N 1
ATOM 3024 C CA . PRO A 1 377 ? -5.072 3.098 4.643 1.00 85.25 377 PRO A CA 1
ATOM 3025 C C . PRO A 1 377 ? -6.093 4.032 3.989 1.00 85.25 377 PRO A C 1
ATOM 3027 O O . PRO A 1 377 ? -5.723 5.064 3.435 1.00 85.25 377 PRO A O 1
ATOM 3030 N N . ASP A 1 378 ? -7.375 3.685 4.083 1.00 85.00 378 ASP A N 1
ATOM 3031 C CA . ASP A 1 378 ? -8.497 4.595 3.861 1.00 85.00 378 ASP A CA 1
ATOM 3032 C C . ASP A 1 378 ? -9.487 4.451 5.025 1.00 85.00 378 ASP A C 1
ATOM 3034 O O . ASP A 1 378 ? -9.495 3.425 5.701 1.00 85.00 378 ASP A O 1
ATOM 3038 N N . LEU A 1 379 ? -10.356 5.440 5.246 1.00 85.75 379 LEU A N 1
ATOM 3039 C CA . LEU A 1 379 ? -11.378 5.454 6.302 1.00 85.75 379 LEU A CA 1
ATOM 3040 C C . LEU A 1 379 ? -12.562 4.497 6.030 1.00 85.75 379 LEU A C 1
ATOM 3042 O O . LEU A 1 379 ? -13.726 4.850 6.216 1.00 85.75 379 LEU A O 1
ATOM 3046 N N . ASP A 1 380 ? -12.256 3.282 5.585 1.00 83.06 380 ASP A N 1
ATOM 3047 C CA . ASP A 1 380 ? -13.172 2.175 5.320 1.00 83.06 380 ASP A CA 1
ATOM 3048 C C . ASP A 1 380 ? -13.219 1.217 6.528 1.00 83.06 380 ASP A C 1
ATOM 3050 O O . ASP A 1 380 ? -12.197 0.840 7.110 1.00 83.06 380 ASP A O 1
ATOM 3054 N N . ALA A 1 381 ? -14.428 0.792 6.897 1.00 80.88 381 ALA A N 1
ATOM 3055 C CA . ALA A 1 381 ? -14.673 -0.144 7.986 1.00 80.88 381 ALA A CA 1
ATOM 3056 C C . ALA A 1 381 ? -14.050 -1.538 7.768 1.00 80.88 381 ALA A C 1
ATOM 3058 O O . ALA A 1 381 ? -13.810 -2.235 8.758 1.00 80.88 381 ALA A O 1
ATOM 3059 N N . GLN A 1 382 ? -13.741 -1.952 6.529 1.00 82.44 382 GLN A N 1
ATOM 3060 C CA . GLN A 1 382 ? -13.180 -3.285 6.246 1.00 82.44 382 GLN A CA 1
ATOM 3061 C C . GLN A 1 382 ? -11.852 -3.570 6.973 1.00 82.44 382 GLN A C 1
ATOM 3063 O O . GLN A 1 382 ? -11.535 -4.727 7.260 1.00 82.44 382 GLN A O 1
ATOM 3068 N N . TRP A 1 383 ? -11.092 -2.519 7.300 1.00 84.00 383 TRP A N 1
ATOM 3069 C CA . TRP A 1 383 ? -9.790 -2.610 7.963 1.00 84.00 383 TRP A CA 1
ATOM 3070 C C . TRP A 1 383 ? -9.879 -2.800 9.481 1.00 84.00 383 TRP A C 1
ATOM 3072 O O . TRP A 1 383 ? -8.908 -3.244 10.087 1.00 84.00 383 TRP A O 1
ATOM 3082 N N . THR A 1 384 ? -11.036 -2.534 10.100 1.00 80.81 384 THR A N 1
ATOM 3083 C CA . THR A 1 384 ? -11.212 -2.571 11.570 1.00 80.81 384 THR A CA 1
ATOM 3084 C C . THR A 1 384 ? -10.863 -3.915 12.213 1.00 80.81 384 THR A C 1
ATOM 3086 O O . THR A 1 384 ? -10.469 -3.953 13.375 1.00 80.81 384 THR A O 1
ATOM 3089 N N . ARG A 1 385 ? -10.936 -5.016 11.452 1.00 80.31 385 ARG A N 1
ATOM 3090 C CA . ARG A 1 385 ? -10.529 -6.364 11.891 1.00 80.31 385 ARG A CA 1
ATOM 3091 C C . ARG A 1 385 ? -9.020 -6.536 12.127 1.00 80.31 385 ARG A C 1
ATOM 3093 O O . ARG A 1 385 ? -8.623 -7.578 12.631 1.00 80.31 385 ARG A O 1
ATOM 3100 N N . TYR A 1 386 ? -8.202 -5.561 11.730 1.00 79.94 386 TYR A N 1
ATOM 3101 C CA . TYR A 1 386 ? -6.738 -5.583 11.839 1.00 79.94 386 TYR A CA 1
ATOM 3102 C C . TYR A 1 386 ? -6.182 -4.581 12.862 1.00 79.94 386 TYR A C 1
ATOM 3104 O O . TYR A 1 386 ? -4.966 -4.459 12.997 1.00 79.94 386 TYR A O 1
ATOM 3112 N N . PHE A 1 387 ? -7.049 -3.833 13.550 1.00 82.69 387 PHE A N 1
ATOM 3113 C CA . PHE A 1 387 ? -6.624 -2.852 14.547 1.00 82.69 387 PHE A CA 1
ATOM 3114 C C . PHE A 1 387 ? -6.185 -3.548 15.839 1.00 82.69 387 PHE A C 1
ATOM 3116 O O . PHE A 1 387 ? -6.655 -4.643 16.160 1.00 82.69 387 PHE A O 1
ATOM 3123 N N . SER A 1 388 ? -5.326 -2.882 16.614 1.00 78.12 388 SER A N 1
ATOM 3124 C CA . SER A 1 388 ? -4.930 -3.373 17.937 1.00 78.12 388 SER A CA 1
ATOM 3125 C C . SER A 1 388 ? -6.163 -3.502 18.842 1.00 78.12 388 SER A C 1
ATOM 3127 O O . SER A 1 388 ? -6.909 -2.534 19.015 1.00 78.12 388 SER A O 1
ATOM 3129 N N . GLN A 1 389 ? -6.398 -4.680 19.428 1.00 76.25 389 GLN A N 1
ATOM 3130 C CA . GLN A 1 389 ? -7.550 -4.895 20.313 1.00 76.25 389 GLN A CA 1
ATOM 3131 C C . GLN A 1 389 ? -7.346 -4.187 21.660 1.00 76.25 389 GLN A C 1
ATOM 3133 O O . GLN A 1 389 ? -6.715 -4.725 22.569 1.00 76.25 389 GLN A O 1
ATOM 3138 N N . LEU A 1 390 ? -7.903 -2.982 21.785 1.00 75.56 390 LEU A N 1
ATOM 3139 C CA . LEU A 1 390 ? -7.920 -2.223 23.036 1.00 75.56 390 LEU A CA 1
ATOM 3140 C C . LEU A 1 390 ? -8.849 -2.848 24.077 1.00 75.56 390 LEU A C 1
ATOM 3142 O O . LEU A 1 390 ? -9.930 -3.351 23.752 1.00 75.56 390 LEU A O 1
ATOM 3146 N N . ARG A 1 391 ? -8.462 -2.749 25.350 1.00 78.56 391 ARG A N 1
ATOM 3147 C CA . ARG A 1 391 ? -9.316 -3.151 26.470 1.00 78.56 391 ARG A CA 1
ATOM 3148 C C . ARG A 1 391 ? -10.410 -2.116 26.736 1.00 78.56 391 ARG A C 1
ATOM 3150 O O . ARG A 1 391 ? -10.331 -0.958 26.326 1.00 78.56 391 ARG A O 1
ATOM 3157 N N . THR A 1 392 ? -11.437 -2.527 27.477 1.00 73.19 392 THR A N 1
ATOM 3158 C CA . THR A 1 392 ? -12.583 -1.672 27.834 1.00 73.19 392 THR A CA 1
ATOM 3159 C C . THR A 1 392 ? -12.220 -0.484 28.725 1.00 73.19 392 THR A C 1
ATOM 3161 O O . THR A 1 392 ? -12.946 0.502 28.729 1.00 73.19 392 THR A O 1
ATOM 3164 N N . ASP A 1 393 ? -11.120 -0.582 29.470 1.00 76.06 393 ASP A N 1
ATOM 3165 C CA . ASP A 1 393 ? -10.525 0.454 30.320 1.00 76.06 393 ASP A CA 1
ATOM 3166 C C . ASP A 1 393 ? -9.542 1.376 29.570 1.00 76.06 393 ASP A C 1
ATOM 3168 O O . ASP A 1 393 ? -9.239 2.463 30.050 1.00 76.06 393 ASP A O 1
ATOM 3172 N N . GLU A 1 394 ? -9.106 0.994 28.365 1.00 75.25 394 GLU A N 1
ATOM 3173 C CA . GLU A 1 394 ? -8.214 1.785 27.494 1.00 75.25 394 GLU A CA 1
ATOM 3174 C C . GLU A 1 394 ? -8.982 2.602 26.436 1.00 75.25 394 GLU A C 1
ATOM 3176 O O . GLU A 1 394 ? -8.386 3.258 25.583 1.00 75.25 394 GLU A O 1
ATOM 3181 N N . CYS A 1 395 ? -10.316 2.546 26.467 1.00 77.00 395 CYS A N 1
ATOM 3182 C CA . CYS A 1 395 ? -11.209 3.163 25.491 1.00 77.00 395 CYS A CA 1
ATOM 3183 C C . CYS A 1 395 ? -12.149 4.184 26.132 1.00 77.00 395 CYS A C 1
ATOM 3185 O O . CYS A 1 395 ? -12.664 3.977 27.230 1.00 77.00 395 CYS A O 1
ATOM 3187 N N . VAL A 1 396 ? -12.529 5.212 25.367 1.00 83.06 396 VAL A N 1
ATOM 3188 C CA . VAL A 1 396 ? -13.759 5.954 25.673 1.00 83.06 396 VAL A CA 1
ATOM 3189 C C . VAL A 1 396 ? -14.955 5.011 25.518 1.00 83.06 396 VAL A C 1
ATOM 3191 O O . VAL A 1 396 ? -15.079 4.333 24.493 1.00 83.06 396 VAL A O 1
ATOM 3194 N N . GLU A 1 397 ? -15.841 4.986 26.520 1.00 83.00 397 GLU A N 1
ATOM 3195 C CA . GLU A 1 397 ? -17.040 4.141 26.551 1.00 83.00 397 GLU A CA 1
ATOM 3196 C C . GLU A 1 397 ? -17.806 4.156 25.218 1.00 83.00 397 GLU A C 1
ATOM 3198 O O . GLU A 1 397 ? -18.190 5.216 24.712 1.00 83.00 397 GLU A O 1
ATOM 3203 N N . MET A 1 398 ? -18.112 2.976 24.673 1.00 84.88 398 MET A N 1
ATOM 3204 C CA . MET A 1 398 ? -18.787 2.857 23.375 1.00 84.88 398 MET A CA 1
ATOM 3205 C C . MET A 1 398 ? -20.127 3.636 23.299 1.00 84.88 398 MET A C 1
ATOM 3207 O O . MET A 1 398 ? -20.350 4.329 22.306 1.00 84.88 398 MET A O 1
ATOM 3211 N N . PRO A 1 399 ? -21.000 3.662 24.335 1.00 86.50 399 PRO A N 1
ATOM 3212 C CA . PRO A 1 399 ? -22.205 4.506 24.338 1.00 86.50 399 PRO A CA 1
ATOM 3213 C C . PRO A 1 399 ? -21.950 6.025 24.374 1.00 86.50 399 PRO A C 1
ATOM 3215 O O . PRO A 1 399 ? -22.867 6.805 24.111 1.00 86.50 399 PRO A O 1
ATOM 3218 N N . ARG A 1 400 ? -20.738 6.477 24.719 1.00 88.62 400 ARG A N 1
ATOM 3219 C CA . ARG A 1 400 ? -20.320 7.888 24.653 1.00 88.62 400 ARG A CA 1
ATOM 3220 C C . ARG A 1 400 ? -19.810 8.221 23.246 1.00 88.62 400 ARG A C 1
ATOM 3222 O O . ARG A 1 400 ? -20.300 9.172 22.644 1.00 88.62 400 ARG A O 1
ATOM 3229 N N . ALA A 1 401 ? -18.975 7.360 22.660 1.00 87.88 401 ALA A N 1
ATOM 3230 C CA . ALA A 1 401 ? -18.546 7.478 21.261 1.00 87.88 401 ALA A CA 1
ATOM 3231 C C . ALA A 1 401 ? -19.729 7.454 20.268 1.00 87.88 401 ALA A C 1
ATOM 3233 O O . ALA A 1 401 ? -19.819 8.303 19.384 1.00 87.88 401 ALA A O 1
ATOM 3234 N N . LEU A 1 402 ? -20.704 6.558 20.467 1.00 88.12 402 LEU A N 1
ATOM 3235 C CA . LEU A 1 402 ? -21.924 6.500 19.649 1.00 88.12 402 LEU A CA 1
ATOM 3236 C C . LEU A 1 402 ? -22.839 7.728 19.830 1.00 88.12 402 LEU A C 1
ATOM 3238 O O . LEU A 1 402 ? -23.558 8.090 18.901 1.00 88.12 402 LEU A O 1
ATOM 3242 N N . ARG A 1 403 ? -22.823 8.399 20.993 1.00 89.19 403 ARG A N 1
ATOM 3243 C CA . ARG A 1 403 ? -23.503 9.699 21.169 1.00 89.19 403 ARG A CA 1
ATOM 3244 C C . ARG A 1 403 ? -22.784 10.808 20.402 1.00 89.19 403 ARG A C 1
ATOM 3246 O O . ARG A 1 403 ? -23.443 11.603 19.739 1.00 89.19 403 ARG A O 1
ATOM 3253 N N . PHE A 1 404 ? -21.454 10.809 20.406 1.00 89.75 404 PHE A N 1
ATOM 3254 C CA . PHE A 1 404 ? -20.648 11.758 19.637 1.00 89.75 404 PHE A CA 1
ATOM 3255 C C . PHE A 1 404 ? -20.848 11.594 18.115 1.00 89.75 404 PHE A C 1
ATOM 3257 O O . PHE A 1 404 ? -21.063 12.590 17.430 1.00 89.75 404 PHE A O 1
ATOM 3264 N N . GLN A 1 405 ? -20.933 10.360 17.589 1.00 89.50 405 GLN A N 1
ATOM 3265 C CA . GLN A 1 405 ? -21.323 10.114 16.184 1.00 89.50 405 GLN A CA 1
ATOM 3266 C C . GLN A 1 405 ? -22.742 10.612 15.845 1.00 89.50 405 GLN A C 1
ATOM 3268 O O . GLN A 1 405 ? -23.003 11.024 14.717 1.00 89.50 405 GLN A O 1
ATOM 3273 N N . ARG A 1 406 ? -23.684 10.595 16.799 1.00 87.94 406 ARG A N 1
ATOM 3274 C CA . ARG A 1 406 ? -25.029 11.166 16.589 1.00 87.94 406 ARG A CA 1
ATOM 3275 C C . ARG A 1 406 ? -25.015 12.694 16.561 1.00 87.94 406 ARG A C 1
ATOM 3277 O O . ARG A 1 406 ? -25.787 13.270 15.805 1.00 87.94 406 ARG A O 1
ATOM 3284 N N . ARG A 1 407 ? -24.135 13.332 17.343 1.00 86.75 407 ARG A N 1
ATOM 3285 C CA . ARG A 1 407 ? -23.924 14.791 17.334 1.00 86.75 407 ARG A CA 1
ATOM 3286 C C . ARG A 1 407 ? -23.252 15.262 16.040 1.00 86.75 407 ARG A C 1
ATOM 3288 O O . ARG A 1 407 ? -23.668 16.260 15.466 1.00 86.75 407 ARG A O 1
ATOM 3295 N N . TYR A 1 408 ? -22.249 14.524 15.571 1.00 87.62 408 TYR A N 1
ATOM 3296 C CA . TYR A 1 408 ? -21.466 14.838 14.376 1.00 87.62 408 TYR A CA 1
ATOM 3297 C C . TYR A 1 408 ? -21.767 13.829 13.266 1.00 87.62 408 TYR A C 1
ATOM 3299 O O . TYR A 1 408 ? -21.042 12.852 13.087 1.00 87.62 408 TYR A O 1
ATOM 3307 N N . ILE A 1 409 ? -22.858 14.061 12.525 1.00 83.94 409 ILE A N 1
ATOM 3308 C CA . ILE A 1 409 ? -23.436 13.097 11.565 1.00 83.94 409 ILE A CA 1
ATOM 3309 C C . ILE A 1 409 ? -22.412 12.600 10.530 1.00 83.94 409 ILE A C 1
ATOM 3311 O O . ILE A 1 409 ? -22.414 11.418 10.188 1.00 83.94 409 ILE A O 1
ATOM 3315 N N . PHE A 1 410 ? -21.475 13.448 10.092 1.00 84.88 410 PHE A N 1
ATOM 3316 C CA . PHE A 1 410 ? -20.405 13.054 9.168 1.00 84.88 410 PHE A CA 1
ATOM 3317 C C . PHE A 1 410 ? -19.517 11.907 9.698 1.00 84.88 410 PHE A C 1
ATOM 3319 O O . PHE A 1 410 ? -18.993 11.138 8.894 1.00 84.88 410 PHE A O 1
ATOM 3326 N N . LEU A 1 411 ? -19.396 11.726 11.023 1.00 88.00 411 LEU A N 1
ATOM 3327 C CA . LEU A 1 411 ? -18.634 10.630 11.639 1.00 88.00 411 LEU A CA 1
ATOM 3328 C C . LEU A 1 411 ? -19.323 9.261 11.561 1.00 88.00 411 LEU A C 1
ATOM 3330 O O . LEU A 1 411 ? -18.674 8.248 11.818 1.00 88.00 411 LEU A O 1
ATOM 3334 N N . GLN A 1 412 ? -20.610 9.196 11.203 1.00 86.44 412 GLN A N 1
ATOM 3335 C CA . GLN A 1 412 ? -21.350 7.929 11.084 1.00 86.44 412 GLN A CA 1
ATOM 3336 C C . GLN A 1 412 ? -20.874 7.080 9.893 1.00 86.44 412 GLN A C 1
ATOM 3338 O O . GLN A 1 412 ? -21.069 5.868 9.888 1.00 86.44 412 GLN A O 1
ATOM 3343 N N . ASN A 1 413 ? -20.202 7.704 8.919 1.00 85.06 413 ASN A N 1
ATOM 3344 C CA . ASN A 1 413 ? -19.637 7.050 7.736 1.00 85.06 413 ASN A CA 1
ATOM 3345 C C . ASN A 1 413 ? -18.197 6.536 7.937 1.00 85.06 413 ASN A C 1
ATOM 3347 O O . ASN A 1 413 ? -17.579 6.083 6.974 1.00 85.06 413 ASN A O 1
ATOM 3351 N N . PHE A 1 414 ? -17.645 6.622 9.154 1.00 88.81 414 PHE A N 1
ATOM 3352 C CA . PHE A 1 414 ? -16.256 6.261 9.455 1.00 88.81 414 PHE A CA 1
ATOM 3353 C C . PHE A 1 414 ? -16.143 5.194 10.560 1.00 88.81 414 PHE A C 1
ATOM 3355 O O . PHE A 1 414 ? -17.061 5.039 11.372 1.00 88.81 414 PHE A O 1
ATOM 3362 N N . PRO A 1 415 ? -15.005 4.472 10.643 1.00 89.25 415 PRO A N 1
ATOM 3363 C CA . PRO A 1 415 ? -14.734 3.515 11.712 1.00 89.25 415 PRO A CA 1
ATOM 3364 C C . PRO A 1 415 ? -14.954 4.095 13.116 1.00 89.25 415 PRO A C 1
ATOM 3366 O O . PRO A 1 415 ? -14.456 5.170 13.449 1.00 89.25 415 PRO A O 1
ATOM 3369 N N . VAL A 1 416 ? -15.654 3.356 13.982 1.00 88.06 416 VAL A N 1
ATOM 3370 C CA . VAL A 1 416 ? -16.008 3.839 15.332 1.00 88.06 416 VAL A CA 1
ATOM 3371 C C . VAL A 1 416 ? -14.762 4.124 16.185 1.00 88.06 416 VAL A C 1
ATOM 3373 O O . VAL A 1 416 ? -14.751 5.095 16.940 1.00 88.06 416 VAL A O 1
ATOM 3376 N N . TYR A 1 417 ? -13.675 3.371 15.979 1.00 88.31 417 TYR A N 1
ATOM 3377 C CA . TYR A 1 417 ? -12.367 3.631 16.591 1.00 88.31 417 TYR A CA 1
ATOM 3378 C C . TYR A 1 417 ? -11.807 5.023 16.258 1.00 88.31 417 TYR A C 1
ATOM 3380 O O . TYR A 1 417 ? -11.292 5.686 17.153 1.00 88.31 417 TYR A O 1
ATOM 3388 N N . LEU A 1 418 ? -11.973 5.526 15.025 1.00 91.69 418 LEU A N 1
ATOM 3389 C CA . LEU A 1 418 ? -11.590 6.906 14.697 1.00 91.69 418 LEU A CA 1
ATOM 3390 C C . LEU A 1 418 ? -12.393 7.901 15.544 1.00 91.69 418 LEU A C 1
ATOM 3392 O O . LEU A 1 418 ? -11.837 8.868 16.060 1.00 91.69 418 LEU A O 1
ATOM 3396 N N . THR A 1 419 ? -13.687 7.642 15.746 1.00 91.50 419 THR A N 1
ATOM 3397 C CA . THR A 1 419 ? -14.514 8.507 16.597 1.00 91.50 419 THR A CA 1
ATOM 3398 C C . THR A 1 419 ? -14.087 8.445 18.067 1.00 91.50 419 THR A C 1
ATOM 3400 O O . THR A 1 419 ? -14.066 9.479 18.729 1.00 91.50 419 THR A O 1
ATOM 3403 N N . GLN A 1 420 ? -13.685 7.276 18.581 1.00 90.19 420 GLN A N 1
ATOM 3404 C CA . GLN A 1 420 ? -13.109 7.160 19.928 1.00 90.19 420 GLN A CA 1
ATOM 3405 C C . GLN A 1 420 ? -11.796 7.950 20.060 1.00 90.19 420 GLN A C 1
ATOM 3407 O O . GLN A 1 420 ? -11.619 8.659 21.048 1.00 90.19 420 GLN A O 1
ATOM 3412 N N . CYS A 1 421 ? -10.910 7.895 19.060 1.00 92.06 421 CYS A N 1
ATOM 3413 C CA . CYS A 1 421 ? -9.657 8.655 19.047 1.00 92.06 421 CYS A CA 1
ATOM 3414 C C . CYS A 1 421 ? -9.879 10.177 18.966 1.00 92.06 421 CYS A C 1
ATOM 3416 O O . CYS A 1 421 ? -9.252 10.918 19.720 1.00 92.06 421 CYS A O 1
ATOM 3418 N N . ILE A 1 422 ? -10.801 10.651 18.116 1.00 92.81 422 ILE A N 1
ATOM 3419 C CA . ILE A 1 422 ? -11.195 12.073 18.052 1.00 92.81 422 ILE A CA 1
ATOM 3420 C C . ILE A 1 422 ? -11.798 12.529 19.389 1.00 92.81 422 ILE A C 1
ATOM 3422 O O . ILE A 1 422 ? -11.433 13.583 19.904 1.00 92.81 422 ILE A O 1
ATOM 3426 N N . LEU A 1 423 ? -12.686 11.733 19.988 1.00 91.06 423 LEU A N 1
ATOM 3427 C CA . LEU A 1 423 ? -13.305 12.067 21.271 1.00 91.06 423 LEU A CA 1
ATOM 3428 C C . LEU A 1 423 ? -12.279 12.102 22.419 1.00 91.06 423 LEU A C 1
ATOM 3430 O O . LEU A 1 423 ? -12.340 13.006 23.248 1.00 91.06 423 LEU A O 1
ATOM 3434 N N . GLN A 1 424 ? -11.294 11.195 22.448 1.00 88.12 424 GLN A N 1
ATOM 3435 C CA . GLN A 1 424 ? -10.193 11.285 23.415 1.00 88.12 424 GLN A CA 1
ATOM 3436 C C . GLN A 1 424 ? -9.364 12.563 23.209 1.00 88.12 424 GLN A C 1
ATOM 3438 O O . GLN A 1 424 ? -9.020 13.228 24.187 1.00 88.12 424 GLN A O 1
ATOM 3443 N N . ALA A 1 425 ? -9.072 12.932 21.956 1.00 90.19 425 ALA A N 1
ATOM 3444 C CA . ALA A 1 425 ? -8.349 14.162 21.645 1.00 90.19 425 ALA A CA 1
ATOM 3445 C C . ALA A 1 425 ? -9.088 15.406 22.163 1.00 90.19 425 ALA A C 1
ATOM 3447 O O . ALA A 1 425 ? -8.488 16.206 22.876 1.00 90.19 425 ALA A O 1
ATOM 3448 N N . VAL A 1 426 ? -10.400 15.511 21.913 1.00 89.12 426 VAL A N 1
ATOM 3449 C CA . VAL A 1 426 ? -11.263 16.569 22.476 1.00 89.12 426 VAL A CA 1
ATOM 3450 C C . VAL A 1 426 ? -11.171 16.616 24.007 1.00 89.12 426 VAL A C 1
ATOM 3452 O O . VAL A 1 426 ? -10.989 17.688 24.583 1.00 89.12 426 VAL A O 1
ATOM 3455 N N . ILE A 1 427 ? -11.267 15.464 24.681 1.00 86.31 427 ILE A N 1
ATOM 3456 C CA . ILE A 1 427 ? -11.236 15.383 26.149 1.00 86.31 427 ILE A CA 1
ATOM 3457 C C . ILE A 1 427 ? -9.893 15.889 26.707 1.00 86.31 427 ILE A C 1
ATOM 3459 O O . ILE A 1 427 ? -9.889 16.711 27.626 1.00 86.31 427 ILE A O 1
ATOM 3463 N N . ILE A 1 428 ? -8.759 15.453 26.151 1.00 82.44 428 ILE A N 1
ATOM 3464 C CA . ILE A 1 428 ? -7.422 15.824 26.648 1.00 82.44 428 ILE A CA 1
ATOM 3465 C C . ILE A 1 428 ? -7.031 17.260 26.253 1.00 82.44 428 ILE A C 1
ATOM 3467 O O . ILE A 1 428 ? -6.487 17.995 27.082 1.00 82.44 428 ILE A O 1
ATOM 3471 N N . ASN A 1 429 ? -7.374 17.723 25.047 1.00 79.94 429 ASN A N 1
ATOM 3472 C CA . ASN A 1 429 ? -7.111 19.101 24.604 1.00 79.94 429 ASN A CA 1
ATOM 3473 C C . ASN A 1 429 ? -7.932 20.147 25.387 1.00 79.94 429 ASN A C 1
ATOM 3475 O O . ASN A 1 429 ? -7.517 21.303 25.511 1.00 79.94 429 ASN A O 1
ATOM 3479 N N . ARG A 1 430 ? -9.088 19.754 25.945 1.00 78.69 430 ARG A N 1
ATOM 3480 C CA . ARG A 1 430 ? -9.883 20.583 26.871 1.00 78.69 430 ARG A CA 1
ATOM 3481 C C . ARG A 1 430 ? -9.340 20.587 28.298 1.00 78.69 430 ARG A C 1
ATOM 3483 O O . ARG A 1 430 ? -9.477 21.591 28.982 1.00 78.69 430 ARG A O 1
ATOM 3490 N N . GLN A 1 431 ? -8.717 19.498 28.750 1.00 73.75 431 GLN A N 1
ATOM 3491 C CA . GLN A 1 431 ? -8.101 19.427 30.084 1.00 73.75 431 GLN A CA 1
ATOM 3492 C C . GLN A 1 431 ? -6.740 20.135 30.169 1.00 73.75 431 GLN A C 1
ATOM 3494 O O . GLN A 1 431 ? -6.310 20.496 31.262 1.00 73.75 431 GLN A O 1
ATOM 3499 N N . THR A 1 432 ? -6.052 20.317 29.039 1.00 64.12 432 THR A N 1
ATOM 3500 C CA . THR A 1 432 ? -4.689 20.878 28.985 1.00 64.12 432 THR A CA 1
ATOM 3501 C C . THR A 1 432 ? -4.633 22.371 28.653 1.00 64.12 432 THR A C 1
ATOM 3503 O O . THR A 1 432 ? -3.676 23.035 29.051 1.00 64.12 432 THR A O 1
ATOM 3506 N N . VAL A 1 433 ? -5.641 22.925 27.971 1.00 60.53 433 VAL A N 1
ATOM 3507 C CA . VAL A 1 433 ? -5.707 24.362 27.650 1.00 60.53 433 VAL A CA 1
ATOM 3508 C C . VAL A 1 433 ? -6.446 25.118 28.754 1.00 60.53 433 VAL A C 1
ATOM 3510 O O . VAL A 1 433 ? -7.662 25.003 28.891 1.00 60.53 433 VAL A O 1
ATOM 3513 N N . SER A 1 434 ? -5.695 25.906 29.527 1.00 47.12 434 SER A N 1
ATOM 3514 C CA . SER A 1 434 ? -6.233 26.863 30.505 1.00 47.12 434 SER A CA 1
ATOM 3515 C C . SER A 1 434 ? -7.080 27.941 29.815 1.00 47.12 434 SER A C 1
ATOM 3517 O O . SER A 1 434 ? -6.831 28.278 28.662 1.00 47.12 434 SER A O 1
ATOM 3519 N N . GLU A 1 435 ? -8.045 28.528 30.528 1.00 50.66 435 GLU A N 1
ATOM 3520 C CA . GLU A 1 435 ? -9.091 29.422 29.984 1.00 50.66 435 GLU A CA 1
ATOM 3521 C C . GLU A 1 435 ? -8.597 30.791 29.440 1.00 50.66 435 GLU A C 1
ATOM 3523 O O . GLU A 1 435 ? -9.409 31.664 29.136 1.00 50.66 435 GLU A O 1
ATOM 3528 N N . GLU A 1 436 ? -7.285 31.012 29.297 1.00 42.16 436 GLU A N 1
ATOM 3529 C CA . GLU A 1 436 ? -6.700 32.308 28.934 1.00 42.16 436 GLU A CA 1
ATOM 3530 C C . GLU A 1 436 ? -6.067 32.327 27.528 1.00 42.16 436 GLU A C 1
ATOM 3532 O O . GLU A 1 436 ? -4.970 31.821 27.310 1.00 42.16 436 GLU A O 1
ATOM 3537 N N . ASN A 1 437 ? -6.712 33.068 26.619 1.00 46.22 437 ASN A N 1
ATOM 3538 C CA . ASN A 1 437 ? -6.114 33.715 25.438 1.00 46.22 437 ASN A CA 1
ATOM 3539 C C . ASN A 1 437 ? -5.581 32.840 24.280 1.00 46.22 437 ASN A C 1
ATOM 3541 O O . ASN A 1 437 ? -4.502 33.111 23.756 1.00 46.22 437 ASN A O 1
ATOM 3545 N N . GLU A 1 438 ? -6.404 31.937 23.739 1.00 43.38 438 GLU A N 1
ATOM 3546 C CA . GLU A 1 438 ? -6.346 31.634 22.298 1.00 43.38 438 GLU A CA 1
ATOM 3547 C C . GLU A 1 438 ? -7.682 31.967 21.624 1.00 43.38 438 GLU A C 1
ATOM 3549 O O . GLU A 1 438 ? -8.757 31.650 22.133 1.00 43.38 438 GLU A O 1
ATOM 3554 N N . ALA A 1 439 ? -7.622 32.635 20.469 1.00 43.81 439 ALA A N 1
ATOM 3555 C CA . ALA A 1 439 ? -8.806 32.917 19.667 1.00 43.81 439 ALA A CA 1
ATOM 3556 C C . ALA A 1 439 ? -9.247 31.619 18.983 1.00 43.81 439 ALA A C 1
ATOM 3558 O O . ALA A 1 439 ? -8.632 31.201 18.003 1.00 43.81 439 ALA A O 1
ATOM 3559 N N . PHE A 1 440 ? -10.286 30.970 19.517 1.00 53.34 440 PHE A N 1
ATOM 3560 C CA . PHE A 1 440 ? -10.760 29.689 19.001 1.00 53.34 440 PHE A CA 1
ATOM 3561 C C . PHE A 1 440 ? -11.133 29.804 17.522 1.00 53.34 440 PHE A C 1
ATOM 3563 O O . PHE A 1 440 ? -12.148 30.400 17.158 1.00 53.34 440 PHE A O 1
ATOM 3570 N N . GLN A 1 441 ? -10.299 29.209 16.668 1.00 49.91 441 GLN A N 1
ATOM 3571 C CA . GLN A 1 441 ? -10.575 29.050 15.250 1.00 49.91 441 GLN A CA 1
ATOM 3572 C C . GLN A 1 441 ? -11.624 27.945 15.107 1.00 49.91 441 GLN A C 1
ATOM 3574 O O . GLN A 1 441 ? -11.300 26.779 14.882 1.00 49.91 441 GLN A O 1
ATOM 3579 N N . ALA A 1 442 ? -12.875 28.335 15.358 1.00 56.50 442 ALA A N 1
ATOM 3580 C CA . ALA A 1 442 ? -14.019 27.445 15.389 1.00 56.50 442 ALA A CA 1
ATOM 3581 C C . ALA A 1 442 ? -14.085 26.632 14.097 1.00 56.50 442 ALA A C 1
ATOM 3583 O O . ALA A 1 442 ? -13.996 27.181 12.995 1.00 56.50 442 ALA A O 1
ATOM 3584 N N . ILE A 1 443 ? -14.247 25.321 14.256 1.00 63.16 443 ILE A N 1
ATOM 3585 C CA . ILE A 1 443 ? -14.497 24.397 13.157 1.00 63.16 443 ILE A CA 1
ATOM 3586 C C . ILE A 1 443 ? -15.625 24.943 12.266 1.00 63.16 443 ILE A C 1
ATOM 3588 O O . ILE A 1 443 ? -16.741 25.188 12.723 1.00 63.16 443 ILE A O 1
ATOM 3592 N N . GLY A 1 444 ? -15.303 25.144 10.984 1.00 61.94 444 GLY A N 1
ATOM 3593 C CA . GLY A 1 444 ? -16.279 25.500 9.957 1.00 61.94 444 GLY A CA 1
ATOM 3594 C C . GLY A 1 444 ? -17.231 24.342 9.649 1.00 61.94 444 GLY A C 1
ATOM 3595 O O . GLY A 1 444 ? -17.190 23.289 10.284 1.00 61.94 444 GLY A O 1
ATOM 3596 N N . VAL A 1 445 ? -18.087 24.510 8.639 1.00 70.69 445 VAL A N 1
ATOM 3597 C CA . VAL A 1 445 ? -19.023 23.454 8.221 1.00 70.69 445 VAL A CA 1
ATOM 3598 C C . VAL A 1 445 ? -18.241 22.243 7.692 1.00 70.69 445 VAL A C 1
ATOM 3600 O O . VAL A 1 445 ? -17.756 22.251 6.564 1.00 70.69 445 VAL A O 1
ATOM 3603 N N . LEU A 1 446 ? -18.103 21.209 8.526 1.00 79.44 446 LEU A N 1
ATOM 3604 C CA . LEU A 1 446 ? -17.472 19.942 8.160 1.00 79.44 446 LEU A CA 1
ATOM 3605 C C . LEU A 1 446 ? -18.467 19.013 7.474 1.00 79.44 446 LEU A C 1
ATOM 3607 O O . LEU A 1 446 ? -19.530 18.705 8.016 1.00 79.44 446 LEU A O 1
ATOM 3611 N N . ASP A 1 447 ? -18.047 18.478 6.335 1.00 84.69 447 ASP A N 1
ATOM 3612 C CA . ASP A 1 447 ? -18.682 17.346 5.677 1.00 84.69 447 ASP A CA 1
ATOM 3613 C C . ASP A 1 447 ? -17.743 16.122 5.637 1.00 84.69 447 ASP A C 1
ATOM 3615 O O . ASP A 1 447 ? -16.625 16.115 6.166 1.00 84.69 447 ASP A O 1
ATOM 3619 N N . VAL A 1 448 ? -18.212 15.048 5.002 1.00 86.25 448 VAL A N 1
ATOM 3620 C CA . VAL A 1 448 ? -17.460 13.792 4.852 1.00 86.25 448 VAL A CA 1
ATOM 3621 C C . VAL A 1 448 ? -16.209 13.972 3.975 1.00 86.25 448 VAL A C 1
ATOM 3623 O O . VAL A 1 448 ? -15.222 13.262 4.176 1.00 86.25 448 VAL A O 1
ATOM 3626 N N . ALA A 1 449 ? -16.219 14.909 3.021 1.00 89.00 449 ALA A N 1
ATOM 3627 C CA . ALA A 1 449 ? -15.111 15.148 2.099 1.00 89.00 449 ALA A CA 1
ATOM 3628 C C . ALA A 1 449 ? -13.984 15.954 2.762 1.00 89.00 449 ALA A C 1
ATOM 3630 O O . ALA A 1 449 ? -12.821 15.574 2.647 1.00 89.00 449 ALA A O 1
ATOM 3631 N N . ALA A 1 450 ? -14.318 17.000 3.522 1.00 88.19 450 ALA A N 1
ATOM 3632 C CA . ALA A 1 450 ? -13.380 17.785 4.318 1.00 88.19 450 ALA A CA 1
ATOM 3633 C C . ALA A 1 450 ? -12.666 16.916 5.367 1.00 88.19 450 ALA A C 1
ATOM 3635 O O . ALA A 1 450 ? -11.441 16.961 5.475 1.00 88.19 450 ALA A O 1
ATOM 3636 N N . VAL A 1 451 ? -13.409 16.062 6.083 1.00 89.25 451 VAL A N 1
ATOM 3637 C CA . VAL A 1 451 ? -12.835 15.137 7.079 1.00 89.25 451 VAL A CA 1
ATOM 3638 C C . VAL A 1 451 ? -11.943 14.077 6.424 1.00 89.25 451 VAL A C 1
ATOM 3640 O O . VAL A 1 451 ? -10.861 13.802 6.942 1.00 89.25 451 VAL A O 1
ATOM 3643 N N . ARG A 1 452 ? -12.336 13.523 5.265 1.00 90.50 452 ARG A N 1
ATOM 3644 C CA . ARG A 1 452 ? -11.473 12.623 4.476 1.00 90.50 452 ARG A CA 1
ATOM 3645 C C . ARG A 1 452 ? -10.193 13.325 4.024 1.00 90.50 452 ARG A C 1
ATOM 3647 O O . ARG A 1 452 ? -9.111 12.813 4.286 1.00 90.50 452 ARG A O 1
ATOM 3654 N N . ASN A 1 453 ? -10.302 14.496 3.397 1.00 89.50 453 ASN A N 1
ATOM 3655 C CA . ASN A 1 453 ? -9.146 15.261 2.929 1.00 89.50 453 ASN A CA 1
ATOM 3656 C C . ASN A 1 453 ? -8.185 15.576 4.080 1.00 89.50 453 ASN A C 1
ATOM 3658 O O . ASN A 1 453 ? -7.018 15.209 3.988 1.00 89.50 453 ASN A O 1
ATOM 3662 N N . ARG A 1 454 ? -8.680 16.087 5.215 1.00 90.19 454 ARG A N 1
ATOM 3663 C CA . ARG A 1 454 ? -7.820 16.405 6.363 1.00 90.19 454 ARG A CA 1
ATOM 3664 C C . ARG A 1 454 ? -7.177 15.180 7.023 1.00 90.19 454 ARG A C 1
ATOM 3666 O O . ARG A 1 454 ? -6.088 15.305 7.582 1.00 90.19 454 ARG A O 1
ATOM 3673 N N . PHE A 1 455 ? -7.797 14.001 6.938 1.00 91.69 455 PHE A N 1
ATOM 3674 C CA . PHE A 1 455 ? -7.138 12.744 7.305 1.00 91.69 455 PHE A CA 1
ATOM 3675 C C . PHE A 1 455 ? -5.970 12.431 6.359 1.00 91.69 455 PHE A C 1
ATOM 3677 O O . PHE A 1 455 ? -4.866 12.163 6.834 1.00 91.69 455 PHE A O 1
ATOM 3684 N N . TYR A 1 456 ? -6.172 12.516 5.039 1.00 89.69 456 TYR A N 1
ATOM 3685 C CA . TYR A 1 456 ? -5.092 12.269 4.079 1.00 89.69 456 TYR A CA 1
ATOM 3686 C C . TYR A 1 456 ? -3.965 13.309 4.186 1.00 89.69 456 TYR A C 1
ATOM 3688 O O . TYR A 1 456 ? -2.811 12.905 4.128 1.00 89.69 456 TYR A O 1
ATOM 3696 N N . ASP A 1 457 ? -4.260 14.592 4.432 1.00 89.88 457 ASP A N 1
ATOM 3697 C CA . ASP A 1 457 ? -3.244 15.636 4.664 1.00 89.88 457 ASP A CA 1
ATOM 3698 C C . ASP A 1 457 ? -2.322 15.270 5.847 1.00 89.88 457 ASP A C 1
ATOM 3700 O O . ASP A 1 457 ? -1.100 15.437 5.796 1.00 89.88 457 ASP A O 1
ATOM 3704 N N . VAL A 1 458 ? -2.904 14.737 6.931 1.00 91.12 458 VAL A N 1
ATOM 3705 C CA . VAL A 1 458 ? -2.158 14.268 8.111 1.00 91.12 458 VAL A CA 1
ATOM 3706 C C . VAL A 1 458 ? -1.332 13.022 7.779 1.00 91.12 458 VAL A C 1
ATOM 3708 O O . VAL A 1 458 ? -0.171 12.947 8.181 1.00 91.12 458 VAL A O 1
ATOM 3711 N N . VAL A 1 459 ? -1.886 12.070 7.023 1.00 90.44 459 VAL A N 1
ATOM 3712 C CA . VAL A 1 459 ? -1.182 10.848 6.596 1.00 90.44 459 VAL A CA 1
ATOM 3713 C C . VAL A 1 459 ? -0.028 11.164 5.634 1.00 90.44 459 VAL A C 1
ATOM 3715 O O . VAL A 1 459 ? 1.081 10.674 5.838 1.00 90.44 459 VAL A O 1
ATOM 3718 N N . GLU A 1 460 ? -0.220 12.049 4.655 1.00 88.88 460 GLU A N 1
ATOM 3719 C CA . GLU A 1 460 ? 0.837 12.539 3.759 1.00 88.88 460 GLU A CA 1
ATOM 3720 C C . GLU A 1 460 ? 1.935 13.267 4.552 1.00 88.88 460 GLU A C 1
ATOM 3722 O O . GLU A 1 460 ? 3.124 12.992 4.377 1.00 88.88 460 GLU A O 1
ATOM 3727 N N . GLY A 1 461 ? 1.551 14.106 5.522 1.00 90.44 461 GLY A N 1
ATOM 3728 C CA . GLY A 1 461 ? 2.474 14.746 6.463 1.00 90.44 461 GLY A CA 1
ATOM 3729 C C . GLY A 1 461 ? 3.237 13.771 7.375 1.00 90.44 461 GLY A C 1
ATOM 3730 O O . GLY A 1 461 ? 4.331 14.097 7.849 1.00 90.44 461 GLY A O 1
ATOM 3731 N N . ILE A 1 462 ? 2.717 12.563 7.617 1.00 91.94 462 ILE A N 1
ATOM 3732 C CA . ILE A 1 462 ? 3.440 11.468 8.285 1.00 91.94 462 ILE A CA 1
ATOM 3733 C C . ILE A 1 462 ? 4.386 10.776 7.294 1.00 91.94 462 ILE A C 1
ATOM 3735 O O . ILE A 1 462 ? 5.567 10.624 7.604 1.00 91.94 462 ILE A O 1
ATOM 3739 N N . HIS A 1 463 ? 3.929 10.443 6.086 1.00 90.75 463 HIS A N 1
ATOM 3740 C CA . HIS A 1 463 ? 4.737 9.767 5.063 1.00 90.75 463 HIS A CA 1
ATOM 3741 C C . HIS A 1 463 ? 5.950 10.600 4.627 1.00 90.75 463 HIS A C 1
ATOM 3743 O O . HIS A 1 463 ? 7.078 10.107 4.642 1.00 90.75 463 HIS A O 1
ATOM 3749 N N . LEU A 1 464 ? 5.754 11.894 4.359 1.00 90.12 464 LEU A N 1
ATOM 3750 C CA . LEU A 1 464 ? 6.829 12.839 4.053 1.00 90.12 464 LEU A CA 1
ATOM 3751 C C . LEU A 1 464 ? 7.812 13.002 5.229 1.00 90.12 464 LEU A C 1
ATOM 3753 O O . LEU A 1 464 ? 9.000 13.249 5.019 1.00 90.12 464 LEU A O 1
ATOM 3757 N N . SER A 1 465 ? 7.337 12.855 6.471 1.00 92.94 465 SER A N 1
ATOM 3758 C CA . SER A 1 465 ? 8.187 12.855 7.670 1.00 92.94 465 SER A CA 1
ATOM 3759 C C . SER A 1 465 ? 9.092 11.625 7.708 1.00 92.94 465 SER A C 1
ATOM 3761 O O . SER A 1 465 ? 10.281 11.764 7.983 1.00 92.94 465 SER A O 1
ATOM 3763 N N . TRP A 1 466 ? 8.553 10.442 7.400 1.00 94.62 466 TRP A N 1
ATOM 3764 C CA . TRP A 1 466 ? 9.325 9.202 7.315 1.00 94.62 466 TRP A CA 1
ATOM 3765 C C . TRP A 1 466 ? 10.323 9.223 6.159 1.00 94.62 466 TRP A C 1
ATOM 3767 O O . TRP A 1 466 ? 11.480 8.881 6.371 1.00 94.62 466 TRP A O 1
ATOM 3777 N N . ALA A 1 467 ? 9.928 9.696 4.973 1.00 92.25 467 ALA A N 1
ATOM 3778 C CA . ALA A 1 467 ? 10.827 9.817 3.824 1.00 92.25 467 ALA A CA 1
ATOM 3779 C C . ALA A 1 467 ? 12.024 10.744 4.121 1.00 92.25 467 ALA A C 1
ATOM 3781 O O . ALA A 1 467 ? 13.167 10.391 3.831 1.00 92.25 467 ALA A O 1
ATOM 3782 N N . LYS A 1 468 ? 11.787 11.894 4.772 1.00 92.44 468 LYS A N 1
ATOM 3783 C CA . LYS A 1 468 ? 12.850 12.811 5.230 1.00 92.44 468 LYS A CA 1
ATOM 3784 C C . LYS A 1 468 ? 13.777 12.161 6.257 1.00 92.44 468 LYS A C 1
ATOM 3786 O O . LYS A 1 468 ? 14.993 12.245 6.116 1.00 92.44 468 LYS A O 1
ATOM 3791 N N . ALA A 1 469 ? 13.206 11.506 7.265 1.00 94.44 469 ALA A N 1
ATOM 3792 C CA . ALA A 1 469 ? 13.959 10.845 8.326 1.00 94.44 469 ALA A CA 1
ATOM 3793 C C . ALA A 1 469 ? 14.810 9.674 7.817 1.00 94.44 469 ALA A C 1
ATOM 3795 O O . ALA A 1 469 ? 15.961 9.533 8.220 1.00 94.44 469 ALA A O 1
ATOM 3796 N N . LEU A 1 470 ? 14.261 8.874 6.902 1.00 95.31 470 LEU A N 1
ATOM 3797 C CA . LEU A 1 470 ? 14.951 7.768 6.251 1.00 95.31 470 LEU A CA 1
ATOM 3798 C C . LEU A 1 470 ? 16.138 8.267 5.423 1.00 95.31 470 LEU A C 1
ATOM 3800 O O . LEU A 1 470 ? 17.245 7.766 5.584 1.00 95.31 470 LEU A O 1
ATOM 3804 N N . VAL A 1 471 ? 15.928 9.281 4.576 1.00 93.38 471 VAL A N 1
ATOM 3805 C CA . VAL A 1 471 ? 17.006 9.881 3.776 1.00 93.38 471 VAL A CA 1
ATOM 3806 C C . VAL A 1 471 ? 18.088 10.489 4.669 1.00 93.38 471 VAL A C 1
ATOM 3808 O O . VAL A 1 471 ? 19.267 10.316 4.368 1.00 93.38 471 VAL A O 1
ATOM 3811 N N . GLN A 1 472 ? 17.722 11.143 5.778 1.00 92.81 472 GLN A N 1
ATOM 3812 C CA . GLN A 1 472 ? 18.697 11.632 6.757 1.00 92.81 472 GLN A CA 1
ATOM 3813 C C . GLN A 1 472 ? 19.509 10.475 7.358 1.00 92.81 472 GLN A C 1
ATOM 3815 O O . GLN A 1 472 ? 20.732 10.495 7.263 1.00 92.81 472 GLN A O 1
ATOM 3820 N N . GLN A 1 473 ? 18.848 9.458 7.923 1.00 91.69 473 GLN A N 1
ATOM 3821 C CA . GLN A 1 473 ? 19.518 8.326 8.568 1.00 91.69 473 GLN A CA 1
ATOM 3822 C C . GLN A 1 473 ? 20.446 7.583 7.599 1.00 91.69 473 GLN A C 1
ATOM 3824 O O . GLN A 1 473 ? 21.615 7.385 7.909 1.00 91.69 473 GLN A O 1
ATOM 3829 N N . LEU A 1 474 ? 19.966 7.244 6.401 1.00 92.12 474 LEU A N 1
ATOM 3830 C CA . LEU A 1 474 ? 20.786 6.577 5.389 1.00 92.12 474 LEU A CA 1
ATOM 3831 C C . LEU A 1 474 ? 21.959 7.450 4.914 1.00 92.12 474 LEU A C 1
ATOM 3833 O O . LEU A 1 474 ? 22.990 6.912 4.526 1.00 92.12 474 LEU A O 1
ATOM 3837 N N . SER A 1 475 ? 21.829 8.783 4.942 1.00 90.38 475 SER A N 1
ATOM 3838 C CA . SER A 1 475 ? 22.938 9.698 4.632 1.00 90.38 475 SER A CA 1
ATOM 3839 C C . SER A 1 475 ? 23.964 9.774 5.766 1.00 90.38 475 SER A C 1
ATOM 3841 O O . SER A 1 475 ? 25.154 9.889 5.490 1.00 90.38 475 SER A O 1
ATOM 3843 N N . GLU A 1 476 ? 23.527 9.692 7.026 1.00 89.50 476 GLU A N 1
ATOM 3844 C CA . GLU A 1 476 ? 24.408 9.595 8.199 1.00 89.50 476 GLU A CA 1
ATOM 3845 C C . GLU A 1 476 ? 25.163 8.254 8.211 1.00 89.50 476 GLU A C 1
ATOM 3847 O O . GLU A 1 476 ? 26.384 8.245 8.385 1.00 89.50 476 GLU A O 1
ATOM 3852 N N . ASP A 1 477 ? 24.469 7.144 7.932 1.00 87.81 477 ASP A N 1
ATOM 3853 C CA . ASP A 1 477 ? 25.072 5.818 7.766 1.00 87.81 477 ASP A CA 1
ATOM 3854 C C . ASP A 1 477 ? 26.080 5.831 6.591 1.00 87.81 477 ASP A C 1
ATOM 3856 O O . ASP A 1 477 ? 27.245 5.474 6.776 1.00 87.81 477 ASP A O 1
ATOM 3860 N N . LEU A 1 478 ? 25.699 6.339 5.408 1.00 85.06 478 LEU A N 1
ATOM 3861 C CA . LEU A 1 478 ? 26.570 6.435 4.221 1.00 85.06 478 LEU A CA 1
ATOM 3862 C C . LEU A 1 478 ? 27.809 7.311 4.457 1.00 85.06 478 LEU A C 1
ATOM 3864 O O . LEU A 1 478 ? 28.902 6.949 4.025 1.00 85.06 478 LEU A O 1
ATOM 3868 N N . ALA A 1 479 ? 27.665 8.427 5.175 1.00 83.38 479 ALA A N 1
ATOM 3869 C CA . ALA A 1 479 ? 28.779 9.308 5.522 1.00 83.38 479 ALA A CA 1
ATOM 3870 C C . ALA A 1 479 ? 29.816 8.648 6.450 1.00 83.38 479 ALA A C 1
ATOM 3872 O O . ALA A 1 479 ? 30.962 9.094 6.485 1.00 83.38 479 ALA A O 1
ATOM 3873 N N . SER A 1 480 ? 29.452 7.579 7.170 1.00 82.62 480 SER A N 1
ATOM 3874 C CA . SER A 1 480 ? 30.400 6.803 7.981 1.00 82.62 480 SER A CA 1
ATOM 3875 C C . SER A 1 480 ? 31.305 5.873 7.152 1.00 82.62 480 SER A C 1
ATOM 3877 O O . SER A 1 480 ? 32.372 5.471 7.622 1.00 82.62 480 SER A O 1
ATOM 3879 N N . HIS A 1 481 ? 30.940 5.585 5.895 1.00 76.38 481 HIS A N 1
ATOM 3880 C CA . HIS A 1 481 ? 31.725 4.775 4.959 1.00 76.38 481 HIS A CA 1
ATOM 3881 C C . HIS A 1 481 ? 32.567 5.677 4.034 1.00 76.38 481 HIS A C 1
ATOM 3883 O O . HIS A 1 481 ? 32.238 5.954 2.878 1.00 76.38 481 HIS A O 1
ATOM 3889 N N . GLU A 1 482 ? 33.701 6.131 4.572 1.00 56.59 482 GLU A N 1
ATOM 3890 C CA . GLU A 1 482 ? 34.463 7.291 4.083 1.00 56.59 482 GLU A CA 1
ATOM 3891 C C . GLU A 1 482 ? 34.980 7.286 2.613 1.00 56.59 482 GLU A C 1
ATOM 3893 O O . GLU A 1 482 ? 35.083 8.379 2.054 1.00 56.59 482 GLU A O 1
ATOM 3898 N N . PRO A 1 483 ? 35.282 6.164 1.910 1.00 58.00 483 PRO A N 1
ATOM 3899 C CA . PRO A 1 483 ? 35.871 6.242 0.563 1.00 58.00 483 PRO A CA 1
ATOM 3900 C C . PRO A 1 483 ? 34.883 6.544 -0.583 1.00 58.00 483 PRO A C 1
ATOM 3902 O O . PRO A 1 483 ? 35.333 6.696 -1.717 1.00 58.00 483 PRO A O 1
ATOM 3905 N N . LEU A 1 484 ? 33.565 6.595 -0.333 1.00 55.94 484 LEU A N 1
ATOM 3906 C CA . LEU A 1 484 ? 32.531 6.789 -1.376 1.00 55.94 484 LEU A CA 1
ATOM 3907 C C . LEU A 1 484 ? 31.529 7.925 -1.082 1.00 55.94 484 LEU A C 1
ATOM 3909 O O . LEU A 1 484 ? 30.799 8.356 -1.977 1.00 55.94 484 LEU A O 1
ATOM 3913 N N . ALA A 1 485 ? 31.507 8.450 0.146 1.00 58.72 485 ALA A N 1
ATOM 3914 C CA . ALA A 1 485 ? 30.513 9.423 0.610 1.00 58.72 485 ALA A CA 1
ATOM 3915 C C . ALA A 1 485 ? 30.576 10.813 -0.068 1.00 58.72 485 ALA A C 1
ATOM 3917 O O . ALA A 1 485 ? 29.663 11.619 0.095 1.00 58.72 485 ALA A O 1
ATOM 3918 N N . SER A 1 486 ? 31.639 11.126 -0.814 1.00 58.03 486 SER A N 1
ATOM 3919 C CA . SER A 1 486 ? 31.846 12.438 -1.448 1.00 58.03 486 SER A CA 1
ATOM 3920 C C . SER A 1 486 ? 31.065 12.653 -2.751 1.00 58.03 486 SER A C 1
ATOM 3922 O O . SER A 1 486 ? 30.809 13.803 -3.113 1.00 58.03 486 SER A O 1
ATOM 3924 N N . GLU A 1 487 ? 30.683 11.582 -3.454 1.00 63.28 487 GLU A N 1
ATOM 3925 C CA . GLU A 1 487 ? 29.959 11.658 -4.737 1.00 63.28 487 GLU A CA 1
ATOM 3926 C C . GLU A 1 487 ? 28.487 11.232 -4.619 1.00 63.28 487 GLU A C 1
ATOM 3928 O O . GLU A 1 487 ? 27.629 11.741 -5.343 1.00 63.28 487 GLU A O 1
ATOM 3933 N N . MET A 1 488 ? 28.173 10.332 -3.684 1.00 76.06 488 MET A N 1
ATOM 3934 C CA . MET A 1 488 ? 26.836 9.760 -3.520 1.00 76.06 488 MET A CA 1
ATOM 3935 C C . MET A 1 488 ? 25.919 10.667 -2.690 1.00 76.06 488 MET A C 1
ATOM 3937 O O . MET A 1 488 ? 26.285 11.121 -1.608 1.00 76.06 488 MET A O 1
ATOM 3941 N N . LYS A 1 489 ? 24.696 10.911 -3.177 1.00 79.50 489 LYS A N 1
ATOM 3942 C CA . LYS A 1 489 ? 23.677 11.717 -2.485 1.00 79.50 489 LYS A CA 1
ATOM 3943 C C . LYS A 1 489 ? 22.336 11.005 -2.494 1.00 79.50 489 LYS A C 1
ATOM 3945 O O . LYS A 1 489 ? 21.767 10.779 -3.559 1.00 79.50 489 LYS A O 1
ATOM 3950 N N . LEU A 1 490 ? 21.817 10.720 -1.305 1.00 89.12 490 LEU A N 1
ATOM 3951 C CA . LEU A 1 490 ? 20.459 10.222 -1.133 1.00 89.12 490 LEU A CA 1
ATOM 3952 C C . LEU A 1 490 ? 19.470 11.387 -1.067 1.00 89.12 490 LEU A C 1
ATOM 3954 O O . LEU A 1 490 ? 19.748 12.439 -0.491 1.00 89.12 490 LEU A O 1
ATOM 3958 N N . SER A 1 491 ? 18.306 11.203 -1.678 1.00 91.19 491 SER A N 1
ATOM 3959 C CA . SER A 1 491 ? 17.232 12.197 -1.718 1.00 91.19 491 SER A CA 1
ATOM 3960 C C . SER A 1 491 ? 15.869 11.530 -1.911 1.00 91.19 491 SER A C 1
ATOM 3962 O O . SER A 1 491 ? 15.777 10.367 -2.292 1.00 91.19 491 SER A O 1
ATOM 3964 N N . ILE A 1 492 ? 14.794 12.250 -1.602 1.00 88.81 492 ILE A N 1
ATOM 3965 C CA . ILE A 1 492 ? 13.416 11.759 -1.756 1.00 88.81 492 ILE A CA 1
ATOM 3966 C C . ILE A 1 492 ? 13.032 11.796 -3.245 1.00 88.81 492 ILE A C 1
ATOM 3968 O O . ILE A 1 492 ? 13.427 12.743 -3.924 1.00 88.81 492 ILE A O 1
ATOM 3972 N N . ASN A 1 493 ? 12.244 10.825 -3.734 1.00 88.81 493 ASN A N 1
ATOM 3973 C CA . ASN A 1 493 ? 11.714 10.844 -5.105 1.00 88.81 493 ASN A CA 1
ATOM 3974 C C . ASN A 1 493 ? 11.039 12.213 -5.403 1.00 88.81 493 ASN A C 1
ATOM 3976 O O . ASN A 1 493 ? 10.120 12.610 -4.673 1.00 88.81 493 ASN A O 1
ATOM 3980 N N . PRO A 1 494 ? 11.472 12.951 -6.449 1.00 86.94 494 PRO A N 1
ATOM 3981 C CA . PRO A 1 494 ? 10.991 14.305 -6.729 1.00 86.94 494 PRO A CA 1
ATOM 3982 C C . PRO A 1 494 ? 9.499 14.366 -7.093 1.00 86.94 494 PRO A C 1
ATOM 3984 O O . PRO A 1 494 ? 8.836 15.353 -6.754 1.00 86.94 494 PRO A O 1
ATOM 3987 N N . ALA A 1 495 ? 8.946 13.316 -7.705 1.00 85.25 495 ALA A N 1
ATOM 3988 C CA . ALA A 1 495 ? 7.536 13.226 -8.085 1.00 85.25 495 ALA A CA 1
ATOM 3989 C C . ALA A 1 495 ? 6.611 13.259 -6.853 1.00 85.25 495 ALA A C 1
ATOM 3991 O O . ALA A 1 495 ? 5.560 13.907 -6.864 1.00 85.25 495 ALA A O 1
ATOM 3992 N N . GLY A 1 496 ? 7.054 12.661 -5.739 1.00 81.81 496 GLY A N 1
ATOM 3993 C CA . GLY A 1 496 ? 6.385 12.730 -4.436 1.00 81.81 496 GLY A CA 1
ATOM 3994 C C . GLY A 1 496 ? 6.455 14.104 -3.751 1.00 81.81 496 GLY A C 1
ATOM 3995 O O . GLY A 1 496 ? 5.701 14.351 -2.815 1.00 81.81 496 GLY A O 1
ATOM 3996 N N . LEU A 1 497 ? 7.316 15.022 -4.211 1.00 84.88 497 LEU A N 1
ATOM 3997 C CA . LEU A 1 497 ? 7.487 16.354 -3.611 1.00 84.88 497 LEU A CA 1
ATOM 3998 C C . LEU A 1 497 ? 6.724 17.466 -4.342 1.00 84.88 497 LEU A C 1
ATOM 4000 O O . LEU A 1 497 ? 6.262 18.406 -3.697 1.00 84.88 497 LEU A O 1
ATOM 4004 N N . SER A 1 498 ? 6.605 17.413 -5.672 1.00 80.88 498 SER A N 1
ATOM 4005 C CA . SER A 1 498 ? 5.890 18.445 -6.439 1.00 80.88 498 SER A CA 1
ATOM 4006 C C . SER A 1 498 ? 5.461 17.964 -7.825 1.00 80.88 498 SER A C 1
ATOM 4008 O O . SER A 1 498 ? 6.061 17.050 -8.378 1.00 80.88 498 SER A O 1
ATOM 4010 N N . ALA A 1 499 ? 4.478 18.638 -8.432 1.00 71.75 499 ALA A N 1
ATOM 4011 C CA . ALA A 1 499 ? 4.083 18.380 -9.821 1.00 71.75 499 ALA A CA 1
ATOM 4012 C C . ALA A 1 499 ? 5.196 18.694 -10.844 1.00 71.75 499 ALA A C 1
ATOM 4014 O O . ALA A 1 499 ? 5.225 18.104 -11.913 1.00 71.75 499 ALA A O 1
ATOM 4015 N N . ALA A 1 500 ? 6.145 19.578 -10.512 1.00 66.44 500 ALA A N 1
ATOM 4016 C CA . ALA A 1 500 ? 7.322 19.840 -11.345 1.00 66.44 500 ALA A CA 1
ATOM 4017 C C . ALA A 1 500 ? 8.422 18.766 -11.199 1.00 66.44 500 ALA A C 1
ATOM 4019 O O . ALA A 1 500 ? 9.363 18.742 -11.987 1.00 66.44 500 ALA A O 1
ATOM 4020 N N . GLY A 1 501 ? 8.316 17.893 -10.191 1.00 68.94 501 GLY A N 1
ATOM 4021 C CA . GLY A 1 501 ? 9.201 16.744 -9.994 1.00 68.94 501 GLY A CA 1
ATOM 4022 C C . GLY A 1 501 ? 8.775 15.493 -10.766 1.00 68.94 501 GLY A C 1
ATOM 4023 O O . GLY A 1 501 ? 9.491 14.501 -10.727 1.00 68.94 501 GLY A O 1
ATOM 4024 N N . ASP A 1 502 ? 7.644 15.556 -11.471 1.00 75.19 502 ASP A N 1
ATOM 4025 C CA . ASP A 1 502 ? 7.062 14.489 -12.298 1.00 75.19 502 ASP A CA 1
ATOM 4026 C C . ASP A 1 502 ? 7.635 14.478 -13.735 1.00 75.19 502 ASP A C 1
ATOM 4028 O O . ASP A 1 502 ? 6.985 14.060 -14.685 1.00 75.19 502 ASP A O 1
ATOM 4032 N N . ASN A 1 503 ? 8.846 15.021 -13.915 1.00 81.44 503 ASN A N 1
ATOM 4033 C CA . ASN A 1 503 ? 9.578 14.984 -15.180 1.00 81.44 503 ASN A CA 1
ATOM 4034 C C . ASN A 1 503 ? 10.427 13.706 -15.226 1.00 81.44 503 ASN A C 1
ATOM 4036 O O . ASN A 1 503 ? 11.325 13.545 -14.394 1.00 81.44 503 ASN A O 1
ATOM 4040 N N . ASP A 1 504 ? 10.199 12.860 -16.232 1.00 81.12 504 ASP A N 1
ATOM 4041 C CA . ASP A 1 504 ? 10.953 11.627 -16.490 1.00 81.12 504 ASP A CA 1
ATOM 4042 C C . ASP A 1 504 ? 12.476 11.822 -16.432 1.00 81.12 504 ASP A C 1
ATOM 4044 O O . ASP A 1 504 ? 13.181 10.972 -15.888 1.00 81.12 504 ASP A O 1
ATOM 4048 N N . GLU A 1 505 ? 13.000 12.949 -16.931 1.00 84.44 505 GLU A N 1
ATOM 4049 C CA . GLU A 1 505 ? 14.437 13.254 -16.881 1.00 84.44 505 GLU A CA 1
ATOM 4050 C C . GLU A 1 505 ? 14.941 13.403 -15.437 1.00 84.44 505 GLU A C 1
ATOM 4052 O O . GLU A 1 505 ? 15.984 12.846 -15.089 1.00 84.44 505 GLU A O 1
ATOM 4057 N N . LEU A 1 506 ? 14.178 14.090 -14.576 1.00 84.81 506 LEU A N 1
ATOM 4058 C CA . LEU A 1 506 ? 14.512 14.283 -13.161 1.00 84.81 506 LEU A CA 1
ATOM 4059 C C . LEU A 1 506 ? 14.356 12.987 -12.361 1.00 84.81 506 LEU A C 1
ATOM 4061 O O . LEU A 1 506 ? 15.181 12.708 -11.493 1.00 84.81 506 LEU A O 1
ATOM 4065 N N . ILE A 1 507 ? 13.335 12.176 -12.659 1.00 84.06 507 ILE A N 1
ATOM 4066 C CA . ILE A 1 507 ? 13.143 10.861 -12.028 1.00 84.06 507 ILE A CA 1
ATOM 4067 C C . ILE A 1 507 ? 14.279 9.916 -12.446 1.00 84.06 507 ILE A C 1
ATOM 4069 O O . ILE A 1 507 ? 14.829 9.201 -11.608 1.00 84.06 507 ILE A O 1
ATOM 4073 N N . CYS A 1 508 ? 14.702 9.949 -13.713 1.00 84.69 508 CYS A N 1
ATOM 4074 C CA . CYS A 1 508 ? 15.826 9.163 -14.219 1.00 84.69 508 CYS A CA 1
ATOM 4075 C C . CYS A 1 508 ? 17.186 9.619 -13.665 1.00 84.69 508 CYS A C 1
ATOM 4077 O O . CYS A 1 508 ? 18.014 8.767 -13.336 1.00 84.69 508 CYS A O 1
ATOM 4079 N N . GLU A 1 509 ? 17.435 10.925 -13.523 1.00 86.25 509 GLU A N 1
ATOM 4080 C CA . GLU A 1 509 ? 18.642 11.439 -12.861 1.00 86.25 509 GLU A CA 1
ATOM 4081 C C . GLU A 1 509 ? 18.654 11.068 -11.370 1.00 86.25 509 GLU A C 1
ATOM 4083 O O . GLU A 1 509 ? 19.629 10.486 -10.891 1.00 86.25 509 GLU A O 1
ATOM 4088 N N . TRP A 1 510 ? 17.545 11.293 -10.656 1.00 90.00 510 TRP A N 1
ATOM 4089 C CA . TRP A 1 510 ? 17.384 10.877 -9.262 1.00 90.00 510 TRP A CA 1
ATOM 4090 C C . TRP A 1 510 ? 17.632 9.372 -9.087 1.00 90.00 510 TRP A C 1
ATOM 4092 O O . TRP A 1 510 ? 18.443 8.981 -8.250 1.00 90.00 510 TRP A O 1
ATOM 4102 N N . ARG A 1 511 ? 17.025 8.518 -9.924 1.00 88.44 511 ARG A N 1
ATOM 4103 C CA . ARG A 1 511 ? 17.214 7.055 -9.905 1.00 88.44 511 ARG A CA 1
ATOM 4104 C C . ARG A 1 511 ? 18.683 6.663 -10.083 1.00 88.44 511 ARG A C 1
ATOM 4106 O O . ARG A 1 511 ? 19.164 5.788 -9.363 1.00 88.44 511 ARG A O 1
ATOM 4113 N N . ARG A 1 512 ? 19.400 7.323 -11.002 1.00 85.44 512 ARG A N 1
ATOM 4114 C CA . ARG A 1 512 ? 20.837 7.102 -11.263 1.00 85.44 512 ARG A CA 1
ATOM 4115 C C . ARG A 1 512 ? 21.738 7.489 -10.086 1.00 85.44 512 ARG A C 1
ATOM 4117 O O . ARG A 1 512 ? 22.823 6.930 -9.981 1.00 85.44 512 ARG A O 1
ATOM 4124 N N . LEU A 1 513 ? 21.304 8.392 -9.206 1.00 86.88 513 LEU A N 1
ATOM 4125 C CA . LEU A 1 513 ? 22.031 8.769 -7.985 1.00 86.88 513 LEU A CA 1
ATOM 4126 C C . LEU A 1 513 ? 21.615 7.916 -6.772 1.00 86.88 513 LEU A C 1
ATOM 4128 O O . LEU A 1 513 ? 22.468 7.447 -6.018 1.00 86.88 513 LEU A O 1
ATOM 4132 N N . GLN A 1 514 ? 20.313 7.666 -6.614 1.00 90.12 514 GLN A N 1
ATOM 4133 C CA . GLN A 1 514 ? 19.732 6.939 -5.483 1.00 90.12 514 GLN A CA 1
ATOM 4134 C C . GLN A 1 514 ? 20.108 5.450 -5.497 1.00 90.12 514 GLN A C 1
ATOM 4136 O O . GLN A 1 514 ? 20.486 4.897 -4.464 1.00 90.12 514 GLN A O 1
ATOM 4141 N N . ALA A 1 515 ? 20.021 4.784 -6.656 1.00 89.69 515 ALA A N 1
ATOM 4142 C CA . ALA A 1 515 ? 20.222 3.338 -6.738 1.00 89.69 515 ALA A CA 1
ATOM 4143 C C . ALA A 1 515 ? 21.666 2.895 -6.401 1.00 89.69 515 ALA A C 1
ATOM 4145 O O . ALA A 1 515 ? 21.801 1.987 -5.581 1.00 89.69 515 ALA A O 1
ATOM 4146 N N . PRO A 1 516 ? 22.748 3.527 -6.912 1.00 87.94 516 PRO A N 1
ATOM 4147 C CA . PRO A 1 516 ? 24.115 3.167 -6.521 1.00 87.94 516 PRO A CA 1
ATOM 4148 C C . PRO A 1 516 ? 24.427 3.457 -5.047 1.00 87.94 516 PRO A C 1
ATOM 4150 O O . PRO A 1 516 ? 25.189 2.713 -4.430 1.00 87.94 516 PRO A O 1
ATOM 4153 N N . ALA A 1 517 ? 23.825 4.499 -4.464 1.00 89.31 517 ALA A N 1
ATOM 4154 C CA . ALA A 1 517 ? 23.991 4.831 -3.051 1.00 89.31 517 ALA A CA 1
ATOM 4155 C C . ALA A 1 517 ? 23.334 3.779 -2.136 1.00 89.31 517 ALA A C 1
ATOM 4157 O O . ALA A 1 517 ? 23.987 3.248 -1.237 1.00 89.31 517 ALA A O 1
ATOM 4158 N N . LEU A 1 518 ? 22.079 3.400 -2.414 1.00 91.56 518 LEU A N 1
ATOM 4159 C CA . LEU A 1 518 ? 21.383 2.332 -1.681 1.00 91.56 518 LEU A CA 1
ATOM 4160 C C . LEU A 1 518 ? 22.039 0.959 -1.891 1.00 91.56 518 LEU A C 1
ATOM 4162 O O . LEU A 1 518 ? 22.176 0.198 -0.936 1.00 91.56 518 LEU A O 1
ATOM 4166 N N . TRP A 1 519 ? 22.503 0.654 -3.109 1.00 90.94 519 TRP A N 1
ATOM 4167 C CA . TRP A 1 519 ? 23.278 -0.560 -3.388 1.00 90.94 519 TRP A CA 1
ATOM 4168 C C . TRP A 1 519 ? 24.578 -0.607 -2.581 1.00 90.94 519 TRP A C 1
ATOM 4170 O O . TRP A 1 519 ? 24.921 -1.651 -2.032 1.00 90.94 519 TRP A O 1
ATOM 4180 N N . THR A 1 520 ? 25.285 0.522 -2.469 1.00 88.19 520 THR A N 1
ATOM 4181 C CA . THR A 1 520 ? 26.525 0.613 -1.686 1.00 88.19 520 THR A CA 1
ATOM 4182 C C . THR A 1 520 ? 26.250 0.360 -0.207 1.00 88.19 520 THR A C 1
ATOM 4184 O O . THR A 1 520 ? 26.956 -0.438 0.398 1.00 88.19 520 THR A O 1
ATOM 4187 N N . LEU A 1 521 ? 25.182 0.931 0.360 1.00 89.69 521 LEU A N 1
ATOM 4188 C CA . LEU A 1 521 ? 24.764 0.623 1.734 1.00 89.69 521 LEU A CA 1
ATOM 4189 C C . LEU A 1 521 ? 24.416 -0.862 1.916 1.00 89.69 521 LEU A C 1
ATOM 4191 O O . LE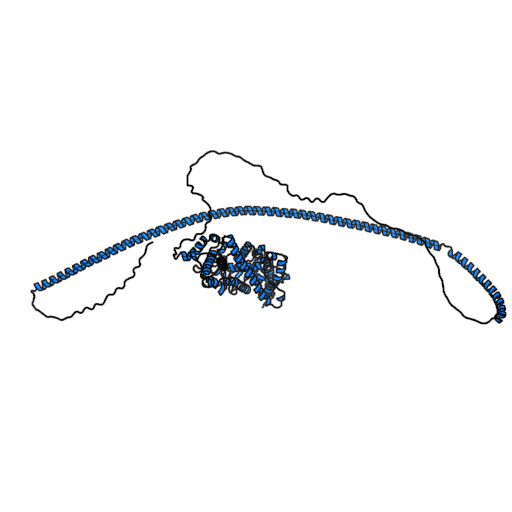U A 1 521 ? 24.934 -1.496 2.832 1.00 89.69 521 LEU A O 1
ATOM 4195 N N . ALA A 1 522 ? 23.610 -1.449 1.024 1.00 90.75 522 ALA A N 1
ATOM 4196 C CA . ALA A 1 522 ? 23.260 -2.873 1.085 1.00 90.75 522 ALA A CA 1
ATOM 4197 C C . ALA A 1 522 ? 24.496 -3.790 0.966 1.00 90.75 522 ALA A C 1
ATOM 4199 O O . ALA A 1 522 ? 24.546 -4.861 1.578 1.00 90.75 522 ALA A O 1
ATOM 4200 N N . ARG A 1 523 ? 25.524 -3.350 0.227 1.00 89.44 523 ARG A N 1
ATOM 4201 C CA . ARG A 1 523 ? 26.816 -4.030 0.116 1.00 89.44 523 ARG A CA 1
ATOM 4202 C C . ARG A 1 523 ? 27.648 -3.916 1.394 1.00 89.44 523 ARG A C 1
ATOM 4204 O O . ARG A 1 523 ? 28.056 -4.944 1.921 1.00 89.44 523 ARG A O 1
ATOM 4211 N N . GLU A 1 524 ? 27.907 -2.708 1.890 1.00 87.12 524 GLU A N 1
ATOM 4212 C CA . GLU A 1 524 ? 28.818 -2.496 3.027 1.00 87.12 524 GLU A CA 1
ATOM 4213 C C . GLU A 1 524 ? 28.227 -2.951 4.371 1.00 87.12 524 GLU A C 1
ATOM 4215 O O . GLU A 1 524 ? 28.979 -3.379 5.245 1.00 87.12 524 GLU A O 1
ATOM 4220 N N . LEU A 1 525 ? 26.900 -2.880 4.544 1.00 85.19 525 LEU A N 1
ATOM 4221 C CA . LEU A 1 525 ? 26.235 -3.182 5.817 1.00 85.19 525 LEU A CA 1
ATOM 4222 C C . LEU A 1 525 ? 25.700 -4.622 5.926 1.00 85.19 525 LEU A C 1
ATOM 4224 O O . LEU A 1 525 ? 25.599 -5.128 7.042 1.00 85.19 525 LEU A O 1
ATOM 4228 N N . HIS A 1 526 ? 25.359 -5.284 4.809 1.00 83.56 526 HIS A N 1
ATOM 4229 C CA . HIS A 1 526 ? 24.676 -6.591 4.828 1.00 83.56 526 HIS A CA 1
ATOM 4230 C C . HIS A 1 526 ? 25.338 -7.662 3.953 1.00 83.56 526 HIS A C 1
ATOM 4232 O O . HIS A 1 526 ? 25.867 -8.646 4.469 1.00 83.56 526 HIS A O 1
ATOM 4238 N N . TYR A 1 527 ? 25.293 -7.509 2.629 1.00 85.19 527 TYR A N 1
ATOM 4239 C CA . TYR A 1 527 ? 25.559 -8.621 1.707 1.00 85.19 527 TYR A CA 1
ATOM 4240 C C . TYR A 1 527 ? 27.022 -8.750 1.261 1.00 85.19 527 TYR A C 1
ATOM 4242 O O . TYR A 1 527 ? 27.421 -9.806 0.769 1.00 85.19 527 TYR A O 1
ATOM 4250 N N . GLY A 1 528 ? 27.847 -7.712 1.413 1.00 86.38 528 GLY A N 1
ATOM 4251 C CA . GLY A 1 528 ? 29.251 -7.732 1.000 1.00 86.38 528 GLY A CA 1
ATOM 4252 C C . GLY A 1 528 ? 29.421 -8.165 -0.460 1.00 86.38 528 GLY A C 1
ATOM 4253 O O . GLY A 1 528 ? 28.745 -7.672 -1.362 1.00 86.38 528 GLY A O 1
ATOM 4254 N N . SER A 1 529 ? 30.294 -9.144 -0.704 1.00 81.44 529 SER A N 1
ATOM 4255 C CA . SER A 1 529 ? 30.536 -9.705 -2.041 1.00 81.44 529 SER A CA 1
ATOM 4256 C C . SER A 1 529 ? 29.374 -10.523 -2.629 1.00 81.44 529 SER A C 1
ATOM 4258 O O . SER A 1 529 ? 29.521 -11.044 -3.731 1.00 81.44 529 SER A O 1
ATOM 4260 N N . LEU A 1 530 ? 28.249 -10.678 -1.920 1.00 85.81 530 LEU A N 1
ATOM 4261 C CA . LEU A 1 530 ? 27.055 -11.369 -2.424 1.00 85.81 530 LEU A CA 1
ATOM 4262 C C . LEU A 1 530 ? 26.152 -10.456 -3.269 1.00 85.81 530 LEU A C 1
ATOM 4264 O O . LEU A 1 530 ? 25.323 -10.971 -4.020 1.00 85.81 530 LEU A O 1
ATOM 4268 N N . MET A 1 531 ? 26.308 -9.128 -3.189 1.00 86.69 531 MET A N 1
ATOM 4269 C CA . MET A 1 531 ? 25.555 -8.205 -4.046 1.00 86.69 531 MET A CA 1
ATOM 4270 C C . MET A 1 531 ? 25.929 -8.395 -5.529 1.00 86.69 531 MET A C 1
ATOM 4272 O O . MET A 1 531 ? 27.122 -8.403 -5.850 1.00 86.69 531 MET A O 1
ATOM 4276 N N . PRO A 1 532 ? 24.954 -8.471 -6.460 1.00 84.44 532 PRO A N 1
ATOM 4277 C CA . PRO A 1 532 ? 25.228 -8.369 -7.894 1.00 84.44 532 PRO A CA 1
ATOM 4278 C C . PRO A 1 532 ? 25.849 -7.010 -8.230 1.00 84.44 532 PRO A C 1
ATOM 4280 O O . PRO A 1 532 ? 25.705 -6.050 -7.475 1.00 84.44 532 PRO A O 1
ATOM 4283 N N . SER A 1 533 ? 26.538 -6.892 -9.366 1.00 78.38 533 SER A N 1
ATOM 4284 C CA . SER A 1 533 ? 27.140 -5.611 -9.759 1.00 78.38 533 SER A CA 1
ATOM 4285 C C . SER A 1 533 ? 26.067 -4.603 -10.190 1.00 78.38 533 SER A C 1
ATOM 4287 O O . SER A 1 533 ? 25.133 -4.973 -10.902 1.00 78.38 533 SER A O 1
ATOM 4289 N N . VAL A 1 534 ? 26.223 -3.320 -9.828 1.00 70.88 534 VAL A N 1
ATOM 4290 C CA . VAL A 1 534 ? 25.287 -2.234 -10.208 1.00 70.88 534 VAL A CA 1
ATOM 4291 C C . VAL A 1 534 ? 24.960 -2.263 -11.709 1.00 70.88 534 VAL A C 1
ATOM 4293 O O . VAL A 1 534 ? 23.808 -2.129 -12.108 1.00 70.88 534 VAL A O 1
ATOM 4296 N N . ASN A 1 535 ? 25.975 -2.509 -12.540 1.00 61.88 535 ASN A N 1
ATOM 4297 C CA . ASN A 1 535 ? 25.874 -2.469 -13.999 1.00 61.88 535 ASN A CA 1
ATOM 4298 C C . ASN A 1 535 ? 25.199 -3.710 -14.614 1.00 61.88 535 ASN A C 1
ATOM 4300 O O . ASN A 1 535 ? 24.874 -3.689 -15.794 1.00 61.88 535 ASN A O 1
ATOM 4304 N N . SER A 1 536 ? 24.982 -4.788 -13.852 1.00 52.38 536 SER A N 1
ATOM 4305 C CA . SER A 1 536 ? 24.202 -5.952 -14.318 1.00 52.38 536 SER A CA 1
ATOM 4306 C C . SER A 1 536 ? 22.684 -5.754 -14.193 1.00 52.38 536 SER A C 1
ATOM 4308 O O . SER A 1 536 ? 21.915 -6.676 -14.441 1.00 52.38 536 SER A O 1
ATOM 4310 N N . CYS A 1 537 ? 22.259 -4.558 -13.777 1.00 56.50 537 CYS A N 1
ATOM 4311 C CA . CYS A 1 537 ? 20.933 -4.261 -13.246 1.00 56.50 537 CYS A CA 1
ATOM 4312 C C . CYS A 1 537 ? 20.424 -2.872 -13.698 1.00 56.50 537 CYS A C 1
ATOM 4314 O O . CYS A 1 537 ? 19.789 -2.143 -12.929 1.00 56.50 537 CYS A O 1
ATOM 4316 N N . GLU A 1 538 ? 20.714 -2.479 -14.946 1.00 63.06 538 GLU A N 1
ATOM 4317 C CA . GLU A 1 538 ? 20.116 -1.281 -15.551 1.00 63.06 538 GLU A CA 1
ATOM 4318 C C . GLU A 1 538 ? 18.584 -1.408 -15.554 1.00 63.06 538 GLU A C 1
ATOM 4320 O O . GLU A 1 538 ? 18.034 -2.364 -16.092 1.00 63.06 538 GLU A O 1
ATOM 4325 N N . GLY A 1 539 ? 17.889 -0.453 -14.929 1.00 74.94 539 GLY A N 1
ATOM 4326 C CA . GLY A 1 539 ? 16.429 -0.501 -14.784 1.00 74.94 539 GLY A CA 1
ATOM 4327 C C . GLY A 1 539 ? 15.907 -1.102 -13.472 1.00 74.94 539 GLY A C 1
ATOM 4328 O O . GLY A 1 539 ? 14.695 -1.153 -13.297 1.00 74.94 539 GLY A O 1
ATOM 4329 N N . VAL A 1 540 ? 16.758 -1.463 -12.502 1.00 87.56 540 VAL A N 1
ATOM 4330 C CA . VAL A 1 540 ? 16.290 -1.774 -11.133 1.00 87.56 540 VAL A CA 1
ATOM 4331 C C . VAL A 1 540 ? 15.735 -0.518 -10.439 1.00 87.56 540 VAL A C 1
ATOM 4333 O O . VAL A 1 540 ? 16.215 0.604 -10.637 1.00 87.56 540 VAL A O 1
ATOM 4336 N N . SER A 1 541 ? 14.661 -0.672 -9.666 1.00 91.44 541 SER A N 1
ATOM 4337 C CA . SER A 1 541 ? 14.053 0.390 -8.848 1.00 91.44 541 SER A CA 1
ATOM 4338 C C . SER A 1 541 ? 14.841 0.601 -7.539 1.00 91.44 541 SER A C 1
ATOM 4340 O O . SER A 1 541 ? 15.207 -0.390 -6.904 1.00 91.44 541 SER A O 1
ATOM 4342 N N . PRO A 1 542 ? 15.115 1.843 -7.074 1.00 92.56 542 PRO A N 1
ATOM 4343 C CA . PRO A 1 542 ? 15.947 2.062 -5.881 1.00 92.56 542 PRO A CA 1
ATOM 4344 C C . PRO A 1 542 ? 15.369 1.405 -4.614 1.00 92.56 542 PRO A C 1
ATOM 4346 O O . PRO A 1 542 ? 16.117 0.923 -3.762 1.00 92.56 542 PRO A O 1
ATOM 4349 N N . ALA A 1 543 ? 14.040 1.293 -4.535 1.00 94.69 543 ALA A N 1
ATOM 4350 C CA . ALA A 1 543 ? 13.321 0.575 -3.488 1.00 94.69 543 ALA A CA 1
ATOM 4351 C C . ALA A 1 543 ? 13.701 -0.914 -3.360 1.00 94.69 543 ALA A C 1
ATOM 4353 O O . ALA A 1 543 ? 13.595 -1.458 -2.264 1.00 94.69 543 ALA A O 1
ATOM 4354 N N . VAL A 1 544 ? 14.197 -1.572 -4.418 1.00 94.69 544 VAL A N 1
ATOM 4355 C CA . VAL A 1 544 ? 14.713 -2.955 -4.339 1.00 94.69 544 VAL A CA 1
ATOM 4356 C C . VAL A 1 544 ? 15.960 -3.016 -3.455 1.00 94.69 544 VAL A C 1
ATOM 4358 O O . VAL A 1 544 ? 16.071 -3.899 -2.608 1.00 94.69 544 VAL A O 1
ATOM 4361 N N . TYR A 1 545 ? 16.870 -2.046 -3.584 1.00 94.00 545 TYR A N 1
ATOM 4362 C CA . TYR A 1 545 ? 18.074 -1.975 -2.752 1.00 94.00 545 TYR A CA 1
ATOM 4363 C C . TYR A 1 545 ? 17.771 -1.518 -1.319 1.00 94.00 545 TYR A C 1
ATOM 4365 O O . TYR A 1 545 ? 18.400 -2.010 -0.386 1.00 94.00 545 TYR A O 1
ATOM 4373 N N . LEU A 1 546 ? 16.761 -0.660 -1.116 1.00 95.38 546 LEU A N 1
ATOM 4374 C CA . LEU A 1 546 ? 16.230 -0.372 0.224 1.00 95.38 546 LEU A CA 1
ATOM 4375 C C . LEU A 1 546 ? 15.611 -1.623 0.871 1.00 95.38 546 LEU A C 1
ATOM 4377 O O . LEU A 1 546 ? 15.855 -1.892 2.043 1.00 95.38 546 LEU A O 1
ATOM 4381 N N . PHE A 1 547 ? 14.849 -2.417 0.114 1.00 96.00 547 PHE A N 1
ATOM 4382 C CA . PHE A 1 547 ? 14.290 -3.673 0.612 1.00 96.00 547 PHE A CA 1
ATOM 4383 C C . PHE A 1 547 ? 15.402 -4.673 0.965 1.00 96.00 547 PHE A C 1
ATOM 4385 O O . PHE A 1 547 ? 15.358 -5.259 2.041 1.00 96.00 547 PHE A O 1
ATOM 4392 N N . ALA A 1 548 ? 16.443 -4.801 0.134 1.00 94.06 548 ALA A N 1
ATOM 4393 C CA . ALA A 1 548 ? 17.616 -5.626 0.438 1.00 94.06 548 ALA A CA 1
ATOM 4394 C C . ALA A 1 548 ? 18.388 -5.153 1.680 1.00 94.06 548 ALA A C 1
ATOM 4396 O O . ALA A 1 548 ? 18.856 -5.975 2.459 1.00 94.06 548 ALA A O 1
ATOM 4397 N N . LEU A 1 549 ? 18.475 -3.845 1.925 1.00 93.19 549 LEU A N 1
ATOM 4398 C CA . LEU A 1 549 ? 19.073 -3.312 3.151 1.00 93.19 549 LEU A CA 1
ATOM 4399 C C . LEU A 1 549 ? 18.288 -3.735 4.413 1.00 93.19 549 LEU A C 1
ATOM 4401 O O . LEU A 1 549 ? 18.871 -3.972 5.467 1.00 93.19 549 LEU A O 1
ATOM 4405 N N . MET A 1 550 ? 16.961 -3.855 4.314 1.00 94.19 550 MET A N 1
ATOM 4406 C CA . MET A 1 550 ? 16.076 -4.134 5.452 1.00 94.19 550 MET A CA 1
ATOM 4407 C C . MET A 1 550 ? 15.713 -5.616 5.643 1.00 94.19 550 MET A C 1
ATOM 4409 O O . MET A 1 550 ? 15.263 -5.986 6.732 1.00 94.19 550 MET A O 1
ATOM 4413 N N . PHE A 1 551 ? 15.871 -6.452 4.613 1.00 94.19 551 PHE A N 1
ATOM 4414 C CA . PHE A 1 551 ? 15.414 -7.842 4.606 1.00 94.19 551 PHE A CA 1
ATOM 4415 C C . PHE A 1 551 ? 16.493 -8.841 4.168 1.00 94.19 551 PHE A C 1
ATOM 4417 O O . PHE A 1 551 ? 17.186 -8.665 3.165 1.00 94.19 551 PHE A O 1
ATOM 4424 N N . ASP A 1 552 ? 16.551 -9.956 4.891 1.00 91.50 552 ASP A N 1
ATOM 4425 C CA . ASP A 1 552 ? 17.380 -11.112 4.573 1.00 91.50 552 ASP A CA 1
ATOM 4426 C C . ASP A 1 552 ? 16.573 -12.117 3.734 1.00 91.50 552 ASP A C 1
ATOM 4428 O O . ASP A 1 552 ? 15.435 -12.459 4.077 1.00 91.50 552 ASP A O 1
ATOM 4432 N N . VAL A 1 553 ? 17.142 -12.612 2.632 1.00 91.69 553 VAL A N 1
ATOM 4433 C CA . VAL A 1 553 ? 16.494 -13.634 1.792 1.00 91.69 553 VAL A CA 1
ATOM 4434 C C . VAL A 1 553 ? 16.439 -14.995 2.497 1.00 91.69 553 VAL A C 1
ATOM 4436 O O . VAL A 1 553 ? 17.456 -15.520 2.947 1.00 91.69 553 VAL A O 1
ATOM 4439 N N . LEU A 1 554 ? 15.244 -15.591 2.570 1.00 89.62 554 LEU A N 1
ATOM 4440 C CA . LEU A 1 554 ? 15.038 -16.955 3.070 1.00 89.62 554 LEU A CA 1
ATOM 4441 C C . LEU A 1 554 ? 15.039 -17.958 1.912 1.00 89.62 554 LEU A C 1
ATOM 4443 O O . LEU A 1 554 ? 15.791 -18.932 1.928 1.00 89.62 554 LEU A O 1
ATOM 4447 N N . THR A 1 555 ? 14.205 -17.706 0.902 1.00 89.00 555 THR A N 1
ATOM 4448 C CA . THR A 1 555 ? 14.088 -18.506 -0.325 1.00 89.00 555 THR A CA 1
ATOM 4449 C C . THR A 1 555 ? 13.613 -17.629 -1.476 1.00 89.00 555 THR A C 1
ATOM 4451 O O . THR A 1 555 ? 12.724 -16.804 -1.293 1.00 89.00 555 THR A O 1
ATOM 4454 N N . VAL A 1 556 ? 14.141 -17.854 -2.676 1.00 88.62 556 VAL A N 1
ATOM 4455 C CA . VAL A 1 556 ? 13.563 -17.375 -3.942 1.00 88.62 556 VAL A CA 1
ATOM 4456 C C . VAL A 1 556 ? 13.307 -18.594 -4.823 1.00 88.62 556 VAL A C 1
ATOM 4458 O O . VAL A 1 556 ? 14.057 -19.572 -4.760 1.00 88.62 556 VAL A O 1
ATOM 4461 N N . SER A 1 557 ? 12.228 -18.539 -5.598 1.00 85.19 557 SER A N 1
ATOM 4462 C CA . SER A 1 557 ? 11.905 -19.466 -6.675 1.00 85.19 557 SER A CA 1
ATOM 4463 C C . SER A 1 557 ? 11.948 -18.718 -8.002 1.00 85.19 557 SER A C 1
ATOM 4465 O O . SER A 1 557 ? 11.216 -17.742 -8.184 1.00 85.19 557 SER A O 1
ATOM 4467 N N . SER A 1 558 ? 12.778 -19.196 -8.929 1.00 77.00 558 SER A N 1
ATOM 4468 C CA . SER A 1 558 ? 12.786 -18.747 -10.325 1.00 77.00 558 SER A CA 1
ATOM 4469 C C . SER A 1 558 ? 11.916 -19.601 -11.255 1.00 77.00 558 SER A C 1
ATOM 4471 O O . SER A 1 558 ? 11.878 -19.370 -12.465 1.00 77.00 558 SER A O 1
ATOM 4473 N N . GLU A 1 559 ? 11.140 -20.542 -10.704 1.00 78.19 559 GLU A N 1
ATOM 4474 C CA . GLU A 1 559 ? 9.996 -21.112 -11.421 1.00 78.19 559 GLU A CA 1
ATOM 4475 C C . GLU A 1 559 ? 8.963 -20.008 -11.709 1.00 78.19 559 GLU A C 1
ATOM 4477 O O . GLU A 1 559 ? 8.796 -19.085 -10.919 1.00 78.19 559 GLU A O 1
ATOM 4482 N N . CYS A 1 560 ? 8.257 -20.081 -12.841 1.00 70.00 560 CYS A N 1
ATOM 4483 C CA . CYS A 1 560 ? 7.245 -19.083 -13.200 1.00 70.00 560 CYS A CA 1
ATOM 4484 C C . CYS A 1 560 ? 5.850 -19.528 -12.709 1.00 70.00 560 CYS A C 1
ATOM 4486 O O . CYS A 1 560 ? 5.411 -20.615 -13.102 1.00 70.00 560 CYS A O 1
ATOM 4488 N N . PRO A 1 561 ? 5.116 -18.722 -11.911 1.00 72.81 561 PRO A N 1
ATOM 4489 C CA . PRO A 1 561 ? 5.420 -17.346 -11.497 1.00 72.81 561 PRO A CA 1
ATOM 4490 C C . PRO A 1 561 ? 6.477 -17.258 -10.385 1.00 72.81 561 PRO A C 1
ATOM 4492 O O . PRO A 1 561 ? 6.379 -17.966 -9.384 1.00 72.81 561 PRO A O 1
ATOM 4495 N N . GLN A 1 562 ? 7.432 -16.334 -10.549 1.00 85.44 562 GLN A N 1
ATOM 4496 C CA . GLN A 1 562 ? 8.500 -16.089 -9.573 1.00 85.44 562 GLN A CA 1
ATOM 4497 C C . GLN A 1 562 ? 7.925 -15.723 -8.203 1.00 85.44 562 GLN A C 1
ATOM 4499 O O . GLN A 1 562 ? 6.949 -14.969 -8.103 1.00 85.44 562 GLN A O 1
ATOM 4504 N N . SER A 1 563 ? 8.560 -16.234 -7.149 1.00 92.50 563 SER A N 1
ATOM 4505 C CA . SER A 1 563 ? 8.186 -15.921 -5.772 1.00 92.50 563 SER A CA 1
ATOM 4506 C C . SER A 1 563 ? 9.382 -15.873 -4.825 1.00 92.50 563 SER A C 1
ATOM 4508 O O . SER A 1 563 ? 10.436 -16.449 -5.092 1.00 92.50 563 SER A O 1
ATOM 4510 N N . GLY A 1 564 ? 9.233 -15.179 -3.698 1.00 93.06 564 GLY A N 1
ATOM 4511 C CA . GLY A 1 564 ? 10.274 -15.071 -2.679 1.00 93.06 564 GLY A CA 1
ATOM 4512 C C . GLY A 1 564 ? 9.725 -14.988 -1.258 1.00 93.06 564 GLY A C 1
ATOM 4513 O O . GLY A 1 564 ? 8.587 -14.592 -1.026 1.00 93.06 564 GLY A O 1
ATOM 4514 N N . SER A 1 565 ? 10.546 -15.377 -0.290 1.00 94.69 565 SER A N 1
ATOM 4515 C CA . SER A 1 565 ? 10.282 -15.250 1.142 1.00 94.69 565 SER A CA 1
ATOM 4516 C C . SER A 1 565 ? 11.484 -14.623 1.836 1.00 94.69 565 SER A C 1
ATOM 4518 O O . SER A 1 565 ? 12.632 -14.974 1.552 1.00 94.69 565 SER A O 1
ATOM 4520 N N . TYR A 1 566 ? 11.212 -13.696 2.749 1.00 94.81 566 TYR A N 1
ATOM 4521 C CA . TYR A 1 566 ? 12.190 -12.758 3.294 1.00 94.81 566 TYR A CA 1
ATOM 4522 C C . TYR A 1 566 ? 11.941 -12.513 4.783 1.00 94.81 566 TYR A C 1
ATOM 4524 O O . TYR A 1 566 ? 10.796 -12.536 5.231 1.00 94.81 566 TYR A O 1
ATOM 4532 N N . ARG A 1 567 ? 12.996 -12.240 5.551 1.00 94.00 567 ARG A N 1
ATOM 4533 C CA . ARG A 1 567 ? 12.928 -11.918 6.985 1.00 94.00 567 ARG A CA 1
ATOM 4534 C C . ARG A 1 567 ? 13.392 -10.494 7.236 1.00 94.00 567 ARG A C 1
ATOM 4536 O O . ARG A 1 567 ? 14.435 -10.106 6.727 1.00 94.00 567 ARG A O 1
ATOM 4543 N N . LEU A 1 568 ? 12.661 -9.733 8.047 1.00 93.94 568 LEU A N 1
ATOM 4544 C CA . LEU A 1 568 ? 13.120 -8.424 8.509 1.00 93.94 568 LEU A CA 1
ATOM 4545 C C . LEU A 1 568 ? 14.389 -8.606 9.352 1.00 93.94 568 LEU A C 1
ATOM 4547 O O . LEU A 1 568 ? 14.379 -9.331 10.351 1.00 93.94 568 LEU A O 1
ATOM 4551 N N . ASN A 1 569 ? 15.477 -7.959 8.948 1.00 91.81 569 ASN A N 1
ATOM 4552 C CA . ASN A 1 569 ? 16.766 -8.097 9.616 1.00 91.81 569 ASN A CA 1
ATOM 4553 C C . ASN A 1 569 ? 16.939 -7.065 10.746 1.00 91.81 569 ASN A C 1
ATOM 4555 O O . ASN A 1 569 ? 16.099 -6.186 10.953 1.00 91.81 569 ASN A O 1
ATOM 4559 N N . ALA A 1 570 ? 18.027 -7.167 11.514 1.00 89.75 570 ALA A N 1
ATOM 4560 C CA . ALA A 1 570 ? 18.244 -6.308 12.683 1.00 89.75 570 ALA A CA 1
ATOM 4561 C C . ALA A 1 570 ? 18.348 -4.806 12.336 1.00 89.75 570 ALA A C 1
ATOM 4563 O O . ALA A 1 570 ? 17.915 -3.964 13.127 1.00 89.75 570 ALA A O 1
ATOM 4564 N N . PHE A 1 571 ? 18.872 -4.460 11.154 1.00 90.62 571 PHE A N 1
ATOM 4565 C CA . PHE A 1 571 ? 18.927 -3.079 10.668 1.00 90.62 571 PHE A CA 1
ATOM 4566 C C . PHE A 1 571 ? 17.531 -2.584 10.275 1.00 90.62 571 PHE A C 1
ATOM 4568 O O . PHE A 1 571 ? 17.095 -1.539 10.761 1.00 90.62 571 PHE A O 1
ATOM 4575 N N . GLY A 1 572 ? 16.796 -3.368 9.478 1.00 92.25 572 GLY A N 1
ATOM 4576 C CA . GLY A 1 572 ? 15.413 -3.080 9.099 1.00 92.25 572 GLY A CA 1
ATOM 4577 C C . GLY A 1 572 ? 14.500 -2.907 10.314 1.00 92.25 572 GLY A C 1
ATOM 4578 O O . GLY A 1 572 ? 13.747 -1.938 10.383 1.00 92.25 572 GLY A O 1
ATOM 4579 N N . GLY A 1 573 ? 14.619 -3.777 11.321 1.00 91.44 573 GLY A N 1
ATOM 4580 C CA . GLY A 1 573 ? 13.880 -3.664 12.580 1.00 91.44 573 GLY A CA 1
ATOM 4581 C C . GLY A 1 573 ? 14.186 -2.369 13.339 1.00 91.44 573 GLY A C 1
ATOM 4582 O O . GLY A 1 573 ? 13.278 -1.592 13.649 1.00 91.44 573 GLY A O 1
ATOM 4583 N N . LYS A 1 574 ? 15.474 -2.082 13.568 1.00 90.69 574 LYS A N 1
ATOM 4584 C CA . LYS A 1 574 ? 15.932 -0.840 14.210 1.00 90.69 574 LYS A CA 1
ATOM 4585 C C . LYS A 1 574 ? 15.408 0.400 13.468 1.00 90.69 574 LYS A C 1
ATOM 4587 O O . LYS A 1 574 ? 14.855 1.299 14.097 1.00 90.69 574 LYS A O 1
ATOM 4592 N N . MET A 1 575 ? 15.511 0.422 12.140 1.00 91.81 575 MET A N 1
ATOM 4593 C CA . MET A 1 575 ? 15.031 1.511 11.284 1.00 91.81 575 MET A CA 1
ATOM 4594 C C . MET A 1 575 ? 13.513 1.712 11.379 1.00 91.81 575 MET A C 1
ATOM 4596 O O . MET A 1 575 ? 13.056 2.835 11.599 1.00 91.81 575 MET A O 1
ATOM 4600 N N . MET A 1 576 ? 12.724 0.638 11.276 1.00 93.06 576 MET A N 1
ATOM 4601 C CA . MET A 1 576 ? 11.261 0.703 11.390 1.00 93.06 576 MET A CA 1
ATOM 4602 C C . MET A 1 576 ? 10.831 1.263 12.755 1.00 93.06 576 MET A C 1
ATOM 4604 O O . MET A 1 576 ? 9.972 2.143 12.825 1.00 93.06 576 MET A O 1
ATOM 4608 N N . SER A 1 577 ? 11.487 0.829 13.836 1.00 91.31 577 SER A N 1
ATOM 4609 C CA . SER A 1 577 ? 11.278 1.389 15.175 1.00 91.31 577 SER A CA 1
ATOM 4610 C C . SER A 1 577 ? 11.665 2.872 15.262 1.00 91.31 577 SER A C 1
ATOM 4612 O O . SER A 1 577 ? 10.888 3.686 15.768 1.00 91.31 577 SER A O 1
ATOM 4614 N N . GLN A 1 578 ? 12.832 3.266 14.738 1.00 91.44 578 GLN A N 1
ATOM 4615 C CA . GLN A 1 578 ? 13.297 4.658 14.761 1.00 91.44 578 GLN A CA 1
ATOM 4616 C C . GLN A 1 578 ? 12.334 5.602 14.023 1.00 91.44 578 GLN A C 1
ATOM 4618 O O . GLN A 1 578 ? 12.029 6.680 14.542 1.00 91.44 578 GLN A O 1
ATOM 4623 N N . LEU A 1 579 ? 11.821 5.195 12.857 1.00 93.38 579 LEU A N 1
ATOM 4624 C CA . LEU A 1 579 ? 10.858 5.967 12.063 1.00 93.38 579 LEU A CA 1
ATOM 4625 C C . LEU A 1 579 ? 9.481 6.047 12.742 1.00 93.38 579 LEU A C 1
ATOM 4627 O O . LEU A 1 579 ? 8.903 7.134 12.825 1.00 93.38 579 LEU A O 1
ATOM 4631 N N . TRP A 1 580 ? 8.974 4.943 13.301 1.00 93.19 580 TRP A N 1
ATOM 4632 C CA . TRP A 1 580 ? 7.706 4.938 14.044 1.00 93.19 580 TRP A CA 1
ATOM 4633 C C . TRP A 1 580 ? 7.767 5.799 15.312 1.00 93.19 580 TRP A C 1
ATOM 4635 O O . TRP A 1 580 ? 6.852 6.573 15.598 1.00 93.19 580 TRP A O 1
ATOM 4645 N N . ASN A 1 581 ? 8.898 5.774 16.021 1.00 91.44 581 ASN A N 1
ATOM 4646 C CA . ASN A 1 581 ? 9.150 6.648 17.164 1.00 91.44 581 ASN A CA 1
ATOM 4647 C C . ASN A 1 581 ? 9.128 8.148 16.804 1.00 91.44 581 ASN A C 1
ATOM 4649 O O . ASN A 1 581 ? 8.912 8.977 17.688 1.00 91.44 581 ASN A O 1
ATOM 4653 N N . GLN A 1 582 ? 9.296 8.539 15.532 1.00 90.38 582 GLN A N 1
ATOM 4654 C CA . GLN A 1 582 ? 9.056 9.925 15.102 1.00 90.38 582 GLN A CA 1
ATOM 4655 C C . GLN A 1 582 ? 7.569 10.266 14.949 1.00 90.38 582 GLN A C 1
ATOM 4657 O O . GLN A 1 582 ? 7.194 11.422 15.137 1.00 90.38 582 GLN A O 1
ATOM 4662 N N . THR A 1 583 ? 6.714 9.286 14.647 1.00 91.56 583 THR A N 1
ATOM 4663 C CA . THR A 1 583 ? 5.252 9.452 14.673 1.00 91.56 583 THR A CA 1
ATOM 4664 C C . THR A 1 583 ? 4.765 9.598 16.110 1.00 91.56 583 THR A C 1
ATOM 4666 O O . THR A 1 583 ? 4.047 10.547 16.414 1.00 91.56 583 THR A O 1
ATOM 4669 N N . LEU A 1 584 ? 5.233 8.735 17.019 1.00 91.75 584 LEU A N 1
ATOM 4670 C CA . LEU A 1 584 ? 4.878 8.793 18.443 1.00 91.75 584 LEU A CA 1
ATOM 4671 C C . LEU A 1 584 ? 5.276 10.129 19.095 1.00 91.75 584 LEU A C 1
ATOM 4673 O O . LEU A 1 584 ? 4.489 10.695 19.847 1.00 91.75 584 LEU A O 1
ATOM 4677 N N . LYS A 1 585 ? 6.432 10.703 18.732 1.00 91.25 585 LYS A N 1
ATOM 4678 C CA . LYS A 1 585 ? 6.880 12.035 19.195 1.00 91.25 585 LYS A CA 1
ATOM 4679 C C . LYS A 1 585 ? 5.982 13.211 18.776 1.00 91.25 585 LYS A C 1
ATOM 4681 O O . LYS A 1 585 ? 6.196 14.316 19.266 1.00 91.25 585 LYS A O 1
ATOM 4686 N N . LYS A 1 586 ? 5.005 13.008 17.882 1.00 89.75 586 LYS A N 1
ATOM 4687 C CA . LYS A 1 586 ? 4.002 14.025 17.511 1.00 89.75 586 LYS A CA 1
ATOM 4688 C C . LYS A 1 586 ? 2.776 14.016 18.435 1.00 89.75 586 LYS A C 1
ATOM 4690 O O . LYS A 1 586 ? 2.000 14.965 18.398 1.00 89.75 586 LYS A O 1
ATOM 4695 N N . LEU A 1 587 ? 2.594 12.976 19.255 1.00 89.25 587 LEU A N 1
ATOM 4696 C CA . LEU A 1 587 ? 1.530 12.916 20.260 1.00 89.25 587 LEU A CA 1
ATOM 4697 C C . LEU A 1 587 ? 1.951 13.653 21.548 1.00 89.25 587 LEU A C 1
ATOM 4699 O O . LEU A 1 587 ? 3.075 13.462 22.018 1.00 89.25 587 LEU A O 1
ATOM 4703 N N . PRO A 1 588 ? 1.063 14.454 22.170 1.00 86.44 588 PRO A N 1
ATOM 4704 C CA . PRO A 1 588 ? 1.314 15.023 23.492 1.00 86.44 588 PRO A CA 1
ATOM 4705 C C . PRO A 1 588 ? 1.581 13.944 24.553 1.00 86.44 588 PRO A C 1
ATOM 4707 O O . PRO A 1 588 ? 0.886 12.931 24.612 1.00 86.44 588 PRO A O 1
ATOM 4710 N N . TYR A 1 589 ? 2.543 14.188 25.448 1.00 83.75 589 TYR A N 1
ATOM 4711 C CA . TYR A 1 589 ? 2.979 13.204 26.453 1.00 83.75 589 TYR A CA 1
ATOM 4712 C C . TYR A 1 589 ? 1.842 12.678 27.356 1.00 83.75 589 TYR A C 1
ATOM 4714 O O . TYR A 1 589 ? 1.890 11.537 27.804 1.00 83.75 589 TYR A O 1
ATOM 4722 N N . VAL A 1 590 ? 0.788 13.476 27.577 1.00 84.31 590 VAL A N 1
ATOM 4723 C CA . VAL A 1 590 ? -0.394 13.095 28.376 1.00 84.31 590 VAL A CA 1
ATOM 4724 C C . VAL A 1 590 ? -1.044 11.796 27.881 1.00 84.31 590 VAL A C 1
ATOM 4726 O O . VAL A 1 590 ? -1.412 10.964 28.704 1.00 84.31 590 VAL A O 1
ATOM 4729 N N . PHE A 1 591 ? -1.110 11.555 26.565 1.00 84.38 591 PHE A N 1
ATOM 4730 C CA . PHE A 1 591 ? -1.729 10.335 26.027 1.00 84.38 591 PHE A CA 1
ATOM 4731 C C . PHE A 1 591 ? -0.993 9.049 26.449 1.00 84.38 591 PHE A C 1
ATOM 4733 O O . PHE A 1 591 ? -1.627 8.010 26.597 1.00 84.38 591 PHE A O 1
ATOM 4740 N N . PHE A 1 592 ? 0.318 9.114 26.705 1.00 84.12 592 PHE A N 1
ATOM 4741 C CA . PHE A 1 592 ? 1.113 7.965 27.161 1.00 84.12 592 PHE A CA 1
ATOM 4742 C C . PHE A 1 592 ? 0.895 7.637 28.647 1.00 84.12 592 PHE A C 1
ATOM 4744 O O . PHE A 1 592 ? 1.185 6.523 29.069 1.00 84.12 592 PHE A O 1
ATOM 4751 N N . ALA A 1 593 ? 0.383 8.583 29.445 1.00 79.19 593 ALA A N 1
ATOM 4752 C CA . ALA A 1 593 ? 0.080 8.349 30.857 1.00 79.19 593 ALA A CA 1
ATOM 4753 C C . ALA A 1 593 ? -1.226 7.559 31.055 1.00 79.19 593 ALA A C 1
ATOM 4755 O O . ALA A 1 593 ? -1.306 6.734 31.965 1.00 79.19 593 ALA A O 1
ATOM 4756 N N . ASP A 1 594 ? -2.222 7.795 30.195 1.00 74.00 594 ASP A N 1
ATOM 4757 C CA . ASP A 1 594 ? -3.533 7.142 30.273 1.00 74.00 594 ASP A CA 1
ATOM 4758 C C . ASP A 1 594 ? -3.588 5.817 29.491 1.00 74.00 594 ASP A C 1
ATOM 4760 O O . ASP A 1 594 ? -4.295 4.891 29.890 1.00 74.00 594 ASP A O 1
ATOM 4764 N N . TRP A 1 595 ? -2.903 5.716 28.343 1.00 82.44 595 TRP A N 1
ATOM 4765 C CA . TRP A 1 595 ? -3.099 4.620 27.383 1.00 82.44 595 TRP A CA 1
ATOM 4766 C C . TRP A 1 595 ? -1.908 3.655 27.357 1.00 82.44 595 TRP A C 1
ATOM 4768 O O . TRP A 1 595 ? -0.903 3.901 26.688 1.00 82.44 595 TRP A O 1
ATOM 4778 N N . SER A 1 596 ? -2.050 2.511 28.042 1.00 83.69 596 SER A N 1
ATOM 4779 C CA . SER A 1 596 ? -0.961 1.529 28.215 1.00 83.69 596 SER A CA 1
ATOM 4780 C C . SER A 1 596 ? -0.405 0.996 26.891 1.00 83.69 596 SER A C 1
ATOM 4782 O O . SER A 1 596 ? 0.791 0.739 26.776 1.00 83.69 596 SER A O 1
ATOM 4784 N N . TRP A 1 597 ? -1.245 0.918 25.854 1.00 86.56 597 TRP A N 1
ATOM 4785 C CA . TRP A 1 597 ? -0.817 0.524 24.517 1.00 86.56 597 TRP A CA 1
ATOM 4786 C C . TRP A 1 597 ? 0.172 1.512 23.873 1.00 86.56 597 TRP A C 1
ATOM 4788 O O . TRP A 1 597 ? 1.074 1.055 23.180 1.00 86.56 597 TRP A O 1
ATOM 4798 N N . LEU A 1 598 ? 0.065 2.830 24.114 1.00 88.62 598 LEU A N 1
ATOM 4799 C CA . LEU A 1 598 ? 1.008 3.841 23.597 1.00 88.62 598 LEU A CA 1
ATOM 4800 C C . LEU A 1 598 ? 2.363 3.795 24.324 1.00 88.62 598 LEU A C 1
ATOM 4802 O O . LEU A 1 598 ? 3.413 3.950 23.690 1.00 88.62 598 LEU A O 1
ATOM 4806 N N . ASP A 1 599 ? 2.357 3.533 25.635 1.00 87.38 599 ASP A N 1
ATOM 4807 C CA . ASP A 1 599 ? 3.579 3.221 26.389 1.00 87.38 599 ASP A CA 1
ATOM 4808 C C . ASP A 1 599 ? 4.236 1.946 25.833 1.00 87.38 599 ASP A C 1
ATOM 4810 O O . ASP A 1 599 ? 5.418 1.956 25.497 1.00 87.38 599 ASP A O 1
ATOM 4814 N N . ASP A 1 600 ? 3.459 0.886 25.578 1.00 87.31 600 ASP A N 1
ATOM 4815 C CA . ASP A 1 600 ? 3.935 -0.334 24.910 1.00 87.31 600 ASP A CA 1
ATOM 4816 C C . ASP A 1 600 ? 4.584 -0.055 23.537 1.00 87.31 600 ASP A C 1
ATOM 4818 O O . ASP A 1 600 ? 5.603 -0.674 23.211 1.00 87.31 600 ASP A O 1
ATOM 4822 N N . GLN A 1 601 ? 4.068 0.890 22.740 1.00 88.44 601 GLN A N 1
ATOM 4823 C CA . GLN A 1 601 ? 4.702 1.237 21.460 1.00 88.44 601 GLN A CA 1
ATOM 4824 C C . GLN A 1 601 ? 6.031 1.978 21.625 1.00 88.44 601 GLN A C 1
ATOM 4826 O O . GLN A 1 601 ? 6.964 1.717 20.871 1.00 88.44 601 GLN A O 1
ATOM 4831 N N . SER A 1 602 ? 6.138 2.887 22.597 1.00 85.94 602 SER A N 1
ATOM 4832 C CA . SER A 1 602 ? 7.334 3.727 22.769 1.00 85.94 602 SER A CA 1
ATOM 4833 C C . SER A 1 602 ? 8.424 3.078 23.631 1.00 85.94 602 SER A C 1
ATOM 4835 O O . SER A 1 602 ? 9.597 3.124 23.272 1.00 85.94 602 SER A O 1
ATOM 4837 N N . ALA A 1 603 ? 8.057 2.432 24.740 1.00 85.50 603 ALA A N 1
ATOM 4838 C CA . ALA A 1 603 ? 8.987 1.852 25.710 1.00 85.50 603 ALA A CA 1
ATOM 4839 C C . ALA A 1 603 ? 9.369 0.389 25.417 1.00 85.50 603 ALA A C 1
ATOM 4841 O O . ALA A 1 603 ? 10.365 -0.104 25.950 1.00 85.50 603 ALA A O 1
ATOM 4842 N N . LYS A 1 604 ? 8.580 -0.328 24.601 1.00 84.94 604 LYS A N 1
ATOM 4843 C CA . LYS A 1 604 ? 8.856 -1.728 24.204 1.00 84.94 604 LYS A CA 1
ATOM 4844 C C . LYS A 1 604 ? 9.053 -1.889 22.694 1.00 84.94 604 LYS A C 1
ATOM 4846 O O . LYS A 1 604 ? 9.476 -2.959 22.261 1.00 84.94 604 LYS A O 1
ATOM 4851 N N . GLU A 1 605 ? 8.807 -0.836 21.910 1.00 86.25 605 GLU A N 1
ATOM 4852 C CA . GLU A 1 605 ? 8.909 -0.825 20.443 1.00 86.25 605 GLU A CA 1
ATOM 4853 C C . GLU A 1 605 ? 7.965 -1.854 19.788 1.00 86.25 605 GLU A C 1
ATOM 4855 O O . GLU A 1 605 ? 8.329 -2.579 18.855 1.00 86.25 605 GLU A O 1
ATOM 4860 N N . LYS A 1 606 ? 6.730 -1.931 20.312 1.00 87.94 606 LYS A N 1
ATOM 4861 C CA . LYS A 1 606 ? 5.622 -2.654 19.678 1.00 87.94 606 LYS A CA 1
ATOM 4862 C C . LYS A 1 606 ? 4.968 -1.800 18.587 1.00 87.94 606 LYS A C 1
ATOM 4864 O O . LYS A 1 606 ? 4.382 -0.766 18.893 1.00 87.94 606 LYS A O 1
ATOM 4869 N N . LEU A 1 607 ? 4.978 -2.252 17.336 1.00 88.81 607 LEU A N 1
ATOM 4870 C CA . LEU A 1 607 ? 4.166 -1.652 16.267 1.00 88.81 607 LEU A CA 1
ATOM 4871 C C . LEU A 1 607 ? 2.857 -2.434 16.091 1.00 88.81 607 LEU A C 1
ATOM 4873 O O . LEU A 1 607 ? 2.894 -3.660 16.133 1.00 88.81 607 LEU A O 1
ATOM 4877 N N . PRO A 1 608 ? 1.716 -1.791 15.798 1.00 90.12 608 PRO A N 1
ATOM 4878 C CA . PRO A 1 608 ? 0.575 -2.484 15.206 1.00 90.12 608 PRO A CA 1
ATOM 4879 C C . PRO A 1 608 ? 0.978 -3.076 13.851 1.00 90.12 608 PRO A C 1
ATOM 4881 O O . PRO A 1 608 ? 1.673 -2.414 13.077 1.00 90.12 608 PRO A O 1
ATOM 4884 N N . ALA A 1 609 ? 0.499 -4.274 13.515 1.00 90.06 609 ALA A N 1
ATOM 4885 C CA . ALA A 1 609 ? 0.831 -4.925 12.245 1.00 90.06 609 ALA A CA 1
ATOM 4886 C C . ALA A 1 609 ? 0.448 -4.062 11.026 1.00 90.06 609 ALA A C 1
ATOM 4888 O O . ALA A 1 609 ? 1.235 -3.916 10.092 1.00 90.06 609 ALA A O 1
ATOM 4889 N N . LEU A 1 610 ? -0.713 -3.397 11.074 1.00 91.00 610 LEU A N 1
ATOM 4890 C CA . LEU A 1 610 ? -1.132 -2.467 10.023 1.00 91.00 610 LEU A CA 1
ATOM 4891 C C . LEU A 1 610 ? -0.257 -1.197 9.983 1.00 91.00 610 LEU A C 1
ATOM 4893 O O . LEU A 1 610 ? 0.071 -0.722 8.900 1.00 91.00 610 LEU A O 1
ATOM 4897 N N . GLY A 1 611 ? 0.207 -0.701 11.137 1.00 91.81 611 GLY A N 1
ATOM 4898 C CA . GLY A 1 611 ? 1.151 0.424 11.235 1.00 91.81 611 GLY A CA 1
ATOM 4899 C C . GLY A 1 611 ? 2.532 0.110 10.641 1.00 91.81 611 GLY A C 1
ATOM 4900 O O . GLY A 1 611 ? 3.133 0.956 9.978 1.00 91.81 611 GLY A O 1
ATOM 4901 N N . PHE A 1 612 ? 3.001 -1.131 10.794 1.00 93.38 612 PHE A N 1
ATOM 4902 C CA . PHE A 1 612 ? 4.200 -1.636 10.122 1.00 93.38 612 PHE A CA 1
ATOM 4903 C C . PHE A 1 612 ? 4.021 -1.697 8.600 1.00 93.38 612 PHE A C 1
ATOM 4905 O O . PHE A 1 612 ? 4.882 -1.205 7.875 1.00 93.38 612 PHE A O 1
ATOM 4912 N N . CYS A 1 613 ? 2.897 -2.229 8.104 1.00 94.44 613 CYS A N 1
ATOM 4913 C CA . CYS A 1 613 ? 2.609 -2.240 6.666 1.00 94.44 613 CYS A CA 1
ATOM 4914 C C . CYS A 1 613 ? 2.476 -0.819 6.092 1.00 94.44 613 CYS A C 1
ATOM 4916 O O . CYS A 1 613 ? 3.006 -0.552 5.019 1.00 94.44 613 CYS A O 1
ATOM 4918 N N . HIS A 1 614 ? 1.843 0.109 6.819 1.00 93.69 614 HIS A N 1
ATOM 4919 C CA . HIS A 1 614 ? 1.796 1.533 6.472 1.00 93.69 614 HIS A CA 1
ATOM 4920 C C . HIS A 1 614 ? 3.199 2.127 6.292 1.00 93.69 614 HIS A C 1
ATOM 4922 O O . HIS A 1 614 ? 3.486 2.748 5.268 1.00 93.69 614 HIS A O 1
ATOM 4928 N N . LEU A 1 615 ? 4.074 1.930 7.284 1.00 94.69 615 LEU A N 1
ATOM 4929 C CA . LEU A 1 615 ? 5.439 2.449 7.274 1.00 94.69 615 LEU A CA 1
ATOM 4930 C C . LEU A 1 615 ? 6.270 1.833 6.141 1.00 94.69 615 LEU A C 1
ATOM 4932 O O . LEU A 1 615 ? 6.906 2.577 5.395 1.00 94.69 615 LEU A O 1
ATOM 4936 N N . LEU A 1 616 ? 6.216 0.508 5.968 1.00 95.69 616 LEU A N 1
ATOM 4937 C CA . LEU A 1 616 ? 6.976 -0.201 4.939 1.00 95.69 616 LEU A CA 1
ATOM 4938 C C . LEU A 1 616 ? 6.499 0.160 3.522 1.00 95.69 616 LEU A C 1
ATOM 4940 O O . LEU A 1 616 ? 7.325 0.429 2.653 1.00 95.69 616 LEU A O 1
ATOM 4944 N N . ALA A 1 617 ? 5.183 0.228 3.288 1.00 95.12 617 ALA A N 1
ATOM 4945 C CA . ALA A 1 617 ? 4.630 0.645 1.999 1.00 95.12 617 ALA A CA 1
ATOM 4946 C C . ALA A 1 617 ? 5.060 2.075 1.659 1.00 95.12 617 ALA A C 1
ATOM 4948 O O . ALA A 1 617 ? 5.527 2.329 0.551 1.00 95.12 617 ALA A O 1
ATOM 4949 N N . SER A 1 618 ? 4.981 2.997 2.624 1.00 93.06 618 SER A N 1
ATOM 4950 C CA . SER A 1 618 ? 5.368 4.390 2.406 1.00 93.06 618 SER A CA 1
ATOM 4951 C C . SER A 1 618 ? 6.864 4.545 2.116 1.00 93.06 618 SER A C 1
ATOM 4953 O O . SER A 1 618 ? 7.207 5.238 1.164 1.00 93.06 618 SER A O 1
ATOM 4955 N N . ILE A 1 619 ? 7.772 3.887 2.848 1.00 93.94 619 ILE A N 1
ATOM 4956 C CA . ILE A 1 619 ? 9.213 4.027 2.558 1.00 93.94 619 ILE A CA 1
ATOM 4957 C C . ILE A 1 619 ? 9.637 3.371 1.240 1.00 93.94 619 ILE A C 1
ATOM 4959 O O . ILE A 1 619 ? 10.517 3.913 0.569 1.00 93.94 619 ILE A O 1
ATOM 4963 N N . LEU A 1 620 ? 9.012 2.255 0.842 1.00 95.00 620 LEU A N 1
ATOM 4964 C CA . LEU A 1 620 ? 9.291 1.612 -0.444 1.00 95.00 620 LEU A CA 1
ATOM 4965 C C . LEU A 1 620 ? 8.737 2.443 -1.604 1.00 95.00 620 LEU A C 1
ATOM 4967 O O . LEU A 1 620 ? 9.500 2.780 -2.501 1.00 95.00 620 LEU A O 1
ATOM 4971 N N . LEU A 1 621 ? 7.468 2.868 -1.555 1.00 92.25 621 LEU A N 1
ATOM 4972 C CA . LEU A 1 621 ? 6.873 3.709 -2.602 1.00 92.25 621 LEU A CA 1
ATOM 4973 C C . LEU A 1 621 ? 7.658 5.015 -2.785 1.00 92.25 621 LEU A C 1
ATOM 4975 O O . LEU A 1 621 ? 8.043 5.340 -3.903 1.00 92.25 621 LEU A O 1
ATOM 4979 N N . TRP A 1 622 ? 8.014 5.715 -1.703 1.00 89.62 622 TRP A N 1
ATOM 4980 C CA . TRP A 1 622 ? 8.781 6.970 -1.774 1.00 89.62 622 TRP A CA 1
ATOM 4981 C C . TRP A 1 622 ? 10.261 6.794 -2.195 1.00 89.62 622 TRP A C 1
ATOM 4983 O O . TRP A 1 622 ? 10.957 7.791 -2.399 1.00 89.62 622 TRP A O 1
ATOM 4993 N N . ASN A 1 623 ? 10.733 5.550 -2.365 1.00 91.50 623 ASN A N 1
ATOM 4994 C CA . ASN A 1 623 ? 12.011 5.194 -3.001 1.00 91.50 623 ASN A CA 1
ATOM 4995 C C . ASN A 1 623 ? 11.836 4.386 -4.304 1.00 91.50 623 ASN A C 1
ATOM 4997 O O . ASN A 1 623 ? 12.827 3.962 -4.901 1.00 91.50 623 ASN A O 1
ATOM 5001 N N . SER A 1 624 ? 10.604 4.161 -4.759 1.00 90.50 624 SER A N 1
ATOM 5002 C CA . SER A 1 624 ? 10.321 3.486 -6.024 1.00 90.50 624 SER A CA 1
ATOM 5003 C C . SER A 1 624 ? 10.560 4.427 -7.205 1.00 90.50 624 SER A C 1
ATOM 5005 O O . SER A 1 624 ? 10.603 5.649 -7.044 1.00 90.50 624 SER A O 1
ATOM 5007 N N . ALA A 1 625 ? 10.681 3.864 -8.406 1.00 82.31 625 ALA A N 1
ATOM 5008 C CA . ALA A 1 625 ? 10.739 4.622 -9.654 1.00 82.31 625 ALA A CA 1
ATOM 5009 C C . ALA A 1 625 ? 9.349 5.029 -10.202 1.00 82.31 625 ALA A C 1
ATOM 5011 O O . ALA A 1 625 ? 9.246 5.372 -11.376 1.00 82.31 625 ALA A O 1
ATOM 5012 N N . MET A 1 626 ? 8.289 4.969 -9.383 1.00 86.19 626 MET A N 1
ATOM 5013 C CA . MET A 1 626 ? 6.926 5.321 -9.797 1.00 86.19 626 MET A CA 1
ATOM 5014 C C . MET A 1 626 ? 6.731 6.829 -10.013 1.00 86.19 626 MET A C 1
ATOM 5016 O O . MET A 1 626 ? 7.395 7.661 -9.385 1.00 86.19 626 MET A O 1
ATOM 5020 N N . ASP A 1 627 ? 5.767 7.148 -10.877 1.00 83.38 627 ASP A N 1
ATOM 5021 C CA . ASP A 1 627 ? 5.305 8.499 -11.195 1.00 83.38 627 ASP A CA 1
ATOM 5022 C C . ASP A 1 627 ? 4.455 9.117 -10.071 1.00 83.38 627 ASP A C 1
ATOM 5024 O O . ASP A 1 627 ? 3.962 8.440 -9.159 1.00 83.38 627 ASP A O 1
ATOM 5028 N N . ARG A 1 628 ? 4.237 10.435 -10.133 1.00 83.81 628 ARG A N 1
ATOM 5029 C CA . ARG A 1 628 ? 3.425 11.156 -9.144 1.00 83.81 628 ARG A CA 1
ATOM 5030 C C . ARG A 1 628 ? 1.996 10.635 -9.093 1.00 83.81 628 ARG A C 1
ATOM 5032 O O . ARG A 1 628 ? 1.421 10.595 -8.005 1.00 83.81 628 ARG A O 1
ATOM 5039 N N . TYR A 1 629 ? 1.419 10.247 -10.232 1.00 83.56 629 TYR A N 1
ATOM 5040 C CA . TYR A 1 629 ? 0.069 9.690 -10.263 1.00 83.56 629 TYR A CA 1
ATOM 5041 C C . TYR A 1 629 ? -0.020 8.439 -9.387 1.00 83.56 629 TYR A C 1
ATOM 5043 O O . TYR A 1 629 ? -0.880 8.386 -8.508 1.00 83.56 629 TYR A O 1
ATOM 5051 N N . SER A 1 630 ? 0.893 7.477 -9.551 1.00 84.31 630 SER A N 1
ATOM 5052 C CA . SER A 1 630 ? 0.882 6.238 -8.769 1.00 84.31 630 SER A CA 1
ATOM 5053 C C . SER A 1 630 ? 1.213 6.474 -7.296 1.00 84.31 630 SER A C 1
ATOM 5055 O O . SER A 1 630 ? 0.514 5.949 -6.429 1.00 84.31 630 SER A O 1
ATOM 5057 N N . LEU A 1 631 ? 2.213 7.313 -6.993 1.00 83.00 631 LEU A N 1
ATOM 5058 C CA . LEU A 1 631 ? 2.608 7.642 -5.615 1.00 83.00 631 LEU A CA 1
ATOM 5059 C C . LEU A 1 631 ? 1.483 8.309 -4.809 1.00 83.00 631 LEU A C 1
ATOM 5061 O O . LEU A 1 631 ? 1.364 8.080 -3.605 1.00 83.00 631 LEU A O 1
ATOM 5065 N N . MET A 1 632 ? 0.660 9.135 -5.460 1.00 82.62 632 MET A N 1
ATOM 5066 C CA . MET A 1 632 ? -0.478 9.825 -4.840 1.00 82.62 632 MET A CA 1
ATOM 5067 C C . MET A 1 632 ? -1.784 9.008 -4.911 1.00 82.62 632 MET A C 1
ATOM 5069 O O . MET A 1 632 ? -2.810 9.418 -4.356 1.00 82.62 632 MET A O 1
ATOM 5073 N N . ASN A 1 633 ? -1.787 7.847 -5.578 1.00 86.75 633 ASN A N 1
ATOM 5074 C CA . ASN A 1 633 ? -2.986 7.039 -5.762 1.00 86.75 633 ASN A CA 1
ATOM 5075 C C . ASN A 1 633 ? -3.322 6.234 -4.497 1.00 86.75 633 ASN A C 1
ATOM 5077 O O . ASN A 1 633 ? -2.773 5.164 -4.227 1.00 86.75 633 ASN A O 1
ATOM 5081 N N . ARG A 1 634 ? -4.318 6.727 -3.754 1.00 87.19 634 ARG A N 1
ATOM 5082 C CA . ARG A 1 634 ? -4.857 6.111 -2.528 1.00 87.19 634 ARG A CA 1
ATOM 5083 C C . ARG A 1 634 ? -5.280 4.644 -2.714 1.00 87.19 634 ARG A C 1
ATOM 5085 O O . ARG A 1 634 ? -5.193 3.874 -1.762 1.00 87.19 634 ARG A O 1
ATOM 5092 N N . ILE A 1 635 ? -5.704 4.241 -3.917 1.00 88.56 635 ILE A N 1
ATOM 5093 C CA . ILE A 1 635 ? -6.102 2.855 -4.222 1.00 88.56 635 ILE A CA 1
ATOM 5094 C C . ILE A 1 635 ? -4.868 1.952 -4.338 1.00 88.56 635 ILE A C 1
ATOM 5096 O O . ILE A 1 635 ? -4.872 0.857 -3.778 1.00 88.56 635 ILE A O 1
ATOM 5100 N N . LEU A 1 636 ? -3.799 2.415 -4.999 1.00 88.88 636 LEU A N 1
ATOM 5101 C CA . LEU A 1 636 ? -2.535 1.672 -5.068 1.00 88.88 636 LEU A CA 1
ATOM 5102 C C . LEU A 1 636 ? -1.891 1.562 -3.684 1.00 88.88 636 LEU A C 1
ATOM 5104 O O . LEU A 1 636 ? -1.480 0.473 -3.299 1.00 88.88 636 LEU A O 1
ATOM 5108 N N . TYR A 1 637 ? -1.900 2.640 -2.893 1.00 91.81 637 TYR A N 1
ATOM 5109 C CA . TYR A 1 637 ? -1.435 2.599 -1.504 1.00 91.81 637 TYR A CA 1
ATOM 5110 C C . TYR A 1 637 ? -2.214 1.576 -0.655 1.00 91.81 637 TYR A C 1
ATOM 5112 O O . TYR A 1 637 ? -1.620 0.787 0.083 1.00 91.81 637 TYR A O 1
ATOM 5120 N N . ALA A 1 638 ? -3.544 1.542 -0.788 1.00 92.00 638 ALA A N 1
ATOM 5121 C CA . ALA A 1 638 ? -4.386 0.586 -0.078 1.00 92.00 638 ALA A CA 1
ATOM 5122 C C . ALA A 1 638 ? -4.155 -0.869 -0.532 1.00 92.00 638 ALA A C 1
ATOM 5124 O O . ALA A 1 638 ? -4.116 -1.756 0.323 1.00 92.00 638 ALA A O 1
ATOM 5125 N N . ASP A 1 639 ? -3.962 -1.137 -1.831 1.00 92.19 639 ASP A N 1
ATOM 5126 C CA . ASP A 1 639 ? -3.617 -2.486 -2.306 1.00 92.19 639 ASP A CA 1
ATOM 5127 C C . ASP A 1 639 ? -2.205 -2.892 -1.869 1.00 92.19 639 ASP A C 1
ATOM 5129 O O . ASP A 1 639 ? -2.033 -4.005 -1.389 1.00 92.19 639 ASP A O 1
ATOM 5133 N N . ALA A 1 640 ? -1.218 -1.994 -1.921 1.00 94.31 640 ALA A N 1
ATOM 5134 C CA . ALA A 1 640 ? 0.145 -2.239 -1.447 1.00 94.31 640 ALA A CA 1
ATOM 5135 C C . ALA A 1 640 ? 0.179 -2.651 0.037 1.00 94.31 640 ALA A C 1
ATOM 5137 O O . ALA A 1 640 ? 0.762 -3.681 0.391 1.00 94.31 640 ALA A O 1
ATOM 5138 N N . VAL A 1 641 ? -0.526 -1.910 0.902 1.00 94.31 641 VAL A N 1
ATOM 5139 C CA . VAL A 1 641 ? -0.692 -2.275 2.319 1.00 94.31 641 VAL A CA 1
ATOM 5140 C C . VAL A 1 641 ? -1.476 -3.588 2.471 1.00 94.31 641 VAL A C 1
ATOM 5142 O O . VAL A 1 641 ? -1.136 -4.401 3.330 1.00 94.31 641 VAL A O 1
ATOM 5145 N N . SER A 1 642 ? -2.474 -3.853 1.618 1.00 92.12 642 SER A N 1
ATOM 5146 C CA . SER A 1 642 ? -3.213 -5.127 1.611 1.00 92.12 642 SER A CA 1
ATOM 5147 C C . SER A 1 642 ? -2.325 -6.318 1.229 1.00 92.12 642 SER A C 1
ATOM 5149 O O . SER A 1 642 ? -2.377 -7.357 1.890 1.00 92.12 642 SER A O 1
ATOM 5151 N N . GLN A 1 643 ? -1.461 -6.163 0.216 1.00 93.44 643 GLN A N 1
ATOM 5152 C CA . GLN A 1 643 ? -0.500 -7.183 -0.204 1.00 93.44 643 GLN A CA 1
ATOM 5153 C C . GLN A 1 643 ? 0.476 -7.491 0.931 1.00 93.44 643 GLN A C 1
ATOM 5155 O O . GLN A 1 643 ? 0.593 -8.657 1.308 1.00 93.44 643 GLN A O 1
ATOM 5160 N N . MET A 1 644 ? 1.085 -6.467 1.544 1.00 94.25 644 MET A N 1
ATOM 5161 C CA . MET A 1 644 ? 1.946 -6.639 2.721 1.00 94.25 644 MET A CA 1
ATOM 5162 C C . MET A 1 644 ? 1.237 -7.383 3.850 1.00 94.25 644 MET A C 1
ATOM 5164 O O . MET A 1 644 ? 1.728 -8.411 4.303 1.00 94.25 644 MET A O 1
ATOM 5168 N N . LEU A 1 645 ? 0.063 -6.911 4.272 1.00 91.50 645 LEU A N 1
ATOM 5169 C CA . LEU A 1 645 ? -0.671 -7.486 5.398 1.00 91.50 645 LEU A CA 1
ATOM 5170 C C . LEU A 1 645 ? -1.123 -8.932 5.137 1.00 91.50 645 LEU A C 1
ATOM 5172 O O . LEU A 1 645 ? -1.207 -9.732 6.065 1.00 91.50 645 LEU A O 1
ATOM 5176 N N . SER A 1 646 ? -1.397 -9.283 3.877 1.00 91.56 646 SER A N 1
ATOM 5177 C CA . SER A 1 646 ? -1.742 -10.654 3.477 1.00 91.56 646 SER A CA 1
ATOM 5178 C C . SER A 1 646 ? -0.552 -11.620 3.457 1.00 91.56 646 SER A C 1
ATOM 5180 O O . SER A 1 646 ? -0.768 -12.827 3.531 1.00 91.56 646 SER A O 1
ATOM 5182 N N . LYS A 1 647 ? 0.675 -11.090 3.380 1.00 93.88 647 LYS A N 1
ATOM 5183 C CA . LYS A 1 647 ? 1.944 -11.829 3.280 1.00 93.88 647 LYS A CA 1
ATOM 5184 C C . LYS A 1 647 ? 2.803 -11.734 4.551 1.00 93.88 647 LYS A C 1
ATOM 5186 O O . LYS A 1 647 ? 3.892 -12.299 4.593 1.00 93.88 647 LYS A O 1
ATOM 5191 N N . LEU A 1 648 ? 2.327 -11.029 5.582 1.00 93.75 648 LEU A N 1
ATOM 5192 C CA . LEU A 1 648 ? 3.037 -10.778 6.838 1.00 93.75 648 LEU A CA 1
ATOM 5193 C C . LEU A 1 648 ? 2.810 -11.895 7.868 1.00 93.75 648 LEU A C 1
ATOM 5195 O O . LEU A 1 648 ? 1.677 -12.184 8.271 1.00 93.75 648 LEU A O 1
ATOM 5199 N N . TYR A 1 649 ? 3.917 -12.468 8.336 1.00 92.06 649 TYR A N 1
ATOM 5200 C CA . TYR A 1 649 ? 3.971 -13.512 9.352 1.00 92.06 649 TYR A CA 1
ATOM 5201 C C . TYR A 1 649 ? 4.818 -13.069 10.553 1.00 92.06 649 TYR A C 1
ATOM 5203 O O . TYR A 1 649 ? 5.826 -12.380 10.403 1.00 92.06 649 TYR A O 1
ATOM 5211 N N . VAL A 1 650 ? 4.426 -13.512 11.749 1.00 88.94 650 VAL A N 1
ATOM 5212 C CA . VAL A 1 650 ? 5.165 -13.316 13.006 1.00 88.94 650 VAL A CA 1
ATOM 5213 C C . VAL A 1 650 ? 5.341 -14.663 13.677 1.00 88.94 650 VAL A C 1
ATOM 5215 O O . VAL A 1 650 ? 4.362 -15.373 13.904 1.00 88.94 650 VAL A O 1
ATOM 5218 N N . ASP A 1 651 ? 6.586 -15.052 13.945 1.00 85.50 651 ASP A N 1
ATOM 5219 C CA . ASP A 1 651 ? 6.939 -16.361 14.511 1.00 85.50 651 ASP A CA 1
ATOM 5220 C C . ASP A 1 651 ? 6.273 -17.527 13.749 1.00 85.50 651 ASP A C 1
ATOM 5222 O O . ASP A 1 651 ? 5.857 -18.541 14.314 1.00 85.50 651 ASP A O 1
ATOM 5226 N N . ARG A 1 652 ? 6.181 -17.360 12.419 1.00 83.75 652 ARG A N 1
ATOM 5227 C CA . ARG A 1 652 ? 5.525 -18.253 11.443 1.00 83.75 652 ARG A CA 1
ATOM 5228 C C . ARG A 1 652 ? 3.996 -18.388 11.575 1.00 83.75 652 ARG A C 1
ATOM 5230 O O . ARG A 1 652 ? 3.421 -19.283 10.958 1.00 83.75 652 ARG A O 1
ATOM 5237 N N . LYS A 1 653 ? 3.315 -17.495 12.303 1.00 86.06 653 LYS A N 1
ATOM 5238 C CA . LYS A 1 653 ? 1.848 -17.326 12.263 1.00 86.06 653 LYS A CA 1
ATOM 5239 C C . LYS A 1 653 ? 1.455 -16.185 11.305 1.00 86.06 653 LYS A C 1
ATOM 5241 O O . LYS A 1 653 ? 2.075 -15.127 11.393 1.00 86.06 653 LYS A O 1
ATOM 5246 N N . PRO A 1 654 ? 0.429 -16.332 10.446 1.00 87.19 654 PRO A N 1
ATOM 5247 C CA . PRO A 1 654 ? -0.088 -15.224 9.642 1.00 87.19 654 PRO A CA 1
ATOM 5248 C C . PRO A 1 654 ? -0.889 -14.242 10.509 1.00 87.19 654 PRO A C 1
ATOM 5250 O O . PRO A 1 654 ? -1.740 -14.660 11.296 1.00 87.19 654 PRO A O 1
ATOM 5253 N N . ILE A 1 655 ? -0.692 -12.936 10.301 1.00 83.31 655 ILE A N 1
ATOM 5254 C CA . ILE A 1 655 ? -1.446 -11.866 10.991 1.00 83.31 655 ILE A CA 1
ATOM 5255 C C . ILE A 1 655 ? -2.962 -11.953 10.735 1.00 83.31 655 ILE A C 1
ATOM 5257 O O . ILE A 1 655 ? -3.778 -11.545 11.559 1.00 83.31 655 ILE A O 1
ATOM 5261 N N . ARG A 1 656 ? -3.360 -12.475 9.571 1.00 69.56 656 ARG A N 1
ATOM 5262 C CA . ARG A 1 656 ? -4.752 -12.458 9.104 1.00 69.56 656 ARG A CA 1
ATOM 5263 C C . ARG A 1 656 ? -5.692 -13.398 9.866 1.00 69.56 656 ARG A C 1
ATOM 5265 O O . ARG A 1 656 ? -6.881 -13.097 9.943 1.00 69.56 656 ARG A O 1
ATOM 5272 N N . ASP A 1 657 ? -5.164 -14.492 10.414 1.00 57.28 657 ASP A N 1
ATOM 5273 C CA . ASP A 1 657 ? -5.959 -15.582 10.999 1.00 57.28 657 ASP A CA 1
ATOM 5274 C C . ASP A 1 657 ? -5.758 -15.726 12.521 1.00 57.28 657 ASP A C 1
ATOM 5276 O O . ASP A 1 657 ? -6.346 -16.604 13.157 1.00 57.28 657 ASP A O 1
ATOM 5280 N N . SER A 1 658 ? -4.930 -14.875 13.135 1.00 55.34 658 SER A N 1
ATOM 5281 C CA . SER A 1 658 ? -4.674 -14.904 14.575 1.00 55.34 658 SER A CA 1
ATOM 5282 C C . SER A 1 658 ? -5.823 -14.277 15.372 1.00 55.34 658 SER A C 1
ATOM 5284 O O . SER A 1 658 ? -6.003 -13.062 15.372 1.00 55.34 658 SER A O 1
ATOM 5286 N N . SER A 1 659 ? -6.552 -15.101 16.129 1.00 53.97 659 SER A N 1
ATOM 5287 C CA . SER A 1 659 ? -7.543 -14.652 17.123 1.00 53.97 659 SER A CA 1
ATOM 5288 C C . SER A 1 659 ? -6.930 -13.971 18.355 1.00 53.97 659 SER A C 1
ATOM 5290 O O . SER A 1 659 ? -7.655 -13.385 19.158 1.00 53.97 659 SER A O 1
ATOM 5292 N N . ASP A 1 660 ? -5.615 -14.097 18.534 1.00 58.22 660 ASP A N 1
ATOM 5293 C CA . ASP A 1 660 ? -4.879 -13.649 19.714 1.00 58.22 660 ASP A CA 1
ATOM 5294 C C . ASP A 1 660 ? -4.652 -12.126 19.659 1.00 58.22 660 ASP A C 1
ATOM 5296 O O . ASP A 1 660 ? -4.003 -11.631 18.739 1.00 58.22 660 ASP A O 1
ATOM 5300 N N . ALA A 1 661 ? -5.130 -11.377 20.659 1.00 55.69 661 ALA A N 1
ATOM 5301 C CA . ALA A 1 661 ? -5.013 -9.914 20.691 1.00 55.69 661 ALA A CA 1
ATOM 5302 C C . ALA A 1 661 ? -3.559 -9.414 20.549 1.00 55.69 661 ALA A C 1
ATOM 5304 O O . ALA A 1 661 ? -3.306 -8.483 19.784 1.00 55.69 661 ALA A O 1
ATOM 5305 N N . ASP A 1 662 ? -2.593 -10.065 21.211 1.00 59.62 662 ASP A N 1
ATOM 5306 C CA . ASP A 1 662 ? -1.167 -9.715 21.113 1.00 59.62 662 ASP A CA 1
ATOM 5307 C C . ASP A 1 662 ? -0.608 -9.846 19.684 1.00 59.62 662 ASP A C 1
ATOM 5309 O O . ASP A 1 662 ? 0.277 -9.077 19.310 1.00 59.62 662 ASP A O 1
ATOM 5313 N N . ALA A 1 663 ? -1.142 -10.759 18.862 1.00 58.16 663 ALA A N 1
ATOM 5314 C CA . ALA A 1 663 ? -0.671 -11.001 17.495 1.00 58.16 663 ALA A CA 1
ATOM 5315 C C . ALA A 1 663 ? -1.049 -9.879 16.511 1.00 58.16 663 ALA A C 1
ATOM 5317 O O . ALA A 1 663 ? -0.481 -9.801 15.427 1.00 58.16 663 ALA A O 1
ATOM 5318 N N . SER A 1 664 ? -1.935 -8.954 16.904 1.00 69.06 664 SER A N 1
ATOM 5319 C CA . SER A 1 664 ? -2.132 -7.693 16.174 1.00 69.06 664 SER A CA 1
ATOM 5320 C C . SER A 1 664 ? -0.935 -6.728 16.295 1.00 69.06 664 SER A C 1
ATOM 5322 O O . SER A 1 664 ? -0.884 -5.722 15.584 1.00 69.06 664 SER A O 1
ATOM 5324 N N . SER A 1 665 ? 0.042 -7.035 17.162 1.00 76.69 665 SER A N 1
ATOM 5325 C CA . SER A 1 665 ? 1.249 -6.239 17.405 1.00 76.69 665 SER A CA 1
ATOM 5326 C C . SER A 1 665 ? 2.549 -7.008 17.117 1.00 76.69 665 SER A C 1
ATOM 5328 O O . SER A 1 665 ? 2.660 -8.204 17.371 1.00 76.69 665 SER A O 1
ATOM 5330 N N . LEU A 1 666 ? 3.551 -6.298 16.596 1.00 84.25 666 LEU A N 1
ATOM 5331 C CA . LEU A 1 666 ? 4.882 -6.790 16.238 1.00 84.25 666 LEU A CA 1
ATOM 5332 C C . LEU A 1 666 ? 5.913 -6.216 17.214 1.00 84.25 666 LEU A C 1
ATOM 5334 O O . LEU A 1 666 ? 5.918 -5.007 17.439 1.00 84.25 666 LEU A O 1
ATOM 5338 N N . LEU A 1 667 ? 6.830 -7.033 17.740 1.00 83.56 667 LEU A N 1
ATOM 5339 C CA . LEU A 1 667 ? 7.915 -6.555 18.605 1.00 83.56 667 LEU A CA 1
ATOM 5340 C C . LEU A 1 667 ? 9.190 -6.301 17.789 1.00 83.56 667 LEU A C 1
ATOM 5342 O O . LEU A 1 667 ? 10.010 -7.197 17.591 1.00 83.56 667 LEU A O 1
ATOM 5346 N N . VAL A 1 668 ? 9.357 -5.071 17.305 1.00 79.50 668 VAL A N 1
ATOM 5347 C CA . VAL A 1 668 ? 10.352 -4.762 16.263 1.00 79.50 668 VAL A CA 1
ATOM 5348 C C . VAL A 1 668 ? 11.772 -4.600 16.835 1.00 79.50 668 VAL A C 1
ATOM 5350 O O . VAL A 1 668 ? 12.749 -4.965 16.181 1.00 79.50 668 VAL A O 1
ATOM 5353 N N . SER A 1 669 ? 11.896 -4.176 18.098 1.00 65.69 669 SER A N 1
ATOM 5354 C CA . SER A 1 669 ? 13.173 -4.083 18.837 1.00 65.69 669 SER A CA 1
ATOM 5355 C C . SER A 1 669 ? 13.939 -5.403 18.969 1.00 65.69 669 SER A C 1
ATOM 5357 O O . SER A 1 669 ? 15.140 -5.391 19.234 1.00 65.69 669 SER A O 1
ATOM 5359 N N . LYS A 1 670 ? 13.260 -6.552 18.833 1.00 59.81 670 LYS A N 1
ATOM 5360 C CA . LYS A 1 670 ? 13.822 -7.881 19.122 1.00 59.81 670 LYS A CA 1
ATOM 5361 C C . LYS A 1 670 ? 13.678 -8.845 17.948 1.00 59.81 670 LYS A C 1
ATOM 5363 O O . LYS A 1 670 ? 13.241 -9.981 18.133 1.00 59.81 670 LYS A O 1
ATOM 5368 N N . CYS A 1 671 ? 14.072 -8.418 16.750 1.00 58.66 671 CYS A N 1
ATOM 5369 C CA . CYS A 1 671 ? 14.071 -9.279 15.557 1.00 58.66 671 CYS A CA 1
ATOM 5370 C C . CYS A 1 671 ? 14.940 -10.552 15.719 1.00 58.66 671 CYS A C 1
ATOM 5372 O O . CYS A 1 671 ? 14.660 -11.572 15.094 1.00 58.66 671 CYS A O 1
ATOM 5374 N N . GLU A 1 672 ? 15.934 -10.547 16.621 1.00 54.97 672 GLU A N 1
ATOM 5375 C CA . GLU A 1 672 ? 16.704 -11.749 16.999 1.00 54.97 672 GLU A CA 1
ATOM 5376 C C . GLU A 1 672 ? 15.851 -12.847 17.666 1.00 54.97 672 GLU A C 1
ATOM 5378 O O . GLU A 1 672 ? 16.168 -14.029 17.542 1.00 54.97 672 GLU A O 1
ATOM 5383 N N . SER A 1 673 ? 14.774 -12.476 18.374 1.00 60.12 673 SER A N 1
ATOM 5384 C CA . SER A 1 673 ? 13.879 -13.410 19.078 1.00 60.12 673 SER A CA 1
ATOM 5385 C C . SER A 1 673 ? 12.473 -13.503 18.488 1.00 60.12 673 SER A C 1
ATOM 5387 O O . SER A 1 673 ? 11.688 -14.317 18.964 1.00 60.12 673 SER A O 1
ATOM 5389 N N . THR A 1 674 ? 12.142 -12.638 17.528 1.00 71.69 674 THR A N 1
ATOM 5390 C CA . THR A 1 674 ? 10.785 -12.440 17.002 1.00 71.69 674 THR A CA 1
ATOM 5391 C C . THR A 1 674 ? 10.884 -12.378 15.482 1.00 71.69 674 THR A C 1
ATOM 5393 O O . THR A 1 674 ? 11.392 -11.404 14.928 1.00 71.69 674 THR A O 1
ATOM 5396 N N . HIS A 1 675 ? 10.475 -13.438 14.793 1.00 84.69 675 HIS A N 1
ATOM 5397 C CA . HIS A 1 675 ? 10.676 -13.567 13.350 1.00 84.69 675 HIS A CA 1
ATOM 5398 C C . HIS A 1 675 ? 9.541 -12.887 12.585 1.00 84.69 675 HIS A C 1
ATOM 5400 O O . HIS A 1 675 ? 8.471 -13.471 12.411 1.00 84.69 675 HIS A O 1
ATOM 5406 N N . ILE A 1 676 ? 9.787 -11.652 12.144 1.00 91.94 676 ILE A N 1
ATOM 5407 C CA . ILE A 1 676 ? 8.907 -10.909 11.238 1.00 91.94 676 ILE A CA 1
ATOM 5408 C C . ILE A 1 676 ? 9.289 -11.291 9.802 1.00 91.94 676 ILE A C 1
ATOM 5410 O O . ILE A 1 676 ? 10.320 -10.852 9.289 1.00 91.94 676 ILE A O 1
ATOM 5414 N N . ASP A 1 677 ? 8.462 -12.121 9.173 1.00 94.00 677 ASP A N 1
ATOM 5415 C CA . ASP A 1 677 ? 8.699 -12.688 7.844 1.00 94.00 677 ASP A CA 1
ATOM 5416 C C . ASP A 1 677 ? 7.658 -12.158 6.838 1.00 94.00 677 ASP A C 1
ATOM 5418 O O . ASP A 1 677 ? 6.469 -12.058 7.148 1.00 94.00 677 ASP A O 1
ATOM 5422 N N . LEU A 1 678 ? 8.094 -11.849 5.615 1.00 95.00 678 LEU A N 1
ATOM 5423 C CA . LEU A 1 678 ? 7.229 -11.642 4.452 1.00 95.00 678 LEU A CA 1
ATOM 5424 C C . LEU A 1 678 ? 7.339 -12.874 3.552 1.00 95.00 678 LEU A C 1
ATOM 5426 O O . LEU A 1 678 ? 8.400 -13.128 2.978 1.00 95.00 678 LEU A O 1
ATOM 5430 N N . LEU A 1 679 ? 6.259 -13.648 3.457 1.00 94.06 679 LEU A N 1
ATOM 5431 C CA . LEU A 1 679 ? 6.217 -14.912 2.717 1.00 94.06 679 LEU A CA 1
ATOM 5432 C C . LEU A 1 679 ? 5.460 -14.764 1.394 1.00 94.06 679 LEU A C 1
ATOM 5434 O O . LEU A 1 679 ? 4.600 -13.897 1.246 1.00 94.06 679 LEU A O 1
ATOM 5438 N N . ASP A 1 680 ? 5.783 -15.630 0.435 1.00 92.06 680 ASP A N 1
ATOM 5439 C CA . ASP A 1 680 ? 5.135 -15.704 -0.880 1.00 92.06 680 ASP A CA 1
ATOM 5440 C C . ASP A 1 680 ? 5.046 -14.350 -1.620 1.00 92.06 680 ASP A C 1
ATOM 5442 O O . ASP A 1 680 ? 4.058 -14.075 -2.303 1.00 92.06 680 ASP A O 1
ATOM 5446 N N . ILE A 1 681 ? 6.052 -13.473 -1.490 1.00 94.69 681 ILE A N 1
ATOM 5447 C CA . ILE A 1 681 ? 6.169 -12.253 -2.305 1.00 94.69 681 ILE A CA 1
ATOM 5448 C C . ILE A 1 681 ? 6.177 -12.661 -3.777 1.00 94.69 681 ILE A C 1
ATOM 5450 O O . ILE A 1 681 ? 6.973 -13.501 -4.179 1.00 94.69 681 ILE A O 1
ATOM 5454 N N . ASP A 1 682 ? 5.289 -12.062 -4.563 1.00 93.31 682 ASP A N 1
ATOM 5455 C CA . ASP A 1 682 ? 4.999 -12.418 -5.950 1.00 93.31 682 ASP A CA 1
ATOM 5456 C C . ASP A 1 682 ? 5.059 -11.179 -6.861 1.00 93.31 682 ASP A C 1
ATOM 5458 O O . ASP A 1 682 ? 5.217 -10.044 -6.402 1.00 93.31 682 ASP A O 1
ATOM 5462 N N . ALA A 1 683 ? 4.882 -11.393 -8.166 1.00 91.31 683 ALA A N 1
ATOM 5463 C CA . ALA A 1 683 ? 4.825 -10.318 -9.157 1.00 91.31 683 ALA A CA 1
ATOM 5464 C C . ALA A 1 683 ? 3.731 -9.260 -8.880 1.00 91.31 683 ALA A C 1
ATOM 5466 O O . ALA A 1 683 ? 3.841 -8.129 -9.353 1.00 91.31 683 ALA A O 1
ATOM 5467 N N . LYS A 1 684 ? 2.675 -9.587 -8.113 1.00 92.38 684 LYS A N 1
ATOM 5468 C CA . LYS A 1 684 ? 1.641 -8.607 -7.752 1.00 92.38 684 LYS A CA 1
ATOM 5469 C C . LYS A 1 684 ? 2.132 -7.684 -6.635 1.00 92.38 684 LYS A C 1
ATOM 5471 O O . LYS A 1 684 ? 1.930 -6.475 -6.717 1.00 92.38 684 LYS A O 1
ATOM 5476 N N . PHE A 1 685 ? 2.791 -8.233 -5.615 1.00 93.88 685 PHE A N 1
ATOM 5477 C CA . PHE A 1 685 ? 3.426 -7.454 -4.551 1.00 93.88 685 PHE A CA 1
ATOM 5478 C C . PHE A 1 685 ? 4.479 -6.494 -5.116 1.00 93.88 685 PHE A C 1
ATOM 5480 O O . PHE A 1 685 ? 4.483 -5.320 -4.753 1.00 93.88 685 PHE A O 1
ATOM 5487 N N . THR A 1 686 ? 5.344 -6.962 -6.023 1.00 93.00 686 THR A N 1
ATOM 5488 C CA . THR A 1 686 ? 6.397 -6.115 -6.606 1.00 93.00 686 THR A CA 1
ATOM 5489 C C . THR A 1 686 ? 5.820 -4.998 -7.476 1.00 93.00 686 THR A C 1
ATOM 5491 O O . THR A 1 686 ? 6.238 -3.849 -7.332 1.00 93.00 686 THR A O 1
ATOM 5494 N N . ALA A 1 687 ? 4.802 -5.289 -8.295 1.00 91.25 687 ALA A N 1
ATOM 5495 C CA . ALA A 1 687 ? 4.107 -4.284 -9.102 1.00 91.25 687 ALA A CA 1
ATOM 5496 C C . ALA A 1 687 ? 3.361 -3.238 -8.250 1.00 91.25 687 ALA A C 1
ATOM 5498 O O . ALA A 1 687 ? 3.427 -2.046 -8.545 1.00 91.25 687 ALA A O 1
ATOM 5499 N N . ALA A 1 688 ? 2.703 -3.650 -7.158 1.00 91.88 688 ALA A N 1
ATOM 5500 C CA . ALA A 1 688 ? 1.985 -2.744 -6.252 1.00 91.88 688 ALA A CA 1
ATOM 5501 C C . ALA A 1 688 ? 2.899 -1.762 -5.486 1.00 91.88 688 ALA A C 1
ATOM 5503 O O . ALA A 1 688 ? 2.404 -0.827 -4.861 1.00 91.88 688 ALA A O 1
ATOM 5504 N N . LEU A 1 689 ? 4.219 -1.976 -5.517 1.00 92.69 689 LEU A N 1
ATOM 5505 C CA . LEU A 1 689 ? 5.226 -1.196 -4.790 1.00 92.69 689 LEU A CA 1
ATOM 5506 C C . LEU A 1 689 ? 6.297 -0.571 -5.702 1.00 92.69 689 LEU A C 1
ATOM 5508 O O . LEU A 1 689 ? 7.254 0.016 -5.196 1.00 92.69 689 LEU A O 1
ATOM 5512 N N . GLY A 1 690 ? 6.168 -0.708 -7.028 1.00 90.81 690 GLY A N 1
ATOM 5513 C CA . GLY A 1 690 ? 7.156 -0.203 -7.987 1.00 90.81 690 GLY A CA 1
ATOM 5514 C C . GLY A 1 690 ? 8.546 -0.822 -7.804 1.00 90.81 690 GLY A C 1
ATOM 5515 O O . GLY A 1 690 ? 9.555 -0.117 -7.872 1.00 90.81 690 GLY A O 1
ATOM 5516 N N . LEU A 1 691 ? 8.609 -2.122 -7.500 1.00 92.50 691 LEU A N 1
ATOM 5517 C CA . LEU A 1 691 ? 9.847 -2.873 -7.272 1.00 92.50 691 LEU A CA 1
ATOM 5518 C C . LEU A 1 691 ? 10.351 -3.509 -8.580 1.00 92.50 691 LEU A C 1
ATOM 5520 O O . LEU A 1 691 ? 10.499 -4.727 -8.680 1.00 92.50 691 LEU A O 1
ATOM 5524 N N . ASP A 1 692 ? 10.593 -2.687 -9.601 1.00 90.75 692 ASP A N 1
ATOM 5525 C CA . ASP A 1 692 ? 11.127 -3.156 -10.886 1.00 90.75 692 ASP A CA 1
ATOM 5526 C C . ASP A 1 692 ? 12.515 -3.789 -10.706 1.00 90.75 692 ASP A C 1
ATOM 5528 O O . ASP A 1 692 ? 13.381 -3.218 -10.032 1.00 90.75 692 ASP A O 1
ATOM 5532 N N . GLY A 1 693 ? 12.735 -4.957 -11.314 1.00 89.06 693 GLY A N 1
ATOM 5533 C CA . GLY A 1 693 ? 13.993 -5.703 -11.218 1.00 89.06 693 GLY A CA 1
ATOM 5534 C C . GLY A 1 693 ? 14.220 -6.433 -9.881 1.00 89.06 693 GLY A C 1
ATOM 5535 O O . GLY A 1 693 ? 15.356 -6.772 -9.542 1.00 89.06 693 GLY A O 1
ATOM 5536 N N . PHE A 1 694 ? 13.167 -6.622 -9.075 1.00 92.75 694 PHE A N 1
ATOM 5537 C CA . PHE A 1 694 ? 13.250 -7.234 -7.744 1.00 92.75 694 PHE A CA 1
ATOM 5538 C C . PHE A 1 694 ? 13.746 -8.684 -7.770 1.00 92.75 694 PHE A C 1
ATOM 5540 O O . PHE A 1 694 ? 14.678 -9.022 -7.038 1.00 92.75 694 PHE A O 1
ATOM 5547 N N . PHE A 1 695 ? 13.142 -9.548 -8.589 1.00 91.06 695 PHE A N 1
ATOM 5548 C CA . PHE A 1 695 ? 13.489 -10.972 -8.594 1.00 91.06 695 PHE A CA 1
ATOM 5549 C C . PHE A 1 695 ? 14.862 -11.217 -9.220 1.00 91.06 695 PHE A C 1
ATOM 5551 O O . PHE A 1 695 ? 15.579 -12.097 -8.764 1.00 91.06 695 PHE A O 1
ATOM 5558 N N . GLU A 1 696 ? 15.274 -10.390 -10.174 1.00 89.56 696 GLU A N 1
ATOM 5559 C CA . GLU A 1 696 ? 16.574 -10.435 -10.837 1.00 89.56 696 GLU A CA 1
ATOM 5560 C C . GLU A 1 696 ? 17.722 -10.137 -9.859 1.00 89.56 696 GLU A C 1
ATOM 5562 O O . GLU A 1 696 ? 18.715 -10.868 -9.819 1.00 89.56 696 GLU A O 1
ATOM 5567 N N . VAL A 1 697 ? 17.569 -9.117 -9.002 1.00 90.31 697 VAL A N 1
ATOM 5568 C CA . VAL A 1 697 ? 18.523 -8.842 -7.912 1.00 90.31 697 VAL A CA 1
ATOM 5569 C C . VAL A 1 697 ? 18.539 -9.991 -6.903 1.00 90.31 697 VAL A C 1
ATOM 5571 O O . VAL A 1 697 ? 19.611 -10.423 -6.475 1.00 90.31 697 VAL A O 1
ATOM 5574 N N . TRP A 1 698 ? 17.369 -10.510 -6.528 1.00 90.81 698 TRP A N 1
ATOM 5575 C CA . TRP A 1 698 ? 17.261 -11.527 -5.484 1.00 90.81 698 TRP A CA 1
ATOM 5576 C C . TRP A 1 698 ? 17.724 -12.925 -5.906 1.00 90.81 698 TRP A C 1
ATOM 5578 O O . TRP A 1 698 ? 18.394 -13.597 -5.121 1.00 90.81 698 TRP A O 1
ATOM 5588 N N . GLU A 1 699 ? 17.451 -13.343 -7.141 1.00 87.62 699 GLU A N 1
ATOM 5589 C CA . GLU A 1 699 ? 17.984 -14.570 -7.741 1.00 87.62 699 GLU A CA 1
ATOM 5590 C C . GLU A 1 699 ? 19.511 -14.488 -7.880 1.00 87.62 699 GLU A C 1
ATOM 5592 O O . GLU A 1 699 ? 20.207 -15.466 -7.599 1.00 87.62 699 GLU A O 1
ATOM 5597 N N . ALA A 1 700 ? 20.063 -13.314 -8.211 1.00 88.00 700 ALA A N 1
ATOM 5598 C CA . ALA A 1 700 ? 21.509 -13.109 -8.248 1.00 88.00 700 ALA A CA 1
ATOM 5599 C C . ALA A 1 700 ? 22.157 -13.182 -6.849 1.00 88.00 700 ALA A C 1
ATOM 5601 O O . ALA A 1 700 ? 23.175 -13.859 -6.688 1.00 88.00 700 ALA A O 1
ATOM 5602 N N . ILE A 1 701 ? 21.558 -12.563 -5.820 1.00 88.44 701 ILE A N 1
ATOM 5603 C CA . ILE A 1 701 ? 22.025 -12.678 -4.422 1.00 88.44 701 ILE A CA 1
ATOM 5604 C C . ILE A 1 701 ? 21.979 -14.143 -3.958 1.00 88.44 701 ILE A C 1
ATOM 5606 O O . ILE A 1 701 ? 22.976 -14.660 -3.449 1.00 88.44 701 ILE A O 1
ATOM 5610 N N . GLN A 1 702 ? 20.861 -14.844 -4.179 1.00 87.25 702 GLN A N 1
ATOM 5611 C CA . GLN A 1 702 ? 20.709 -16.254 -3.804 1.00 87.25 702 GLN A CA 1
ATOM 5612 C C . GLN A 1 702 ? 21.716 -17.148 -4.551 1.00 87.25 702 GLN A C 1
ATOM 5614 O O . GLN A 1 702 ? 22.342 -18.018 -3.942 1.00 87.25 702 GLN A O 1
ATOM 5619 N N . SER A 1 703 ? 21.942 -16.899 -5.844 1.00 86.31 703 SER A N 1
ATOM 5620 C CA . SER A 1 703 ? 22.943 -17.605 -6.655 1.00 86.31 703 SER A CA 1
ATOM 5621 C C . SER A 1 703 ? 24.365 -17.387 -6.134 1.00 86.31 703 SER A C 1
ATOM 5623 O O . SER A 1 703 ? 25.131 -18.345 -6.022 1.00 86.31 703 SER A O 1
ATOM 5625 N N . ASN A 1 704 ? 24.711 -16.158 -5.738 1.00 87.38 704 ASN A N 1
ATOM 5626 C CA . ASN A 1 704 ? 26.000 -15.849 -5.118 1.00 87.38 704 ASN A CA 1
ATOM 5627 C C . ASN A 1 704 ? 26.159 -16.554 -3.759 1.00 87.38 704 ASN A C 1
ATOM 5629 O O . ASN A 1 704 ? 27.223 -17.108 -3.478 1.00 87.38 704 ASN A O 1
ATOM 5633 N N . MET A 1 705 ? 25.104 -16.607 -2.937 1.00 86.38 705 MET A N 1
ATOM 5634 C CA . MET A 1 705 ? 25.108 -17.342 -1.662 1.00 86.38 705 MET A CA 1
ATOM 5635 C C . MET A 1 705 ? 25.333 -18.845 -1.867 1.00 86.38 705 MET A C 1
ATOM 5637 O O . MET A 1 705 ? 26.149 -19.446 -1.164 1.00 86.38 705 MET A O 1
ATOM 5641 N N . LEU A 1 706 ? 24.668 -19.449 -2.857 1.00 85.12 706 LEU A N 1
ATOM 5642 C CA . LEU A 1 706 ? 24.860 -20.855 -3.221 1.00 85.12 706 LEU A CA 1
ATOM 5643 C C . LEU A 1 706 ? 26.278 -21.114 -3.754 1.00 85.12 706 LEU A C 1
ATOM 5645 O O . LEU A 1 706 ? 26.923 -22.067 -3.321 1.00 85.12 706 LEU A O 1
ATOM 5649 N N . ALA A 1 707 ? 26.803 -20.245 -4.623 1.00 83.06 707 ALA A N 1
ATOM 5650 C CA . ALA A 1 707 ? 28.160 -20.361 -5.158 1.00 83.06 707 ALA A CA 1
ATOM 5651 C C . ALA A 1 707 ? 29.236 -20.266 -4.059 1.00 83.06 707 ALA A C 1
ATOM 5653 O O . ALA A 1 707 ? 30.165 -21.075 -4.037 1.00 83.0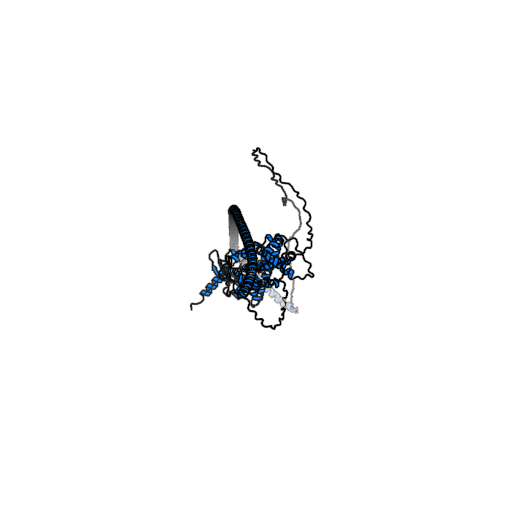6 707 ALA A O 1
ATOM 5654 N N . VAL A 1 708 ? 29.089 -19.337 -3.106 1.00 79.94 708 VAL A N 1
ATOM 5655 C CA . VAL A 1 708 ? 29.982 -19.238 -1.939 1.00 79.94 708 VAL A CA 1
ATOM 5656 C C . VAL A 1 708 ? 29.853 -20.482 -1.055 1.00 79.94 708 VAL A C 1
ATOM 5658 O O . VAL A 1 708 ? 30.874 -21.071 -0.694 1.00 79.94 708 VAL A O 1
ATOM 5661 N N . GLY A 1 709 ? 28.632 -20.952 -0.780 1.00 67.19 709 GLY A N 1
ATOM 5662 C CA . GLY A 1 709 ? 28.386 -22.181 -0.015 1.00 67.19 709 GLY A CA 1
ATOM 5663 C C . GLY A 1 709 ? 28.997 -23.439 -0.647 1.00 67.19 709 GLY A C 1
ATOM 5664 O O . GLY A 1 709 ? 29.519 -24.293 0.065 1.00 67.19 709 GLY A O 1
ATOM 5665 N N . MET A 1 710 ? 29.007 -23.527 -1.980 1.00 57.06 710 MET A N 1
ATOM 5666 C CA . MET A 1 710 ? 29.659 -24.606 -2.736 1.00 57.06 710 MET A CA 1
ATOM 5667 C C . MET A 1 710 ? 31.186 -24.456 -2.846 1.00 57.06 710 MET A C 1
ATOM 5669 O O . MET A 1 710 ? 31.862 -25.417 -3.212 1.00 57.06 710 MET A O 1
ATOM 5673 N N . SER A 1 711 ? 31.743 -23.276 -2.547 1.00 50.56 711 SER A N 1
ATOM 5674 C CA . SER A 1 711 ? 33.191 -23.014 -2.610 1.00 50.56 711 SER A CA 1
ATOM 5675 C C . SER A 1 711 ? 33.956 -23.417 -1.342 1.00 50.56 711 SER A C 1
ATOM 5677 O O . SER A 1 711 ? 35.183 -23.528 -1.371 1.00 50.56 711 SER A O 1
ATOM 5679 N N . ALA A 1 712 ? 33.249 -23.667 -0.235 1.00 38.34 712 ALA A N 1
ATOM 5680 C CA . ALA A 1 712 ? 33.846 -24.195 0.985 1.00 38.34 712 ALA A CA 1
ATOM 5681 C C . ALA A 1 712 ? 34.254 -25.673 0.784 1.00 38.34 712 ALA A C 1
ATOM 5683 O O . ALA A 1 712 ? 33.404 -26.495 0.431 1.00 38.34 712 ALA A O 1
ATOM 5684 N N . PRO A 1 713 ? 35.528 -26.054 1.005 1.00 35.09 713 PRO A N 1
ATOM 5685 C CA . PRO A 1 713 ? 35.938 -27.450 0.893 1.00 35.09 713 PRO A CA 1
ATOM 5686 C C . PRO A 1 713 ? 35.292 -28.299 2.004 1.00 35.09 713 PRO A C 1
ATOM 5688 O O . PRO A 1 713 ? 35.116 -27.803 3.120 1.00 35.09 713 PRO A O 1
ATOM 5691 N N . PRO A 1 714 ? 34.982 -29.585 1.747 1.00 42.75 714 PRO A N 1
ATOM 5692 C CA . PRO A 1 714 ? 34.586 -30.504 2.807 1.00 42.75 714 PRO A CA 1
ATOM 5693 C C . PRO A 1 714 ? 35.726 -30.655 3.824 1.00 42.75 714 PRO A C 1
ATOM 5695 O O . PRO A 1 714 ? 36.886 -30.829 3.444 1.00 42.75 714 PRO A O 1
ATOM 5698 N N . SER A 1 715 ? 35.359 -30.560 5.104 1.00 35.94 715 SER A N 1
ATOM 5699 C CA . SER A 1 715 ? 36.237 -30.586 6.284 1.00 35.94 715 SER A CA 1
ATOM 5700 C C . SER A 1 715 ? 36.892 -31.940 6.553 1.00 35.94 715 SER A C 1
ATOM 5702 O O . SER A 1 715 ? 36.117 -32.925 6.606 1.00 35.94 715 SER A O 1
#

Organism: NCBI:txid109152

pLDDT: mean 74.99, std 21.03, range [28.08, 96.0]

Sequence (715 aa):
MATVRTTTPRTDGGGKRKRKRVGKSKTASLSSPSSIEAQLTTLENWQRSLTVDMRELRRECFRVRREVDKVDDVAEAAVEASERCALQASAAQQSATAACKAKDEALEEAKKKVHTLETRATTDMAKVMKKFTLWDKKLDRQKQDNEDTLMTQLTAFQEQYENELVKMKEDHAADLRAKQKQMASMERNLHKVMEENQRLVQKITQMPTRQELNRLQEEIRTMERDNQEEQARTRADLNTFEDRLVDIDRKMGDLEGPPEATMDNERDGTQFEQQTVPFRRNRQSRRRTPEVIVIEEDDDEEEDDEEEREEGSMAPNRAPPDVVLDEEDISQADDVIMEPPPDNTNAADRTELTDLLERETDLQTGFLLYFCLGGAPDLDAQWTRYFSQLRTDECVEMPRALRFQRRYIFLQNFPVYLTQCILQAVIINRQTVSEENEAFQAIGVLDVAAVRNRFYDVVEGIHLSWAKALVQQLSEDLASHEPLASEMKLSINPAGLSAAGDNDELICEWRRLQAPALWTLARELHYGSLMPSVNSCEGVSPAVYLFALMFDVLTVSSECPQSGSYRLNAFGGKMMSQLWNQTLKKLPYVFFADWSWLDDQSAKEKLPALGFCHLLASILLWNSAMDRYSLMNRILYADAVSQMLSKLYVDRKPIRDSSDADASSLLVSKCESTHIDLLDIDAKFTAALGLDGFFEVWEAIQSNMLAVGMSAPPS

Secondary structure (DSSP, 8-state):
-----PPPP-------------------------HHHHHHHHHHHHHHHHHHHHHHHHHHHHHHHHHHHHHHHHHHHHHHHHHHHHHHHHHHHHHHHHHHHHHHHHHHHHHHHHHHHHHHHHHHHHHHHHHHHHHHHHHHHHHHHHHHHHHHHHHHHHHHHHHHHHHHHHHHHHHHHHHHHHHHHHHHHHHHHHHHHHHHHHHHHHS-TTHHHHHHHHHHHHHHHHHHHHHHHHHHHHHHHHHHHHHHHTT---------------------------------------------------------------------------------------PPPPP---TTHHHHTTS---BHHHHHHHHHHHHHTT--SSS-GGGGGGS----TTSS--HHHHHHHHHHSGGGGGS-HHHHHHHHHHHHHHHHHS-SSS----B-----HHHHHHHHHHHHHHHHHHHHHHHHHHHHHHHHHSTTTTTT------GGGT-GGG--HHHHHHHHHHHHHHHHHHHIIIIIGGGSPPGGG-TT--HHHHHHHHHEEEEEEE-SSSPEEEEEE-HHHHHHHHHHHHHHHTTS-THHHHH-HHHHHHHHS-EEEHHHHHHHHHHHHHTTSS--HHHHT-HHHHHHHHHHHHHHEEETTEETTT---GGGGEEEGGGTTTS-EEEEEEEHHHHHTTT-TTHHHHHHHHHHHHHHHHHHSPP-